Protein AF-A0A011NQ15-F1 (afdb_monomer)

Solvent-accessible surface area (backbone atoms only — not comparable to full-atom values): 22048 Å² total; per-residue (Å²): 112,50,71,67,81,68,66,44,43,80,49,56,38,80,81,49,72,81,43,82,43,39,83,55,56,73,38,43,64,43,97,86,47,18,24,54,38,38,55,58,52,52,55,30,40,57,56,58,72,42,54,71,75,28,69,43,44,34,49,41,53,52,62,67,35,63,39,62,72,44,41,28,55,28,44,40,52,48,53,71,57,12,23,48,40,39,30,34,35,39,42,54,18,63,46,95,89,48,84,51,44,31,24,41,42,29,37,30,39,48,31,48,78,31,89,85,46,20,55,35,32,40,28,26,35,41,55,83,67,63,42,74,81,47,101,71,36,35,49,65,51,76,64,56,50,50,52,59,49,35,54,54,29,27,72,70,68,36,38,68,62,42,43,51,50,41,50,51,25,52,52,48,17,39,5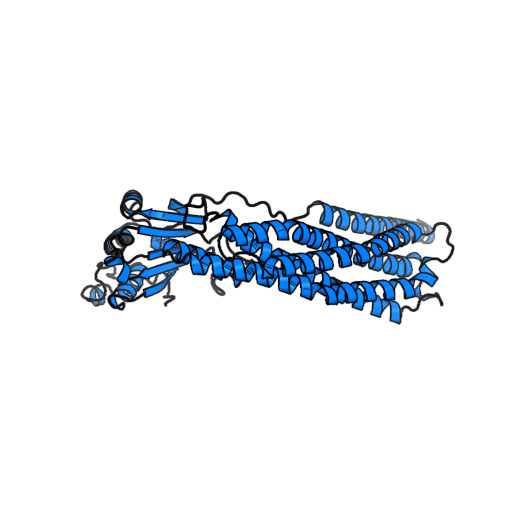4,34,37,61,60,25,52,60,36,43,54,48,23,51,52,28,46,51,53,34,49,62,51,43,42,64,50,66,68,53,93,58,88,82,52,91,45,55,65,56,53,50,52,37,53,55,51,58,63,48,51,60,58,54,54,47,52,48,45,54,48,33,53,50,50,48,56,52,55,77,75,48,51,80,48,72,66,34,45,52,52,52,55,60,67,45,46,66,56,36,51,48,29,52,55,49,34,52,52,52,53,49,45,52,51,38,55,50,48,53,53,47,46,35,50,72,75,61,49,31,86,82,36,90,55,38,57,60,71,60,43,55,52,27,52,56,48,23,56,52,27,44,53,49,25,38,52,32,39,44,48,20,37,53,25,47,48,53,32,45,60,50,39,74,66,25,74,84,61,47,68,62,73,35,73,25,34,28,30,81,40,42,54,65,58,28,53,76,52,72,43,38,58,48,22,61,80,72,21,52,72,54,76,88,78,76,64,85,84,65,59,68,62,59,58,49,51,51,49,48,57,51,48,53,51,53,51,55,53,48,53,53,52,51,52,53,50,53,52,54,34,55,77,70,76,98

Secondary structure (DSSP, 8-state):
-B-PPTT---EEHHHHTT-TT-TT----B-TTSEES-THHHHHHHHHHT--TT-EEEEEEEGGGGG--HHHHHHHHHHHHTT-EEEEEEE-TT-SSS----EEEEEEEGGGGG-TTTTTEEEEEE-TT--EESSSS-EE--HHHHHHHHHHHHHHTT-HHHHHHHHHHHHHHHHHHHHHTHHHHHHHHHHHHHHHHHHHHHHTS--SS-TTHHHHHHHHHHHHHHHHHHHHHHHHHHHHHHHHHHS-SSHHHHHHHHHHHHHHHHHHHHHHHHHHHHHHHHHHHHHHHHHTS-GGG-TT--HHHHHHHHHHHHHHHHHHHHHHHHHHHHHHHHHHHHHHSTTSS---BTTTEEEEEHHHHHHTTT---THHHH--------TT--SHHHHHHHHHHHHHHHHHHHHHHHHHHHHHHHTT-

Nearest PDB structures (foldseek):
  7vru-assembly1_A  TM=7.087E-01  e=2.012E-08  Aquipseudomonas alcaligenes
  7vs4-assembly1_A  TM=7.116E-01  e=4.478E-08  Aquipseudomonas alcaligenes
  3lkd-assembly1_A  TM=8.868E-01  e=4.706E-07  Streptococcus thermophilus LMG 18311
  7bto-assembly1_A  TM=8.462E-01  e=6.579E-05  Escherichia coli
  8i4v-assembly1_B  TM=1.644E-01  e=2.261E+00  Saccharomyces cerevisiae S288C

InterPro domains:
  IPR003356 DNA methylase, adenine-specific [PF02384] (1-151)
  IPR029063 S-adenosyl-L-methionine-dependent methyltransferase superfamily [G3DSA:3.40.50.150] (1-168)
  IPR029063 S-adenosyl-L-methionine-dependent methyltransferase superfamily [SSF53335] (1-419)
  IPR052916 Type I Restriction Enzyme MTase Subunit [PTHR42998] (1-181)

Radius of gyration: 30.59 Å; Cα contacts (8 Å, |Δi|>4): 589; chains: 1; bounding box: 90×31×87 Å

Structure (mmCIF, N/CA/C/O backbone):
data_AF-A0A011NQ15-F1
#
_entry.id   AF-A0A011NQ15-F1
#
loop_
_atom_site.group_PDB
_atom_site.id
_atom_site.type_symbol
_atom_site.label_atom_id
_atom_site.label_alt_id
_atom_site.label_comp_id
_atom_site.label_asym_id
_atom_site.label_entity_id
_atom_site.label_seq_id
_atom_site.pdbx_PDB_ins_code
_atom_site.Cartn_x
_atom_site.Cartn_y
_atom_site.Cartn_z
_atom_site.occupancy
_atom_site.B_iso_or_equiv
_atom_site.auth_seq_id
_atom_site.auth_comp_id
_atom_site.auth_asym_id
_atom_site.auth_atom_id
_atom_site.pdbx_PDB_model_num
ATOM 1 N N . MET A 1 1 ? -9.159 13.402 19.337 1.00 93.69 1 MET A N 1
ATOM 2 C CA . MET A 1 1 ? -8.058 12.468 19.000 1.00 93.69 1 MET A CA 1
ATOM 3 C C . MET A 1 1 ? -6.907 12.727 19.954 1.00 93.69 1 MET A C 1
ATOM 5 O O . MET A 1 1 ? -6.750 13.879 20.342 1.00 93.69 1 MET A O 1
ATOM 9 N N . ALA A 1 2 ? -6.139 11.710 20.349 1.00 95.12 2 ALA A N 1
ATOM 10 C CA . ALA A 1 2 ? -5.011 11.889 21.268 1.00 95.12 2 ALA A CA 1
ATOM 11 C C . ALA A 1 2 ? -3.897 10.849 21.056 1.00 95.12 2 ALA A C 1
ATOM 13 O O . ALA A 1 2 ? -4.161 9.721 20.649 1.00 95.12 2 ALA A O 1
ATOM 14 N N . ASN A 1 3 ? -2.661 11.225 21.387 1.00 95.38 3 ASN A N 1
ATOM 15 C CA . ASN A 1 3 ? -1.512 10.329 21.537 1.00 95.38 3 ASN A CA 1
ATOM 16 C C . ASN A 1 3 ? -0.833 10.657 22.883 1.00 95.38 3 ASN A C 1
ATOM 18 O O . ASN A 1 3 ? 0.083 11.483 22.910 1.00 95.38 3 ASN A O 1
ATOM 22 N N . PRO A 1 4 ? -1.362 10.156 24.017 1.00 95.06 4 PRO A N 1
ATOM 23 C CA . PRO A 1 4 ? -0.813 10.449 25.337 1.00 95.06 4 PRO A CA 1
ATOM 24 C C . PRO A 1 4 ? 0.564 9.793 25.538 1.00 95.06 4 PRO A C 1
ATOM 26 O O . PRO A 1 4 ? 0.884 8.813 24.866 1.00 95.06 4 PRO A O 1
ATOM 29 N N . PRO A 1 5 ? 1.372 10.269 26.502 1.00 92.94 5 PRO A N 1
ATOM 30 C CA . PRO A 1 5 ? 2.594 9.574 26.887 1.00 92.94 5 PRO A CA 1
ATOM 31 C C . PRO A 1 5 ? 2.269 8.170 27.416 1.00 92.94 5 PRO A C 1
ATOM 33 O O . PRO A 1 5 ? 1.406 7.999 28.284 1.00 92.94 5 PRO A O 1
ATOM 36 N N . PHE A 1 6 ? 2.966 7.164 26.888 1.00 93.81 6 PHE A N 1
ATOM 37 C CA . PHE A 1 6 ? 2.755 5.768 27.265 1.00 93.81 6 PHE A CA 1
ATOM 38 C C . PHE A 1 6 ? 3.421 5.445 28.598 1.00 93.81 6 PHE A C 1
ATOM 40 O O . PHE A 1 6 ? 4.525 5.908 28.872 1.00 93.81 6 PHE A O 1
ATOM 47 N N . ASN A 1 7 ? 2.783 4.565 29.371 1.00 92.38 7 ASN A N 1
ATOM 48 C CA . ASN A 1 7 ? 3.363 3.909 30.544 1.00 92.38 7 ASN A CA 1
ATOM 49 C C . ASN A 1 7 ? 3.876 4.871 31.633 1.00 92.38 7 ASN A C 1
ATOM 51 O O . ASN A 1 7 ? 4.836 4.552 32.323 1.00 92.38 7 ASN A O 1
ATOM 55 N N . VAL A 1 8 ? 3.245 6.039 31.792 1.00 93.62 8 VAL A N 1
ATOM 56 C CA . VAL A 1 8 ? 3.559 6.965 32.896 1.00 93.62 8 VAL A CA 1
ATOM 57 C C . VAL A 1 8 ? 3.195 6.309 34.232 1.00 93.62 8 VAL A C 1
ATOM 59 O O . VAL A 1 8 ? 2.077 5.820 34.372 1.00 93.62 8 VAL A O 1
ATOM 62 N N . ASP A 1 9 ? 4.099 6.323 35.209 1.00 91.00 9 ASP A N 1
ATOM 63 C CA . ASP A 1 9 ? 4.003 5.559 36.466 1.00 91.00 9 ASP A CA 1
ATOM 64 C C . ASP A 1 9 ? 4.079 6.415 37.754 1.00 91.00 9 ASP A C 1
ATOM 66 O O . ASP A 1 9 ? 4.003 5.897 38.871 1.00 91.00 9 ASP A O 1
ATOM 70 N N . GLU A 1 10 ? 4.174 7.743 37.625 1.00 90.25 10 GLU A N 1
ATOM 71 C CA . GLU A 1 10 ? 4.313 8.669 38.763 1.00 90.25 10 GLU A CA 1
ATOM 72 C C . GLU A 1 10 ? 3.014 9.395 39.172 1.00 90.25 10 GLU A C 1
ATOM 74 O O . GLU A 1 10 ? 3.027 10.312 40.001 1.00 90.25 10 GLU A O 1
ATOM 79 N N . VAL A 1 11 ? 1.856 9.001 38.629 1.00 93.94 11 VAL A N 1
ATOM 80 C CA . VAL A 1 11 ? 0.579 9.669 38.945 1.00 93.94 11 VAL A CA 1
ATOM 81 C C . VAL A 1 11 ? 0.137 9.335 40.372 1.00 93.94 11 VAL A C 1
ATOM 83 O O . VAL A 1 11 ? 0.026 8.172 40.747 1.00 93.94 11 VAL A O 1
ATOM 86 N N . ASP A 1 12 ? -0.137 10.360 41.180 1.00 94.44 12 ASP A N 1
ATOM 87 C CA . ASP A 1 12 ? -0.555 10.204 42.576 1.00 94.44 12 ASP A CA 1
ATOM 88 C C . ASP A 1 12 ? -1.970 9.623 42.695 1.00 94.44 12 ASP A C 1
ATOM 90 O O . ASP A 1 12 ? -2.944 10.298 42.356 1.00 94.44 12 ASP A O 1
ATOM 94 N N . ALA A 1 13 ? -2.085 8.383 43.183 1.00 94.44 13 ALA A N 1
ATOM 95 C CA . ALA A 1 13 ? -3.351 7.658 43.208 1.00 94.44 13 ALA A CA 1
ATOM 96 C C . ALA A 1 13 ? -4.378 8.306 44.147 1.00 94.44 13 ALA A C 1
ATOM 98 O O . ALA A 1 13 ? -5.557 8.374 43.806 1.00 94.44 13 ALA A O 1
ATOM 99 N N . GLU A 1 14 ? -3.946 8.831 45.296 1.00 94.12 14 GLU A N 1
ATOM 100 C CA . GLU A 1 14 ? -4.850 9.434 46.282 1.00 94.12 14 GLU A CA 1
ATOM 101 C C . GLU A 1 14 ? -5.471 10.732 45.757 1.00 94.12 14 GLU A C 1
ATOM 103 O O . GLU A 1 14 ? -6.638 11.014 46.030 1.00 94.12 14 GLU A O 1
ATOM 108 N N . LYS A 1 15 ? -4.736 11.489 44.933 1.00 94.06 15 LYS A N 1
ATOM 109 C CA . LYS A 1 15 ? -5.269 12.704 44.299 1.00 94.06 15 LYS A CA 1
ATOM 110 C C . LYS A 1 15 ? -6.331 12.416 43.240 1.00 94.06 15 LYS A C 1
ATOM 112 O O . LYS A 1 15 ? -7.221 13.241 43.052 1.00 94.06 15 LYS A O 1
ATOM 117 N N . VAL A 1 16 ? -6.237 11.285 42.537 1.00 94.44 16 VAL A N 1
ATOM 118 C CA . VAL A 1 16 ? -7.123 10.982 41.398 1.00 94.44 16 VAL A CA 1
ATOM 119 C C . VAL A 1 16 ? -8.242 9.990 41.723 1.00 94.44 16 VAL A C 1
ATOM 121 O O . VAL A 1 16 ? -9.235 9.960 41.007 1.00 94.44 16 VAL A O 1
ATOM 124 N N . LYS A 1 17 ? -8.149 9.211 42.809 1.00 91.94 17 LYS A N 1
ATOM 125 C CA . LYS A 1 17 ? -9.099 8.132 43.157 1.00 91.94 17 LYS A CA 1
ATOM 126 C C . LYS A 1 17 ? -10.580 8.539 43.163 1.00 91.94 17 LYS A C 1
ATOM 128 O O . LYS A 1 17 ? -11.428 7.709 42.857 1.00 91.94 17 LYS A O 1
ATOM 133 N N . GLY A 1 18 ? -10.891 9.783 43.534 1.00 91.62 18 GLY A N 1
ATOM 134 C CA . GLY A 1 18 ? -12.260 10.316 43.597 1.00 91.62 18 GLY A CA 1
ATOM 135 C C . GLY A 1 18 ? -12.719 11.075 42.348 1.00 91.62 18 GLY A C 1
ATOM 136 O O . GLY A 1 18 ? -13.790 11.683 42.360 1.00 91.62 18 GLY A O 1
ATOM 137 N N . ASP A 1 19 ? -11.911 11.105 41.289 1.00 96.38 19 ASP A N 1
ATOM 138 C CA . ASP A 1 19 ? -12.225 11.854 40.079 1.00 96.38 19 ASP A CA 1
ATOM 139 C C . ASP A 1 19 ? -13.375 11.193 39.306 1.00 96.38 19 ASP A C 1
ATOM 141 O O . ASP A 1 19 ? -13.296 10.040 38.883 1.00 96.38 19 ASP A O 1
ATOM 145 N N . ARG A 1 20 ? -14.447 11.956 39.069 1.00 95.88 20 ARG A N 1
ATOM 146 C CA . ARG A 1 20 ? -15.650 11.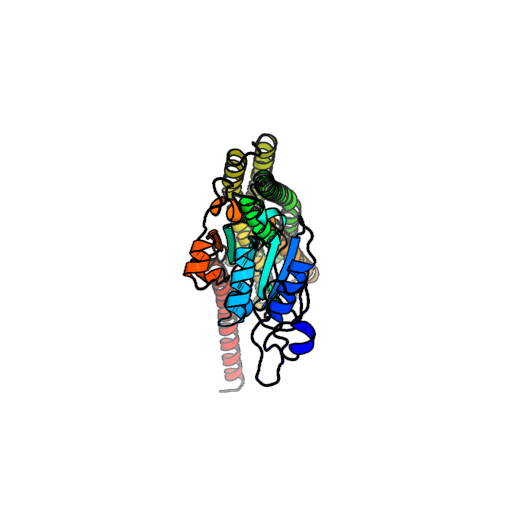510 38.343 1.00 95.88 20 ARG A CA 1
ATOM 147 C C . ARG A 1 20 ? -15.342 11.060 36.913 1.00 95.88 20 ARG A C 1
ATOM 149 O O . ARG A 1 20 ? -16.112 10.310 36.322 1.00 95.88 20 ARG A O 1
ATOM 156 N N . ARG A 1 21 ? -14.221 11.527 36.363 1.00 96.50 21 ARG A N 1
ATOM 157 C CA . ARG A 1 21 ? -13.725 11.184 35.028 1.00 96.50 21 ARG A CA 1
ATOM 158 C C . ARG A 1 21 ? -13.019 9.826 34.969 1.00 96.50 21 ARG A C 1
ATOM 160 O O . ARG A 1 21 ? -12.570 9.423 33.901 1.00 96.50 21 ARG A O 1
ATOM 167 N N . LEU A 1 22 ? -12.941 9.104 36.088 1.00 96.75 22 LEU A N 1
ATOM 168 C CA . LEU A 1 22 ? -12.435 7.734 36.170 1.00 96.75 22 LEU A CA 1
ATOM 169 C C . LEU A 1 22 ? -13.579 6.743 36.460 1.00 96.75 22 LEU A C 1
ATOM 171 O O . LEU A 1 22 ? -13.556 6.054 37.482 1.00 96.75 22 LEU A O 1
ATOM 175 N N . PRO A 1 23 ? -14.593 6.634 35.574 1.00 96.25 23 PRO A N 1
ATOM 176 C CA . PRO A 1 23 ? -15.799 5.840 35.834 1.00 96.25 23 PRO A CA 1
ATOM 177 C C . PRO A 1 23 ? -15.520 4.337 35.985 1.00 96.25 23 PRO A C 1
ATOM 179 O O . PRO A 1 23 ? -16.336 3.601 36.533 1.00 96.25 23 PRO A O 1
ATOM 182 N N . PHE A 1 24 ? -14.360 3.871 35.521 1.00 96.69 24 PHE A N 1
ATOM 183 C CA . PHE A 1 24 ? -13.957 2.466 35.556 1.00 96.69 24 PHE A CA 1
ATOM 184 C C . PHE A 1 24 ? -13.076 2.119 36.772 1.00 96.69 24 PHE A C 1
ATOM 186 O O . PHE A 1 24 ? -12.780 0.946 37.015 1.00 96.69 24 PHE A O 1
ATOM 193 N N . GLY A 1 25 ? -12.725 3.114 37.592 1.00 95.06 25 GLY A N 1
ATOM 194 C CA . GLY A 1 25 ? -11.803 2.977 38.717 1.00 95.06 25 GLY A CA 1
ATOM 195 C C . GLY A 1 25 ? -10.339 3.184 38.324 1.00 95.06 25 GLY A C 1
ATOM 196 O O . GLY A 1 25 ? -10.023 3.576 37.200 1.00 95.06 25 GLY A O 1
ATOM 197 N N . LEU A 1 26 ? -9.440 2.949 39.282 1.00 95.31 26 LEU A N 1
ATOM 198 C CA . LEU A 1 26 ? -8.001 3.093 39.073 1.00 95.31 26 LEU A CA 1
ATOM 199 C C . LEU A 1 26 ? -7.381 1.809 38.501 1.00 95.31 26 LEU A C 1
ATOM 201 O O . LEU A 1 26 ? -7.777 0.721 38.921 1.00 95.31 26 LEU A O 1
ATOM 205 N N . PRO A 1 27 ? -6.390 1.925 37.597 1.00 94.12 27 PRO A N 1
ATOM 206 C CA . PRO A 1 27 ? -5.493 0.819 37.261 1.00 94.12 27 PRO A CA 1
ATOM 207 C C . PRO A 1 27 ? -4.511 0.543 38.416 1.00 94.12 27 PRO A C 1
ATOM 209 O O . PRO A 1 27 ? -4.618 1.148 39.486 1.00 94.12 27 PRO A O 1
ATOM 212 N N . GLY A 1 28 ? -3.553 -0.368 38.219 1.00 94.19 28 GLY A N 1
ATOM 213 C CA . GLY A 1 28 ? -2.731 -0.893 39.307 1.00 94.19 28 GLY A CA 1
ATOM 214 C C . GLY A 1 28 ? -1.949 0.184 40.056 1.00 94.19 28 GLY A C 1
ATOM 215 O O . GLY A 1 28 ? -1.235 0.988 39.456 1.00 94.19 28 GLY A O 1
ATOM 216 N N . VAL A 1 29 ? -2.036 0.183 41.387 1.00 94.81 29 VAL A N 1
ATOM 217 C CA . VAL A 1 29 ? -1.338 1.137 42.265 1.00 94.81 29 VAL A CA 1
ATOM 218 C C . VAL A 1 29 ? -0.159 0.447 42.949 1.00 94.81 29 VAL A C 1
ATOM 220 O O . VAL A 1 29 ? -0.302 -0.619 43.546 1.00 94.81 29 VAL A O 1
ATOM 223 N N . ASN A 1 30 ? 1.022 1.053 42.869 1.00 92.06 30 ASN A N 1
ATOM 224 C CA . ASN A 1 30 ? 2.236 0.527 43.479 1.00 92.06 30 ASN A CA 1
ATOM 225 C C . ASN A 1 30 ? 2.303 0.822 44.992 1.00 92.06 30 ASN A C 1
ATOM 227 O O . ASN A 1 30 ? 1.507 1.576 45.556 1.00 92.06 30 ASN A O 1
ATOM 231 N N . LYS A 1 31 ? 3.308 0.252 45.671 1.00 92.06 31 LYS A N 1
ATOM 232 C CA . LYS A 1 31 ? 3.509 0.426 47.125 1.00 92.06 31 LYS A CA 1
ATOM 233 C C . LYS A 1 31 ? 3.717 1.887 47.551 1.00 92.06 31 LYS A C 1
ATOM 235 O O . LYS A 1 31 ? 3.443 2.221 48.698 1.00 92.06 31 LYS A O 1
ATOM 240 N N . ALA A 1 32 ? 4.167 2.751 46.641 1.00 93.06 32 ALA A N 1
ATOM 241 C CA . ALA A 1 32 ? 4.345 4.184 46.873 1.00 93.06 32 ALA A CA 1
ATOM 242 C C . ALA A 1 32 ? 3.055 4.999 46.641 1.00 93.06 32 ALA A C 1
ATOM 244 O O . ALA A 1 32 ? 3.107 6.226 46.578 1.00 93.06 32 ALA A O 1
ATOM 245 N N . LYS A 1 33 ? 1.896 4.331 46.517 1.00 94.31 33 LYS A N 1
ATOM 246 C CA . LYS A 1 33 ? 0.589 4.944 46.228 1.00 94.31 33 LYS A CA 1
ATOM 247 C C . LYS A 1 33 ? 0.576 5.735 44.915 1.00 94.31 33 LYS A C 1
ATOM 249 O O . LYS A 1 33 ? -0.140 6.730 44.785 1.00 94.31 33 LYS A O 1
ATOM 254 N N . LYS A 1 34 ? 1.366 5.300 43.932 1.00 95.69 34 LYS A N 1
ATOM 255 C CA . LYS A 1 34 ? 1.344 5.839 42.569 1.00 95.69 34 LYS A CA 1
ATOM 256 C C . LYS A 1 34 ? 0.705 4.839 41.622 1.00 95.69 34 LYS A C 1
ATOM 258 O O . LYS A 1 34 ? 0.848 3.631 41.798 1.00 95.69 34 LYS A O 1
ATOM 263 N N . VAL A 1 35 ? -0.017 5.338 40.630 1.00 94.94 35 VAL A N 1
ATOM 264 C CA . VAL A 1 35 ? -0.538 4.509 39.545 1.00 94.94 35 VAL A CA 1
ATOM 265 C C . VAL A 1 35 ? 0.637 4.005 38.718 1.00 94.94 35 VAL A C 1
ATOM 267 O O . VAL A 1 35 ? 1.369 4.800 38.151 1.00 94.94 35 VAL A O 1
ATOM 270 N N . SER A 1 36 ? 0.786 2.686 38.635 1.00 92.19 36 SER A N 1
ATOM 271 C CA . SER A 1 36 ? 1.925 1.998 38.012 1.00 92.19 36 SER A CA 1
ATOM 272 C C . SER A 1 36 ? 1.937 2.114 36.488 1.00 92.19 36 SER A C 1
ATOM 274 O O . SER A 1 36 ? 2.967 1.884 35.864 1.00 92.19 36 SER A O 1
ATOM 276 N N . ASN A 1 37 ? 0.785 2.411 35.878 1.00 94.94 37 ASN A N 1
ATOM 277 C CA . ASN A 1 37 ? 0.669 2.687 34.453 1.00 94.94 37 ASN A CA 1
ATOM 278 C C . ASN A 1 37 ? -0.580 3.538 34.153 1.00 94.94 37 ASN A C 1
ATOM 280 O O . ASN A 1 37 ? -1.719 3.094 34.305 1.00 94.94 37 ASN A O 1
ATOM 284 N N . ALA A 1 38 ? -0.373 4.767 33.686 1.00 95.88 38 ALA A N 1
ATOM 285 C CA . ALA A 1 38 ? -1.432 5.737 33.429 1.00 95.88 38 ALA A CA 1
ATOM 286 C C . ALA A 1 38 ? -2.218 5.495 32.131 1.00 95.88 38 ALA A C 1
ATOM 288 O O . ALA A 1 38 ? -3.169 6.230 31.874 1.00 95.88 38 ALA A O 1
ATOM 289 N N . ASN A 1 39 ? -1.886 4.487 31.315 1.00 96.56 39 ASN A N 1
ATOM 290 C CA . ASN A 1 39 ? -2.584 4.224 30.048 1.00 96.56 39 ASN A CA 1
ATOM 291 C C . ASN A 1 39 ? -4.112 4.159 30.241 1.00 96.56 39 ASN A C 1
ATOM 293 O O . ASN A 1 39 ? -4.863 4.817 29.523 1.00 96.56 39 ASN A O 1
ATOM 297 N N . TYR A 1 40 ? -4.576 3.441 31.268 1.00 96.81 40 TYR A N 1
ATOM 298 C CA . TYR A 1 40 ? -6.003 3.324 31.584 1.00 96.81 40 TYR A CA 1
ATOM 299 C C . TYR A 1 40 ? -6.594 4.529 32.321 1.00 96.81 40 TYR A C 1
ATOM 301 O O . TYR A 1 40 ? -7.810 4.723 32.266 1.00 96.81 40 TYR A O 1
ATOM 309 N N . LEU A 1 41 ? -5.765 5.378 32.939 1.00 96.75 41 LEU A N 1
ATOM 310 C CA . LEU A 1 41 ? -6.222 6.700 33.371 1.00 96.75 41 LEU A CA 1
ATOM 311 C C . LEU A 1 41 ? -6.578 7.535 32.141 1.00 96.75 41 LEU A C 1
ATOM 313 O O . LEU A 1 41 ? -7.694 8.040 32.054 1.00 96.75 41 LEU A O 1
ATOM 317 N N . TRP A 1 42 ? -5.673 7.619 31.160 1.00 97.00 42 TRP A N 1
ATOM 318 C CA . TRP A 1 42 ? -5.903 8.372 29.925 1.00 97.00 42 TRP A CA 1
ATOM 319 C C . TRP A 1 42 ? -7.142 7.886 29.180 1.00 97.00 42 TRP A C 1
ATOM 321 O O . TRP A 1 42 ? -7.992 8.701 28.831 1.00 97.00 42 TRP A O 1
ATOM 331 N N . LEU A 1 43 ? -7.288 6.571 28.991 1.00 97.50 43 LEU A N 1
ATOM 332 C CA . LEU A 1 43 ? -8.463 6.000 28.326 1.00 97.50 43 LEU A CA 1
ATOM 333 C C . LEU A 1 43 ? -9.767 6.323 29.077 1.00 97.50 43 LEU A C 1
ATOM 335 O O . LEU A 1 43 ? -10.756 6.685 28.442 1.00 97.50 43 LEU A O 1
ATOM 339 N N . SER A 1 44 ? -9.761 6.266 30.414 1.00 97.25 44 SER A N 1
ATOM 340 C CA . SER A 1 44 ? -10.923 6.642 31.233 1.00 97.25 44 SER A CA 1
ATOM 341 C C . SER A 1 44 ? -11.271 8.126 31.081 1.00 97.25 44 SER A C 1
ATOM 343 O O . SER A 1 44 ? -12.431 8.462 30.837 1.00 97.25 44 SER A O 1
ATOM 345 N N . TYR A 1 45 ? -10.265 9.008 31.128 1.00 96.88 45 TYR A N 1
ATOM 346 C CA . TYR A 1 45 ? -10.445 10.442 30.902 1.00 96.88 45 TYR A CA 1
ATOM 347 C C . TYR A 1 45 ? -11.027 10.721 29.516 1.00 96.88 45 TYR A C 1
ATOM 349 O O . TYR A 1 45 ? -12.031 11.425 29.413 1.00 96.88 45 TYR A O 1
ATOM 357 N N . PHE A 1 46 ? -10.452 10.144 28.456 1.00 97.06 46 PHE A N 1
ATOM 358 C CA . PHE A 1 46 ? -10.950 10.340 27.094 1.00 97.06 46 PHE A CA 1
ATOM 359 C C . PHE A 1 46 ? -12.395 9.880 26.944 1.00 97.06 46 PHE A C 1
ATOM 361 O O . PHE A 1 46 ? -13.192 10.632 26.396 1.00 97.06 46 PHE A O 1
ATOM 368 N N . TYR A 1 47 ? -12.752 8.711 27.483 1.00 97.50 47 TYR A N 1
ATOM 369 C CA . TYR A 1 47 ? -14.135 8.239 27.496 1.00 97.50 47 TYR A CA 1
ATOM 370 C C . TYR A 1 47 ? -15.072 9.222 28.218 1.00 97.50 47 TYR A C 1
ATOM 372 O O . TYR A 1 47 ? -16.132 9.565 27.694 1.00 97.50 47 TYR A O 1
ATOM 380 N N . SER A 1 48 ? -14.666 9.719 29.391 1.00 96.94 48 SER A N 1
ATOM 381 C CA . SER A 1 48 ? -15.488 10.619 30.212 1.00 96.94 48 SER A CA 1
ATOM 382 C C . SER A 1 48 ? -15.745 11.992 29.579 1.00 96.94 48 SER A C 1
ATOM 384 O O . SER A 1 48 ? -16.736 12.638 29.908 1.00 96.94 48 SER A O 1
ATOM 386 N N . TYR A 1 49 ? -14.867 12.440 28.675 1.00 96.50 49 TYR A N 1
ATOM 387 C CA . TYR A 1 49 ? -15.018 13.709 27.959 1.00 96.50 49 TYR A CA 1
ATOM 388 C C . TYR A 1 49 ? -15.915 13.612 26.722 1.00 96.50 49 TYR A C 1
ATOM 390 O O . TYR A 1 49 ? -16.266 14.642 26.147 1.00 96.50 49 TYR A O 1
ATOM 398 N N . LEU A 1 50 ? -16.281 12.403 26.291 1.00 97.44 50 LEU A N 1
ATOM 399 C CA . LEU A 1 50 ? -17.211 12.221 25.182 1.00 97.44 50 LEU A CA 1
ATOM 400 C C . LEU A 1 50 ? -18.649 12.456 25.654 1.00 97.44 50 LEU A C 1
ATOM 402 O O . LEU A 1 50 ? -19.079 11.902 26.667 1.00 97.44 50 LEU A O 1
ATOM 406 N N . ASN A 1 51 ? -19.403 13.240 24.881 1.00 97.50 51 ASN A N 1
ATOM 407 C CA . ASN A 1 51 ? -20.859 13.305 25.003 1.00 97.50 51 ASN A CA 1
ATOM 408 C C . ASN A 1 51 ? -21.507 12.019 24.448 1.00 97.50 51 ASN A C 1
ATOM 410 O O . ASN A 1 51 ? -20.816 11.119 23.976 1.00 97.50 51 ASN A O 1
ATOM 414 N N . GLU A 1 52 ? -22.834 11.924 24.491 1.00 96.19 52 GLU A N 1
ATOM 415 C CA . GLU A 1 52 ? -23.578 10.697 24.159 1.00 96.19 52 GLU A CA 1
ATOM 416 C C . GLU A 1 52 ? -23.415 10.203 22.710 1.00 96.19 52 GLU A C 1
ATOM 418 O O . GLU A 1 52 ? -23.620 9.015 22.458 1.00 96.19 52 GLU A O 1
ATOM 423 N N . ASP A 1 53 ? -23.006 11.072 21.782 1.00 96.81 53 ASP A N 1
ATOM 424 C CA . ASP A 1 53 ? -22.720 10.745 20.373 1.00 96.81 53 ASP A CA 1
ATOM 425 C C . ASP A 1 53 ? -21.232 10.912 20.019 1.00 96.81 53 ASP A C 1
ATOM 427 O O . ASP A 1 53 ? -20.822 10.872 18.855 1.00 96.81 53 ASP A O 1
ATOM 431 N N . GLY A 1 54 ? -20.404 11.131 21.038 1.00 97.50 54 GLY A N 1
ATOM 432 C CA . GLY A 1 54 ? -19.005 11.473 20.892 1.00 97.50 54 GLY A CA 1
ATOM 433 C C . GLY A 1 54 ? -18.172 10.285 20.434 1.00 97.50 54 GLY A C 1
ATOM 434 O O . GLY A 1 54 ? -18.398 9.137 20.825 1.00 97.50 54 GLY A O 1
ATOM 435 N N . ARG A 1 55 ? -17.141 10.584 19.640 1.00 97.62 55 ARG A N 1
ATOM 436 C CA . ARG A 1 55 ? -16.149 9.609 19.183 1.00 97.62 55 ARG A CA 1
ATOM 437 C C . ARG A 1 55 ? -14.742 10.041 19.546 1.00 97.62 55 ARG A C 1
ATOM 439 O O . ARG A 1 55 ? -14.405 11.223 19.473 1.00 97.62 55 ARG A O 1
ATOM 446 N N . ALA A 1 56 ? -13.895 9.071 19.865 1.00 97.88 56 ALA A N 1
ATOM 447 C CA . ALA A 1 56 ? -12.467 9.288 20.058 1.00 97.88 56 ALA A CA 1
ATOM 448 C C . ALA A 1 56 ? -11.649 8.286 19.244 1.00 97.88 56 ALA A C 1
ATOM 450 O O . ALA A 1 56 ? -12.071 7.157 19.029 1.00 97.88 56 ALA A O 1
ATOM 451 N N . GLY A 1 57 ? -10.463 8.724 18.829 1.00 97.94 57 GLY A N 1
ATOM 452 C CA . GLY A 1 57 ? -9.377 7.876 18.347 1.00 97.94 57 GLY A CA 1
ATOM 453 C C . GLY A 1 57 ? -8.136 8.181 19.180 1.00 97.94 57 GLY A C 1
ATOM 454 O O . GLY A 1 57 ? -7.792 9.360 19.354 1.00 97.94 57 GLY A O 1
ATOM 455 N N . VAL A 1 58 ? -7.517 7.146 19.738 1.00 97.88 58 VAL A N 1
ATOM 456 C CA . VAL A 1 58 ? -6.400 7.255 20.679 1.00 97.88 58 VAL A CA 1
ATOM 457 C C . VAL A 1 58 ? -5.284 6.316 20.245 1.00 97.88 58 VAL A C 1
ATOM 459 O O . VAL A 1 58 ? -5.522 5.131 20.034 1.00 97.88 58 VAL A O 1
ATOM 462 N N . VAL A 1 59 ? -4.064 6.834 20.137 1.00 97.56 59 VAL A N 1
ATOM 463 C CA . VAL A 1 59 ? -2.869 5.999 19.978 1.00 97.56 59 VAL A CA 1
ATOM 464 C C . VAL A 1 59 ? -2.443 5.518 21.362 1.00 97.56 59 VAL A C 1
ATOM 466 O O . VAL A 1 59 ? -2.336 6.323 22.285 1.00 97.56 59 VAL A O 1
ATOM 469 N N . MET A 1 60 ? -2.215 4.220 21.528 1.00 96.69 60 MET A N 1
ATOM 470 C CA . MET A 1 60 ? -1.843 3.627 22.811 1.00 96.69 60 MET A CA 1
ATOM 471 C C . MET A 1 60 ? -0.745 2.574 22.644 1.00 96.69 60 MET A C 1
ATOM 473 O O . MET A 1 60 ? -0.592 1.983 21.578 1.00 96.69 60 MET A O 1
ATOM 477 N N . SER A 1 61 ? 0.023 2.315 23.704 1.00 94.12 61 SER A N 1
ATOM 478 C CA . SER A 1 61 ? 0.964 1.190 23.741 1.00 94.12 61 SER A CA 1
ATOM 479 C C . SER A 1 61 ? 0.242 -0.132 23.467 1.00 94.12 61 SER A C 1
ATOM 481 O O . SER A 1 61 ? -0.800 -0.398 24.068 1.00 94.12 61 SER A O 1
ATOM 483 N N . SER A 1 62 ? 0.834 -0.997 22.637 1.00 92.44 62 SER A N 1
ATOM 484 C CA . SER A 1 62 ? 0.265 -2.323 22.326 1.00 92.44 62 SER A CA 1
ATOM 485 C C . SER A 1 62 ? 0.059 -3.191 23.572 1.00 92.44 62 SER A C 1
ATOM 487 O O . SER A 1 62 ? -0.829 -4.034 23.610 1.00 92.44 62 SER A O 1
ATOM 489 N N . GLN A 1 63 ? 0.843 -2.951 24.629 1.00 92.25 63 GLN A N 1
ATOM 490 C CA . GLN A 1 63 ? 0.721 -3.666 25.902 1.00 92.25 63 GLN A CA 1
ATOM 491 C C . GLN A 1 63 ? -0.599 -3.369 26.628 1.00 92.25 63 GLN A C 1
ATOM 493 O O . GLN A 1 63 ? -1.036 -4.170 27.451 1.00 92.25 63 GLN A O 1
ATOM 498 N N . ALA A 1 64 ? -1.239 -2.225 26.356 1.00 95.00 64 ALA A N 1
ATOM 499 C CA . ALA A 1 64 ? -2.441 -1.818 27.074 1.00 95.00 64 ALA A CA 1
ATOM 500 C C . ALA A 1 64 ? -3.606 -2.785 26.827 1.00 95.00 64 ALA A C 1
ATOM 502 O O . ALA A 1 64 ? -4.348 -3.082 27.761 1.00 95.00 64 ALA A O 1
ATOM 503 N N . SER A 1 65 ? -3.754 -3.312 25.609 1.00 95.50 65 SER A N 1
ATOM 504 C CA . SER A 1 65 ? -4.890 -4.169 25.233 1.00 95.50 65 SER A CA 1
ATOM 505 C C . SER A 1 65 ? -4.917 -5.529 25.920 1.00 95.50 65 SER A C 1
ATOM 507 O O . SER A 1 65 ? -5.992 -6.106 26.056 1.00 95.50 65 SER A O 1
ATOM 509 N N . SER A 1 66 ? -3.772 -6.026 26.386 1.00 93.94 66 SER A N 1
ATOM 510 C CA . SER A 1 66 ? -3.644 -7.341 27.019 1.00 93.94 66 SER A CA 1
ATOM 511 C C . SER A 1 66 ? -3.076 -7.275 28.440 1.00 93.94 66 SER A C 1
ATOM 513 O O . SER A 1 66 ? -2.715 -8.307 29.003 1.00 93.94 66 SER A O 1
ATOM 515 N N . ALA A 1 67 ? -2.965 -6.080 29.030 1.00 93.94 67 ALA A N 1
ATOM 516 C CA . ALA A 1 67 ? -2.471 -5.914 30.395 1.00 93.94 67 ALA A CA 1
ATOM 517 C C . ALA A 1 67 ? -3.358 -6.684 31.395 1.00 93.94 67 ALA A C 1
ATOM 519 O O . ALA A 1 67 ? -4.587 -6.593 31.332 1.00 93.94 67 ALA A O 1
ATOM 520 N N . GLY A 1 68 ? -2.741 -7.463 32.287 1.00 92.44 68 GLY A N 1
ATOM 521 C CA . GLY A 1 68 ? -3.442 -8.280 33.287 1.00 92.44 68 GLY A CA 1
ATOM 522 C C . GLY A 1 68 ? -3.848 -7.503 34.546 1.00 92.44 68 GLY A C 1
ATOM 523 O O . GLY A 1 68 ? -3.742 -6.285 34.587 1.00 92.44 68 GLY A O 1
ATOM 524 N N . ARG A 1 69 ? -4.258 -8.221 35.602 1.00 92.69 69 ARG A N 1
ATOM 525 C CA . ARG A 1 69 ? -4.529 -7.676 36.953 1.00 92.69 69 ARG A CA 1
ATOM 526 C C . ARG A 1 69 ? -5.525 -6.501 36.954 1.00 92.69 69 ARG A C 1
ATOM 528 O O . ARG A 1 69 ? -6.607 -6.614 36.381 1.00 92.69 69 ARG A O 1
ATOM 535 N N . ASP A 1 70 ? -5.196 -5.401 37.625 1.00 94.19 70 ASP A N 1
ATOM 536 C CA . ASP A 1 70 ? -6.089 -4.259 37.824 1.00 94.19 70 ASP A CA 1
ATOM 537 C C . ASP A 1 70 ? -6.420 -3.565 36.496 1.00 94.19 70 ASP A C 1
ATOM 539 O O . ASP A 1 70 ? -7.559 -3.149 36.281 1.00 94.19 70 ASP A O 1
ATOM 543 N N . GLU A 1 71 ? -5.476 -3.525 35.550 1.00 95.75 71 GLU A N 1
ATOM 544 C CA . GLU A 1 71 ? -5.718 -3.032 34.193 1.00 95.75 71 GLU A CA 1
ATOM 545 C C . GLU A 1 71 ? -6.775 -3.868 33.460 1.00 95.75 71 GLU A C 1
ATOM 547 O O . GLU A 1 71 ? -7.600 -3.308 32.735 1.00 95.75 71 GLU A O 1
ATOM 552 N N . ALA A 1 72 ? -6.799 -5.190 33.668 1.00 96.12 72 ALA A N 1
ATOM 553 C CA . ALA A 1 72 ? -7.832 -6.056 33.100 1.00 96.12 72 ALA A CA 1
ATOM 554 C C . ALA A 1 72 ? -9.218 -5.740 33.680 1.00 96.12 72 ALA A C 1
ATOM 556 O O . ALA A 1 72 ? -10.190 -5.701 32.929 1.00 96.12 72 ALA A O 1
ATOM 557 N N . THR A 1 73 ? -9.306 -5.425 34.977 1.00 97.00 7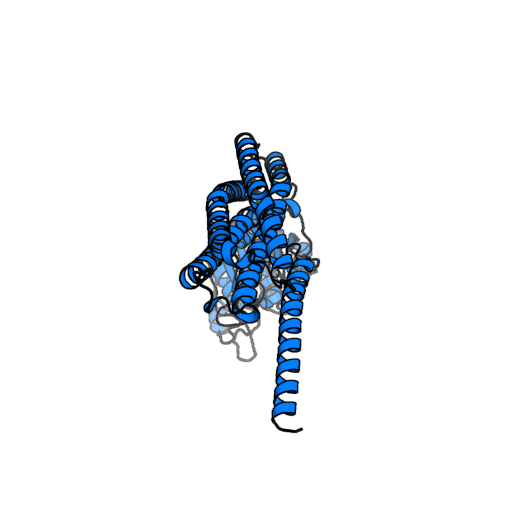3 THR A N 1
ATOM 558 C CA . THR A 1 73 ? -10.564 -5.003 35.621 1.00 97.00 73 THR A CA 1
ATOM 559 C C . THR A 1 73 ? -11.081 -3.681 35.045 1.00 97.00 73 THR A C 1
ATOM 561 O O . THR A 1 73 ? -12.275 -3.542 34.772 1.00 97.00 73 THR A O 1
ATOM 564 N N . VAL A 1 74 ? -10.196 -2.699 34.830 1.00 97.44 74 VAL A N 1
ATOM 565 C CA . VAL A 1 74 ? -10.573 -1.418 34.207 1.00 97.44 74 VAL A CA 1
ATOM 566 C C . VAL A 1 74 ? -11.007 -1.630 32.753 1.00 97.44 74 VAL A C 1
ATOM 568 O O . VAL A 1 74 ? -12.040 -1.102 32.334 1.00 97.44 74 VAL A O 1
ATOM 571 N N . ARG A 1 75 ? -10.262 -2.444 31.992 1.00 98.12 75 ARG A N 1
ATOM 572 C CA . ARG A 1 75 ? -10.593 -2.801 30.605 1.00 98.12 75 ARG A CA 1
ATOM 573 C C . ARG A 1 75 ? -11.936 -3.513 30.502 1.00 98.12 75 ARG A C 1
ATOM 575 O O . ARG A 1 75 ? -12.727 -3.144 29.643 1.00 98.12 75 ARG A O 1
ATOM 582 N N . GLN A 1 76 ? -12.217 -4.473 31.383 1.00 98.38 76 GLN A N 1
ATOM 583 C CA . GLN A 1 76 ? -13.504 -5.166 31.442 1.00 98.38 76 GLN A CA 1
ATOM 584 C C . GLN A 1 76 ? -14.656 -4.163 31.537 1.00 98.38 76 GLN A C 1
ATOM 586 O O . GLN A 1 76 ? -15.517 -4.140 30.662 1.00 98.38 76 GLN A O 1
ATOM 591 N N . LYS A 1 77 ? -14.639 -3.288 32.551 1.00 98.25 77 LYS A N 1
ATOM 592 C CA . LYS A 1 77 ? -15.709 -2.298 32.759 1.00 98.25 77 LYS A CA 1
ATOM 593 C C . LYS A 1 77 ? -15.877 -1.372 31.557 1.00 98.25 77 LYS A C 1
ATOM 595 O O . LYS A 1 77 ? -16.994 -1.014 31.201 1.00 98.25 77 LYS A O 1
ATOM 600 N N . MET A 1 78 ? -14.768 -1.000 30.921 1.00 97.69 78 MET A N 1
ATOM 601 C CA . MET A 1 78 ? -14.768 -0.182 29.711 1.00 97.69 78 MET A CA 1
ATOM 602 C C . MET A 1 78 ? -15.404 -0.911 28.523 1.00 97.69 78 MET A C 1
ATOM 604 O O . MET A 1 78 ? -16.236 -0.326 27.836 1.00 97.69 78 MET A O 1
ATOM 608 N N . VAL A 1 79 ? -15.070 -2.183 28.289 1.00 98.12 79 VAL A N 1
ATOM 609 C CA . VAL A 1 79 ? -15.696 -3.005 27.237 1.00 98.12 79 VAL A CA 1
ATOM 610 C C . VAL A 1 79 ? -17.182 -3.216 27.522 1.00 98.12 79 VAL A C 1
ATOM 612 O O . VAL A 1 79 ? -18.003 -3.157 26.610 1.00 98.12 79 VAL A O 1
ATOM 615 N N . GLU A 1 80 ? -17.551 -3.410 28.787 1.00 97.94 80 GLU A N 1
ATOM 616 C CA . GLU A 1 80 ? -18.936 -3.627 29.208 1.00 97.94 80 GLU A CA 1
ATOM 617 C C . GLU A 1 80 ? -19.857 -2.432 28.926 1.00 97.94 80 GLU A C 1
ATOM 619 O O . GLU A 1 80 ? -21.055 -2.651 28.753 1.00 97.94 80 GLU A O 1
ATOM 624 N N . THR A 1 81 ? -19.320 -1.212 28.779 1.00 97.50 81 THR A N 1
ATOM 625 C CA . THR A 1 81 ? -20.102 -0.045 28.318 1.00 97.50 81 THR A CA 1
ATOM 626 C C . THR A 1 81 ? -20.677 -0.225 26.913 1.00 97.50 81 THR A C 1
ATOM 628 O O . THR A 1 81 ? -21.723 0.335 26.602 1.00 97.50 81 THR A O 1
ATOM 631 N N . GLY A 1 82 ? -19.998 -0.994 26.055 1.00 97.62 82 GLY A N 1
ATOM 632 C CA . GLY A 1 82 ? -20.292 -1.096 24.626 1.00 97.62 82 GLY A CA 1
ATOM 633 C C . GLY A 1 82 ? -19.689 0.020 23.763 1.00 97.62 82 GLY A C 1
ATOM 634 O O . GLY A 1 82 ? -19.869 -0.004 22.546 1.00 97.62 82 GLY A O 1
ATOM 635 N N . ALA A 1 83 ? -18.937 0.962 24.345 1.00 98.00 83 ALA A N 1
ATOM 636 C CA . ALA A 1 83 ? -18.364 2.104 23.628 1.00 98.00 83 ALA A CA 1
ATOM 637 C C . ALA A 1 83 ? -17.081 1.800 22.853 1.00 98.00 83 ALA A C 1
ATOM 639 O O . ALA A 1 83 ? -16.748 2.534 21.924 1.00 98.00 83 ALA A O 1
ATOM 640 N N . VAL A 1 84 ? -16.330 0.765 23.243 1.00 98.25 84 VAL A N 1
ATOM 641 C CA . VAL A 1 84 ? -15.138 0.334 22.497 1.00 98.25 84 VAL A CA 1
ATOM 642 C C . VAL A 1 84 ? -15.606 -0.144 21.123 1.00 98.25 84 VAL A C 1
ATOM 644 O O . VAL A 1 84 ? -16.428 -1.055 21.037 1.00 98.25 84 VAL A O 1
ATOM 647 N N . ASP A 1 85 ? -15.151 0.516 20.059 1.00 98.06 85 ASP A N 1
ATOM 648 C CA . ASP A 1 85 ? -15.699 0.355 18.706 1.00 98.06 85 ASP A CA 1
ATOM 649 C C . ASP A 1 85 ? -14.752 -0.430 17.794 1.00 98.06 85 ASP A C 1
ATOM 651 O O . ASP A 1 85 ? -15.121 -1.474 17.254 1.00 98.06 85 ASP A O 1
ATOM 655 N N . VAL A 1 86 ? -13.517 0.058 17.653 1.00 98.62 86 VAL A N 1
ATOM 656 C CA . VAL A 1 86 ? -12.500 -0.516 16.764 1.00 98.62 86 VAL A CA 1
ATOM 657 C C . VAL A 1 86 ? -11.153 -0.546 17.474 1.00 98.62 86 VAL A C 1
ATOM 659 O O . VAL A 1 86 ? -10.750 0.437 18.100 1.00 98.62 86 VAL A O 1
ATOM 662 N N . MET A 1 87 ? -10.452 -1.663 17.328 1.00 98.69 87 MET A N 1
ATOM 663 C CA . MET A 1 87 ? -9.091 -1.884 17.799 1.00 98.69 87 MET A CA 1
ATOM 664 C C . MET A 1 87 ? -8.200 -2.188 16.601 1.00 98.69 87 MET A C 1
ATOM 666 O O . MET A 1 87 ? -8.519 -3.088 15.827 1.00 98.69 87 MET A O 1
ATOM 670 N N . ILE A 1 88 ? -7.097 -1.451 16.447 1.00 98.56 88 ILE A N 1
ATOM 671 C CA . ILE A 1 88 ? -6.163 -1.651 15.331 1.00 98.56 88 ILE A CA 1
ATOM 672 C C . ILE A 1 88 ? -4.740 -1.877 15.840 1.00 98.56 88 ILE A C 1
ATOM 674 O O . ILE A 1 88 ? -4.186 -0.978 16.470 1.00 98.56 88 ILE A O 1
ATOM 678 N N . ASP A 1 89 ? -4.138 -3.030 15.537 1.00 97.62 89 ASP A N 1
ATOM 679 C CA . ASP A 1 89 ? -2.714 -3.301 15.787 1.00 97.62 89 ASP A CA 1
ATOM 680 C C . ASP A 1 89 ? -1.837 -2.642 14.717 1.00 97.62 89 ASP A C 1
ATOM 682 O O . ASP A 1 89 ? -2.018 -2.878 13.523 1.00 97.62 89 ASP A O 1
ATOM 686 N N . ILE A 1 90 ? -0.851 -1.851 15.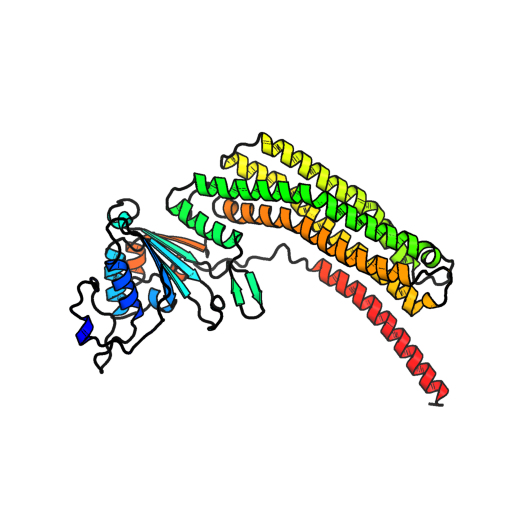147 1.00 96.12 90 ILE A N 1
ATOM 687 C CA . ILE A 1 90 ? 0.157 -1.226 14.287 1.00 96.12 90 ILE A CA 1
ATOM 688 C C . ILE A 1 90 ? 1.535 -1.785 14.637 1.00 96.12 90 ILE A C 1
ATOM 690 O O . ILE A 1 90 ? 1.917 -1.908 15.806 1.00 96.12 90 ILE A O 1
ATOM 694 N N . ARG A 1 91 ? 2.323 -2.112 13.610 1.00 92.81 91 ARG A N 1
ATOM 695 C CA . ARG A 1 91 ? 3.698 -2.592 13.797 1.00 92.81 91 ARG A CA 1
ATOM 696 C C . ARG A 1 91 ? 4.599 -1.519 14.421 1.00 92.81 91 ARG A C 1
ATOM 698 O O . ARG A 1 91 ? 4.276 -0.335 14.476 1.00 92.81 91 ARG A O 1
ATOM 705 N N . GLY A 1 92 ? 5.787 -1.937 14.854 1.00 93.00 92 GLY A N 1
ATOM 706 C CA . GLY A 1 92 ? 6.855 -0.998 15.199 1.00 93.00 92 GLY A CA 1
ATOM 707 C C . GLY A 1 92 ? 7.308 -0.170 13.992 1.00 93.00 92 GLY A C 1
ATOM 708 O O . GLY A 1 92 ? 6.963 -0.479 12.850 1.00 93.00 92 GLY A O 1
ATOM 709 N N . ASN A 1 93 ? 8.135 0.846 14.260 1.00 92.88 93 ASN A N 1
ATOM 710 C CA . ASN A 1 93 ? 8.753 1.736 13.263 1.00 92.88 93 ASN A CA 1
ATOM 711 C C . ASN A 1 93 ? 7.830 2.810 12.654 1.00 92.88 93 ASN A C 1
ATOM 713 O O . ASN A 1 93 ? 8.242 3.482 11.716 1.00 92.88 93 ASN A O 1
ATOM 717 N N . PHE A 1 94 ? 6.632 3.024 13.208 1.00 94.25 94 PHE A N 1
ATOM 718 C CA . PHE A 1 94 ? 5.739 4.132 12.822 1.00 94.25 94 PHE A CA 1
ATOM 719 C C . PHE A 1 94 ? 6.003 5.444 13.583 1.00 94.25 94 PHE A C 1
ATOM 721 O O . PHE A 1 94 ? 5.539 6.505 13.173 1.00 94.25 94 PHE A O 1
ATOM 728 N N . PHE A 1 95 ? 6.753 5.402 14.690 1.00 91.56 95 PHE A N 1
ATOM 729 C CA . PHE A 1 95 ? 7.186 6.609 15.397 1.00 91.56 95 PHE A CA 1
ATOM 730 C C . PHE A 1 95 ? 8.593 7.017 14.964 1.00 91.56 95 PHE A C 1
ATOM 732 O O . PHE A 1 95 ? 9.500 6.189 14.913 1.00 91.56 95 PHE A O 1
ATOM 739 N N . TYR A 1 96 ? 8.801 8.318 14.765 1.00 86.19 96 TYR A N 1
ATOM 740 C CA . TYR A 1 96 ? 10.097 8.871 14.360 1.00 86.19 96 TYR A CA 1
ATOM 741 C C . TYR A 1 96 ? 11.207 8.711 15.408 1.00 86.19 96 TYR A C 1
ATOM 743 O O . TYR A 1 96 ? 12.381 8.677 15.057 1.00 86.19 96 TYR A O 1
ATOM 751 N N . THR A 1 97 ? 10.856 8.633 16.695 1.00 84.75 97 THR A N 1
ATOM 752 C CA . THR A 1 97 ? 11.827 8.698 17.804 1.00 84.75 97 THR A CA 1
ATOM 753 C C . THR A 1 97 ? 11.949 7.406 18.610 1.00 84.75 97 THR A C 1
ATOM 755 O O . THR A 1 97 ? 12.844 7.299 19.448 1.00 84.75 97 THR A O 1
ATOM 758 N N . ARG A 1 98 ? 11.058 6.423 18.409 1.00 83.25 98 ARG A N 1
ATOM 759 C CA . ARG A 1 98 ? 11.019 5.174 19.188 1.00 83.25 98 ARG A CA 1
ATOM 760 C C . ARG A 1 98 ? 10.572 3.993 18.331 1.00 83.25 98 ARG A C 1
ATOM 762 O O . ARG A 1 98 ? 9.553 4.050 17.655 1.00 83.25 98 ARG A O 1
ATOM 769 N N . THR A 1 99 ? 11.267 2.871 18.456 1.00 86.56 99 THR A N 1
ATOM 770 C CA . THR A 1 99 ? 10.902 1.619 17.780 1.00 86.56 99 THR A CA 1
ATOM 771 C C . THR A 1 99 ? 9.961 0.798 18.659 1.00 86.56 99 THR A C 1
ATOM 773 O O . THR A 1 99 ? 10.351 -0.223 19.217 1.00 86.56 99 THR A O 1
ATOM 776 N N . VAL A 1 100 ? 8.726 1.271 18.835 1.00 88.81 100 VAL A N 1
ATOM 777 C CA . VAL A 1 100 ? 7.689 0.565 19.608 1.00 88.81 100 VAL A CA 1
ATOM 778 C C . VAL A 1 100 ? 6.436 0.347 18.756 1.00 88.81 100 VAL A C 1
ATOM 780 O O . VAL A 1 100 ? 6.068 1.254 18.007 1.00 88.81 100 VAL A O 1
ATOM 783 N N . PRO A 1 101 ? 5.782 -0.826 18.833 1.00 93.12 101 PRO A N 1
ATOM 784 C CA . PRO A 1 101 ? 4.470 -1.023 18.227 1.00 93.12 101 PRO A CA 1
ATOM 785 C C . PRO A 1 101 ? 3.400 -0.288 19.039 1.00 93.12 101 PRO A C 1
ATOM 787 O O . PRO A 1 101 ? 3.496 -0.177 20.269 1.00 93.12 101 PRO A O 1
ATOM 790 N N . CYS A 1 102 ? 2.338 0.153 18.379 1.00 95.69 102 CYS A N 1
ATOM 791 C CA . CYS A 1 102 ? 1.195 0.781 19.035 1.00 95.69 102 C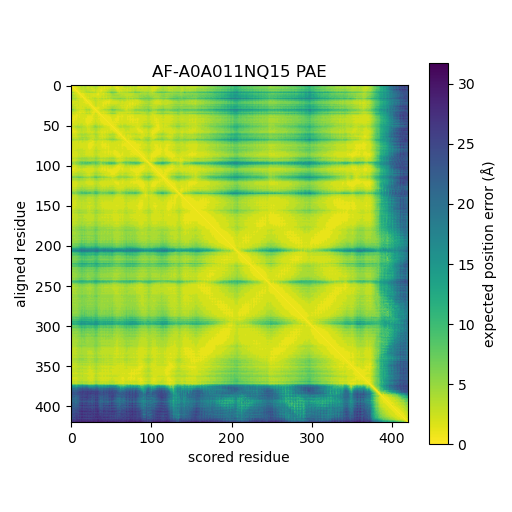YS A CA 1
ATOM 792 C C . CYS A 1 102 ? -0.126 0.189 18.556 1.00 95.69 102 CYS A C 1
ATOM 794 O O . CYS A 1 102 ? -0.187 -0.589 17.611 1.00 95.69 102 CYS A O 1
ATOM 796 N N . GLN A 1 103 ? -1.191 0.588 19.232 1.00 96.62 103 GLN A N 1
ATOM 797 C CA . GLN A 1 103 ? -2.556 0.295 18.854 1.00 96.62 103 GLN A CA 1
ATOM 798 C C . GLN A 1 103 ? -3.346 1.582 18.691 1.00 96.62 103 GLN A C 1
ATOM 800 O O . GLN A 1 103 ? -3.144 2.545 19.436 1.00 96.62 103 GLN A O 1
ATOM 805 N N . LEU A 1 104 ? -4.290 1.577 17.756 1.00 98.06 104 LEU A N 1
ATOM 806 C CA . LEU A 1 104 ? -5.310 2.610 17.642 1.00 98.06 104 LEU A CA 1
ATOM 807 C C . LEU A 1 104 ? -6.588 2.107 18.309 1.00 98.06 104 LEU A C 1
ATOM 809 O O . LEU A 1 104 ? -7.144 1.084 17.915 1.00 98.06 104 LEU A O 1
ATOM 813 N N . TRP A 1 105 ? -7.033 2.836 19.325 1.00 98.44 105 TRP A N 1
ATOM 814 C CA . TRP A 1 105 ? -8.263 2.577 20.062 1.00 98.44 105 TRP A CA 1
ATOM 815 C C . TRP A 1 105 ? -9.321 3.575 19.621 1.00 98.44 105 TRP A C 1
ATOM 817 O O . TRP A 1 105 ? -9.098 4.789 19.697 1.00 98.44 105 TRP A O 1
ATOM 827 N N . PHE A 1 106 ? -10.479 3.078 19.204 1.00 98.50 106 PHE A N 1
ATOM 828 C CA . PHE A 1 106 ? -11.615 3.913 18.848 1.00 98.50 106 PHE A CA 1
ATOM 829 C C . PHE A 1 106 ? -12.783 3.701 19.802 1.00 98.50 106 PHE A C 1
ATOM 831 O O . PHE A 1 106 ? -13.160 2.570 20.108 1.00 98.50 106 PHE A O 1
ATOM 838 N N . PHE A 1 107 ? -13.376 4.814 20.222 1.00 98.31 107 PHE A N 1
ATOM 839 C CA . PHE A 1 107 ? -14.588 4.853 21.029 1.00 98.31 107 PHE A CA 1
ATOM 840 C C . PHE A 1 107 ? -15.728 5.488 20.233 1.00 98.31 107 PHE A C 1
ATOM 842 O O . PHE A 1 107 ? -15.504 6.472 19.521 1.00 98.31 107 PHE A O 1
ATOM 849 N N . ASP A 1 108 ? -16.940 4.965 20.400 1.00 97.94 108 ASP A N 1
ATOM 850 C CA . ASP A 1 108 ? -18.184 5.499 19.841 1.00 97.94 108 ASP A CA 1
ATOM 851 C C . ASP A 1 108 ? -19.286 5.439 20.909 1.00 97.94 108 ASP A C 1
ATOM 853 O O . ASP A 1 108 ? -19.833 4.373 21.174 1.00 97.94 108 ASP A O 1
ATOM 857 N N . ARG A 1 109 ? -19.623 6.565 21.551 1.00 98.06 109 ARG A N 1
ATOM 858 C CA . ARG A 1 109 ? -20.650 6.590 22.614 1.00 98.06 109 ARG A CA 1
ATOM 859 C C . ARG A 1 109 ? -22.058 6.316 22.074 1.00 98.06 109 ARG A C 1
ATOM 861 O O . ARG A 1 109 ? -22.883 5.742 22.780 1.00 98.06 109 ARG A O 1
ATOM 868 N N . ALA A 1 110 ? -22.317 6.623 20.800 1.00 97.00 110 ALA A N 1
ATOM 869 C CA . ALA A 1 110 ? -23.591 6.295 20.158 1.00 97.00 110 ALA A CA 1
ATOM 870 C C . ALA A 1 110 ? -23.815 4.774 20.060 1.00 97.00 110 ALA A C 1
ATOM 872 O O . ALA A 1 110 ? -24.952 4.303 20.096 1.00 97.00 110 ALA A O 1
ATOM 873 N N . LYS A 1 111 ? -22.729 3.990 19.982 1.00 96.25 111 LYS A N 1
ATOM 874 C CA . LYS A 1 111 ? -22.760 2.524 19.892 1.00 96.25 111 LYS A CA 1
ATOM 875 C C . LYS A 1 111 ? -23.335 1.860 21.140 1.00 96.25 111 LYS A C 1
ATOM 877 O O . LYS A 1 111 ? -23.919 0.794 21.017 1.00 96.25 111 LYS A O 1
ATOM 882 N N . GLU A 1 112 ? -23.243 2.487 22.313 1.00 96.56 112 GLU A N 1
ATOM 883 C CA . GLU A 1 112 ? -23.812 1.955 23.566 1.00 96.56 112 GLU A CA 1
ATOM 884 C C . GLU A 1 112 ? -25.328 1.712 23.455 1.00 96.56 112 GLU A C 1
ATOM 886 O O . GLU A 1 112 ? -25.872 0.786 24.059 1.00 96.56 112 GLU A O 1
ATOM 891 N N . ARG A 1 113 ? -26.008 2.530 22.641 1.00 96.44 113 ARG A N 1
ATOM 892 C CA . ARG A 1 113 ? -27.458 2.479 22.403 1.00 96.44 113 ARG A CA 1
ATOM 893 C C . ARG A 1 113 ? -27.836 1.696 21.142 1.00 96.44 113 ARG A C 1
ATOM 895 O O . ARG A 1 113 ? -29.017 1.538 20.849 1.00 96.44 113 ARG A O 1
ATOM 902 N N . ASP A 1 114 ? -26.853 1.190 20.404 1.00 94.69 114 ASP A N 1
ATOM 903 C CA . ASP A 1 114 ? -27.050 0.424 19.178 1.00 94.69 114 ASP A CA 1
ATOM 904 C C . ASP A 1 114 ? -27.147 -1.070 19.511 1.00 94.69 114 ASP A C 1
ATOM 906 O O . ASP A 1 114 ? -26.147 -1.724 19.804 1.00 94.69 114 ASP A O 1
ATOM 910 N N . ALA A 1 115 ? -28.354 -1.635 19.460 1.00 92.06 115 ALA A N 1
ATOM 911 C CA . ALA A 1 115 ? -28.587 -3.035 19.818 1.00 92.06 115 ALA A CA 1
ATOM 912 C C . ALA A 1 115 ? -27.803 -4.041 18.953 1.00 92.06 115 ALA A C 1
ATOM 914 O O . ALA A 1 115 ? -27.558 -5.156 19.407 1.00 92.06 115 ALA A O 1
ATOM 915 N N . GLN A 1 116 ? -27.404 -3.668 17.733 1.00 89.06 116 GLN A N 1
ATOM 916 C CA . GLN A 1 116 ? -26.665 -4.550 16.827 1.00 89.06 116 GLN A CA 1
ATOM 917 C C . GLN A 1 116 ? -25.152 -4.458 17.040 1.00 89.06 116 GLN A C 1
ATOM 919 O O . GLN A 1 116 ? -24.446 -5.453 16.866 1.00 89.06 116 GLN A O 1
ATOM 924 N N . ARG A 1 117 ? -24.638 -3.277 17.414 1.00 93.00 117 ARG A N 1
ATOM 925 C CA . ARG A 1 117 ? -23.191 -3.037 17.543 1.00 93.00 117 ARG A CA 1
ATOM 926 C C . ARG A 1 117 ? -22.678 -2.973 18.976 1.00 93.00 117 ARG A C 1
ATOM 928 O O . ARG A 1 117 ? -21.497 -3.239 19.169 1.00 93.00 117 ARG A O 1
ATOM 935 N N . ARG A 1 118 ? -23.495 -2.654 19.987 1.00 95.69 118 ARG A N 1
ATOM 936 C CA . ARG A 1 118 ? -23.022 -2.444 21.375 1.00 95.69 118 ARG A CA 1
ATOM 937 C C . ARG A 1 118 ? -22.181 -3.602 21.916 1.00 95.69 118 ARG A C 1
ATOM 939 O O . ARG A 1 118 ? -21.206 -3.368 22.619 1.00 95.69 118 ARG A O 1
ATOM 946 N N . ASP A 1 119 ? -22.519 -4.828 21.524 1.00 97.44 119 ASP A N 1
ATOM 947 C CA . ASP A 1 119 ? -21.879 -6.065 21.974 1.00 97.44 119 ASP A CA 1
ATOM 948 C C . ASP A 1 119 ? -20.774 -6.562 21.021 1.00 97.44 119 ASP A C 1
ATOM 950 O O . ASP A 1 119 ? -20.315 -7.691 21.158 1.00 97.44 119 ASP A O 1
ATOM 954 N N . GLN A 1 120 ? -20.352 -5.751 20.046 1.00 97.69 120 GLN A N 1
ATOM 955 C CA . GLN A 1 120 ? -19.376 -6.111 19.011 1.00 97.69 120 GLN A CA 1
ATOM 956 C C . GLN A 1 120 ? -18.181 -5.154 19.025 1.00 97.69 120 GLN A C 1
ATOM 958 O O . GLN A 1 120 ? -18.356 -3.961 19.243 1.00 97.69 120 GLN A O 1
ATOM 963 N N . VAL A 1 121 ? -16.975 -5.643 18.754 1.00 98.50 121 VAL A N 1
ATOM 964 C CA . VAL A 1 121 ? -15.772 -4.822 18.543 1.00 98.50 121 VAL A CA 1
ATOM 965 C C . VAL A 1 121 ? -15.099 -5.284 17.258 1.00 98.50 121 VAL A C 1
ATOM 967 O O . VAL A 1 121 ? -14.930 -6.485 17.038 1.00 98.50 121 VAL A O 1
ATOM 970 N N . LEU A 1 122 ? -14.706 -4.343 16.400 1.00 98.62 122 LEU A N 1
ATOM 971 C CA . LEU A 1 122 ? -13.910 -4.669 15.221 1.00 98.62 122 LEU A CA 1
ATOM 972 C C . LEU A 1 122 ? -12.439 -4.807 15.622 1.00 98.62 122 LEU A C 1
ATOM 974 O O . LEU A 1 122 ? -11.820 -3.832 16.049 1.00 98.62 122 LEU A O 1
ATOM 978 N N . MET A 1 123 ? -11.886 -6.005 15.462 1.00 98.69 123 MET A N 1
ATOM 979 C CA . MET A 1 123 ? -10.470 -6.290 15.668 1.00 98.69 123 MET A CA 1
ATOM 980 C C . MET A 1 123 ? -9.765 -6.279 14.318 1.00 98.69 123 MET A C 1
ATOM 982 O O . MET A 1 123 ? -10.092 -7.102 13.466 1.00 98.69 123 MET A O 1
ATOM 986 N N . LEU A 1 124 ? -8.822 -5.358 14.120 1.00 98.50 124 LEU A N 1
ATOM 987 C CA . LEU A 1 124 ? -8.064 -5.215 12.879 1.00 98.50 124 LEU A CA 1
ATOM 988 C C . LEU A 1 124 ? -6.561 -5.306 13.156 1.00 98.50 124 LEU A C 1
ATOM 990 O O . LEU A 1 124 ? -6.026 -4.585 13.993 1.00 98.50 124 LEU A O 1
ATOM 994 N N . ASP A 1 125 ? -5.863 -6.173 12.440 1.00 97.75 125 ASP A N 1
ATOM 995 C CA . ASP A 1 125 ? -4.414 -6.297 12.502 1.00 97.75 125 ASP A CA 1
ATOM 996 C C . ASP A 1 125 ? -3.777 -5.673 11.260 1.00 97.75 125 ASP A C 1
ATOM 998 O O . ASP A 1 125 ? -3.753 -6.256 10.179 1.00 97.75 125 ASP A O 1
ATOM 1002 N N . ALA A 1 126 ? -3.275 -4.447 11.407 1.00 96.88 126 ALA A N 1
ATOM 1003 C CA . ALA A 1 126 ? -2.629 -3.706 10.329 1.00 96.88 126 ALA A CA 1
ATOM 1004 C C . ALA A 1 126 ? -1.100 -3.839 10.373 1.00 96.88 126 ALA A C 1
ATOM 1006 O O . ALA A 1 126 ? -0.403 -3.080 9.700 1.00 96.88 126 ALA A O 1
ATOM 1007 N N . ARG A 1 127 ? -0.535 -4.785 11.142 1.00 94.12 127 ARG A N 1
ATOM 1008 C CA . ARG A 1 127 ? 0.927 -4.915 11.284 1.00 94.12 127 ARG A CA 1
ATOM 1009 C C . ARG A 1 127 ? 1.633 -5.219 9.963 1.00 94.12 127 ARG A C 1
ATOM 1011 O O . ARG A 1 127 ? 2.777 -4.800 9.797 1.00 94.12 127 ARG A O 1
ATOM 1018 N N . GLN A 1 128 ? 0.961 -5.903 9.036 1.00 92.38 128 GLN A N 1
ATOM 1019 C CA . GLN A 1 128 ? 1.502 -6.198 7.704 1.00 92.38 128 GLN A CA 1
ATOM 1020 C C . GLN A 1 128 ? 1.216 -5.101 6.670 1.00 92.38 128 GLN A C 1
ATOM 1022 O O . GLN A 1 128 ? 1.903 -5.025 5.657 1.00 92.38 128 GLN A O 1
ATOM 1027 N N . ILE A 1 129 ? 0.302 -4.168 6.941 1.00 94.12 129 ILE A N 1
ATOM 1028 C CA . ILE A 1 129 ? -0.023 -3.074 6.019 1.00 94.12 129 ILE A CA 1
ATOM 1029 C C . ILE A 1 129 ? 0.939 -1.917 6.281 1.00 94.12 129 ILE A C 1
ATOM 1031 O O . ILE A 1 129 ? 0.807 -1.207 7.269 1.00 94.12 129 ILE A O 1
ATOM 1035 N N . HIS A 1 130 ? 1.939 -1.725 5.429 1.00 92.38 130 HIS A N 1
ATOM 1036 C CA . HIS A 1 130 ? 2.883 -0.613 5.562 1.00 92.38 130 HIS A CA 1
ATOM 1037 C C . HIS A 1 130 ? 3.681 -0.422 4.274 1.00 92.38 130 HIS A C 1
ATOM 1039 O O . HIS A 1 130 ? 3.744 -1.316 3.431 1.00 92.38 130 HIS A O 1
ATOM 1045 N N . ARG A 1 131 ? 4.351 0.721 4.148 1.00 88.94 131 ARG A N 1
ATOM 1046 C CA . ARG A 1 131 ? 5.511 0.867 3.265 1.00 88.94 131 ARG A CA 1
ATOM 1047 C C . ARG A 1 131 ? 6.715 1.318 4.081 1.00 88.94 131 ARG A C 1
ATOM 1049 O O . ARG A 1 131 ? 6.580 1.984 5.108 1.00 88.94 131 ARG A O 1
ATOM 1056 N N . LYS A 1 132 ? 7.908 0.941 3.633 1.00 87.00 132 LYS A N 1
ATOM 1057 C CA . LYS A 1 132 ? 9.166 1.392 4.235 1.00 87.00 132 LYS A CA 1
ATOM 1058 C C . LYS A 1 132 ? 9.568 2.705 3.570 1.00 87.00 132 LYS A C 1
ATOM 1060 O O . LYS A 1 132 ? 9.870 2.711 2.383 1.00 87.00 132 LYS A O 1
ATOM 1065 N N . VAL A 1 133 ? 9.579 3.800 4.327 1.00 84.06 133 VAL A N 1
ATOM 1066 C CA . VAL A 1 133 ? 10.059 5.111 3.837 1.00 84.06 133 VAL A CA 1
ATOM 1067 C C . VAL A 1 133 ? 11.557 5.296 4.073 1.00 84.06 133 VAL A C 1
ATOM 1069 O O . VAL A 1 133 ? 12.205 6.111 3.428 1.00 84.06 133 VAL A O 1
ATOM 1072 N N . SER A 1 134 ? 12.127 4.523 4.997 1.00 84.31 134 SER A N 1
ATOM 1073 C CA . SER A 1 134 ? 13.569 4.387 5.187 1.00 84.31 134 SER A CA 1
ATOM 1074 C C . SER A 1 134 ? 13.892 2.988 5.712 1.00 84.31 134 SER A C 1
ATOM 1076 O O . SER A 1 134 ? 12.994 2.187 5.978 1.00 84.31 134 SER A O 1
ATOM 1078 N N . ARG A 1 135 ? 15.179 2.694 5.947 1.00 80.00 135 ARG A N 1
ATOM 1079 C CA . ARG A 1 135 ? 15.598 1.445 6.609 1.00 80.00 135 ARG A CA 1
ATOM 1080 C C . ARG A 1 135 ? 14.931 1.246 7.980 1.00 80.00 135 ARG A C 1
ATOM 1082 O O . ARG A 1 135 ? 14.778 0.108 8.413 1.00 80.00 135 ARG A O 1
ATOM 1089 N N . ALA A 1 136 ? 14.564 2.333 8.661 1.00 84.94 136 ALA A N 1
ATOM 1090 C CA . ALA A 1 136 ? 14.092 2.309 10.042 1.00 84.94 136 ALA A CA 1
ATOM 1091 C C . ALA A 1 136 ? 12.662 2.828 10.239 1.00 84.94 136 ALA A C 1
ATOM 1093 O O . ALA A 1 136 ? 12.147 2.675 11.343 1.00 84.94 136 ALA A O 1
ATOM 1094 N N . ILE A 1 137 ? 12.030 3.445 9.236 1.00 88.75 137 ILE A N 1
ATOM 1095 C CA . ILE A 1 137 ? 10.722 4.100 9.384 1.00 88.75 137 ILE A CA 1
ATOM 1096 C C . ILE A 1 137 ? 9.727 3.497 8.396 1.00 88.75 137 ILE A C 1
ATOM 1098 O O . ILE A 1 137 ? 10.031 3.303 7.217 1.00 88.75 137 ILE A O 1
ATOM 1102 N N . CYS A 1 138 ? 8.534 3.212 8.907 1.00 91.25 138 CYS A N 1
ATOM 1103 C CA . CYS A 1 138 ? 7.365 2.804 8.146 1.00 91.25 138 CYS A CA 1
ATOM 1104 C C . CYS A 1 138 ? 6.285 3.885 8.243 1.00 91.25 138 CYS A C 1
ATOM 1106 O O . CYS A 1 138 ? 6.142 4.530 9.281 1.00 91.25 138 CYS A O 1
ATOM 1108 N N . ASP A 1 139 ? 5.509 4.046 7.180 1.00 92.75 139 ASP A N 1
ATOM 1109 C CA . ASP A 1 139 ? 4.248 4.783 7.203 1.00 92.75 139 ASP A CA 1
ATOM 1110 C C . ASP A 1 139 ? 3.180 4.003 6.416 1.00 92.75 139 ASP A C 1
ATOM 1112 O O . ASP A 1 139 ? 3.410 2.882 5.944 1.00 92.75 139 ASP A O 1
ATOM 1116 N N . PHE A 1 140 ? 1.996 4.598 6.304 1.00 93.94 140 PHE A N 1
ATOM 1117 C CA . PHE A 1 140 ? 0.976 4.137 5.375 1.00 93.94 140 PHE A CA 1
ATOM 1118 C C . PHE A 1 140 ? 0.980 5.023 4.135 1.00 93.94 140 PHE A C 1
ATOM 1120 O O . PHE A 1 140 ? 0.921 6.252 4.266 1.00 93.94 140 PHE A O 1
ATOM 1127 N N . SER A 1 141 ? 0.919 4.419 2.947 1.00 94.62 141 SER A N 1
ATOM 1128 C CA . SER A 1 141 ? 0.507 5.171 1.759 1.00 94.62 141 SER A CA 1
ATOM 1129 C C . SER A 1 141 ? -0.923 5.714 1.933 1.00 94.62 141 SER A C 1
ATOM 1131 O O . SER A 1 141 ? -1.703 5.160 2.720 1.00 94.62 141 SER A O 1
ATOM 1133 N N . PRO A 1 142 ? -1.314 6.779 1.209 1.00 95.75 142 PRO A N 1
ATOM 1134 C CA . PRO A 1 142 ? -2.694 7.261 1.231 1.00 95.75 142 PRO A CA 1
ATOM 1135 C C . PRO A 1 142 ? -3.713 6.155 0.919 1.00 95.75 142 PRO A C 1
ATOM 1137 O O . PRO A 1 142 ? -4.779 6.106 1.531 1.00 95.75 142 PRO A O 1
ATOM 1140 N N . GLU A 1 143 ? -3.378 5.230 0.019 1.00 97.06 143 GLU A N 1
ATOM 1141 C CA . GLU A 1 143 ? -4.230 4.102 -0.361 1.00 97.06 143 GLU A CA 1
ATOM 1142 C C . GLU A 1 143 ? -4.338 3.074 0.764 1.00 97.06 143 GLU A C 1
ATOM 1144 O O . GLU A 1 143 ? -5.445 2.679 1.111 1.00 97.06 143 GLU A O 1
ATOM 1149 N N . GLN A 1 144 ? -3.231 2.728 1.429 1.00 97.12 144 GLN A N 1
ATOM 1150 C CA . GLN A 1 144 ? -3.257 1.852 2.604 1.00 97.12 144 GLN A CA 1
ATOM 1151 C C . GLN A 1 144 ? -4.143 2.425 3.724 1.00 97.12 144 GLN A C 1
ATOM 1153 O O . GLN A 1 144 ? -4.921 1.691 4.335 1.00 97.12 144 GLN A O 1
ATOM 1158 N N . GLN A 1 145 ? -4.096 3.742 3.963 1.00 97.31 145 GLN A N 1
ATOM 1159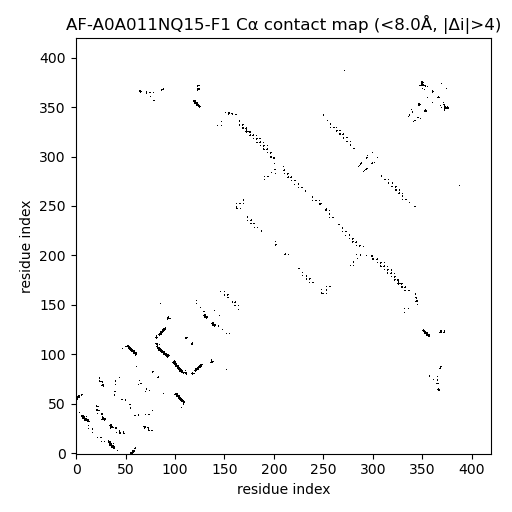 C CA . GLN A 1 145 ? -4.977 4.397 4.942 1.00 97.31 145 GLN A CA 1
ATOM 1160 C C . GLN A 1 145 ? -6.452 4.321 4.530 1.00 97.31 145 GLN A C 1
ATOM 1162 O O . GLN A 1 145 ? -7.307 3.991 5.356 1.00 97.31 145 GLN A O 1
ATOM 1167 N N . LYS A 1 146 ? -6.759 4.608 3.256 1.00 98.50 146 LYS A N 1
ATOM 1168 C CA . LYS A 1 146 ? -8.118 4.499 2.700 1.00 98.50 146 LYS A CA 1
ATOM 1169 C C . LYS A 1 146 ? -8.640 3.063 2.795 1.00 98.50 146 LYS A C 1
ATOM 1171 O O . LYS A 1 146 ? -9.781 2.872 3.203 1.00 98.50 146 LYS A O 1
ATOM 1176 N N . ASN A 1 147 ? -7.797 2.073 2.519 1.00 98.62 147 ASN A N 1
ATOM 1177 C CA . ASN A 1 147 ? -8.135 0.657 2.595 1.00 98.62 147 ASN A CA 1
ATOM 1178 C C . ASN A 1 147 ? -8.484 0.218 4.022 1.00 98.62 147 ASN A C 1
ATOM 1180 O O . ASN A 1 147 ? -9.531 -0.391 4.239 1.00 98.62 147 ASN A O 1
ATOM 1184 N N . ILE A 1 148 ? -7.674 0.599 5.016 1.00 98.38 148 ILE A N 1
ATOM 1185 C CA . ILE A 1 148 ? -7.983 0.349 6.435 1.00 98.38 148 ILE A CA 1
ATOM 1186 C C . ILE A 1 148 ? -9.307 1.030 6.822 1.00 98.38 148 ILE A C 1
ATOM 1188 O O . ILE A 1 148 ? -10.158 0.423 7.476 1.00 98.38 148 ILE A O 1
ATOM 1192 N N . ALA A 1 149 ? -9.524 2.276 6.387 1.00 98.44 149 ALA A N 1
ATOM 1193 C CA . ALA A 1 149 ? -10.773 2.990 6.643 1.00 98.44 149 ALA A CA 1
ATOM 1194 C C . ALA A 1 149 ? -11.987 2.304 5.990 1.00 98.44 149 ALA A C 1
ATOM 1196 O O . ALA A 1 149 ? -13.058 2.263 6.598 1.00 98.44 149 ALA A O 1
ATOM 1197 N N . ALA A 1 150 ? -11.823 1.727 4.798 1.00 98.75 150 ALA A N 1
ATOM 1198 C CA . ALA A 1 150 ? -12.875 1.024 4.075 1.00 98.75 150 ALA A CA 1
ATOM 1199 C C . ALA A 1 150 ? -13.373 -0.222 4.820 1.00 98.75 150 ALA A C 1
ATOM 1201 O O . ALA A 1 150 ? -14.577 -0.482 4.838 1.00 98.75 150 ALA A O 1
ATOM 1202 N N . ILE A 1 151 ? -12.492 -0.924 5.536 1.00 98.75 151 ILE A N 1
ATOM 1203 C CA . ILE A 1 151 ? -12.883 -2.036 6.417 1.00 98.75 151 ILE A CA 1
ATOM 1204 C C . ILE A 1 151 ? -13.813 -1.534 7.534 1.00 98.75 151 ILE A C 1
ATOM 1206 O O . ILE A 1 151 ? -14.858 -2.128 7.810 1.00 98.75 151 ILE A O 1
ATOM 1210 N N . VAL A 1 152 ? -13.486 -0.385 8.136 1.00 98.19 152 VAL A N 1
ATOM 1211 C CA . VAL A 1 152 ? -14.331 0.254 9.159 1.00 98.19 152 VAL A CA 1
ATOM 1212 C C . VAL A 1 152 ? -15.658 0.749 8.566 1.00 98.19 152 VAL A C 1
ATOM 1214 O O . VAL A 1 152 ? -16.687 0.711 9.243 1.00 98.19 152 VAL A O 1
ATOM 1217 N N . TRP A 1 153 ? -15.678 1.196 7.306 1.00 98.38 153 TRP A N 1
ATOM 1218 C CA . TRP A 1 153 ? -16.918 1.553 6.606 1.00 98.38 153 TRP A CA 1
ATOM 1219 C C . TRP A 1 153 ? -17.833 0.343 6.447 1.00 98.38 153 TRP A C 1
ATOM 1221 O O . TRP A 1 153 ? -19.005 0.437 6.808 1.00 98.38 153 TRP A O 1
ATOM 1231 N N . LEU A 1 154 ? -17.301 -0.797 5.999 1.00 98.38 154 LEU A N 1
ATOM 1232 C CA . LEU A 1 154 ? -18.064 -2.042 5.893 1.00 98.38 154 LEU A CA 1
ATOM 1233 C C . LEU A 1 154 ? -18.612 -2.491 7.252 1.00 98.38 154 LEU A C 1
ATOM 1235 O O . LEU A 1 154 ? -19.790 -2.829 7.353 1.00 98.38 154 LEU A O 1
ATOM 1239 N N . TYR A 1 155 ? -17.802 -2.411 8.311 1.00 97.06 155 TYR A N 1
ATOM 1240 C CA . TYR A 1 155 ? -18.250 -2.689 9.680 1.00 97.06 155 TYR A CA 1
ATOM 1241 C C . TYR A 1 155 ? -19.416 -1.794 10.127 1.00 97.06 155 TYR A C 1
ATOM 1243 O O . TYR A 1 155 ? -20.307 -2.235 10.851 1.00 97.06 155 TYR A O 1
ATOM 1251 N N . ARG A 1 156 ? -19.450 -0.546 9.655 1.00 94.62 156 ARG A N 1
ATOM 1252 C CA . ARG A 1 156 ? -20.517 0.425 9.936 1.00 94.62 156 ARG A CA 1
ATOM 1253 C C . ARG A 1 156 ? -21.661 0.400 8.913 1.00 94.62 156 ARG A C 1
ATOM 1255 O O . ARG A 1 156 ? -22.479 1.316 8.921 1.00 94.62 156 ARG A O 1
ATOM 1262 N N . GLY A 1 157 ? -21.713 -0.591 8.020 1.00 95.00 157 GLY A N 1
ATOM 1263 C CA . GLY A 1 157 ? -22.754 -0.713 6.991 1.00 95.00 157 GLY A CA 1
ATOM 1264 C C . GLY A 1 157 ? -22.666 0.325 5.864 1.00 95.00 157 GLY A C 1
ATOM 1265 O O . GLY A 1 157 ? -23.612 0.499 5.103 1.00 95.00 157 GLY A O 1
ATOM 1266 N N . GLN A 1 158 ? -21.541 1.027 5.727 1.00 97.44 158 GLN A N 1
ATOM 1267 C CA . GLN A 1 158 ? -21.335 2.095 4.742 1.00 97.44 158 GLN A CA 1
ATOM 1268 C C . GLN A 1 158 ? -20.837 1.532 3.400 1.00 97.44 158 GLN A C 1
ATOM 1270 O O . GLN A 1 158 ? -19.787 1.937 2.896 1.00 97.44 158 GLN A O 1
ATOM 1275 N N . ARG A 1 159 ? -21.597 0.589 2.826 1.00 98.06 159 ARG A N 1
ATOM 1276 C CA . ARG A 1 159 ? -21.255 -0.126 1.581 1.00 98.06 159 ARG A CA 1
ATOM 1277 C C . ARG A 1 159 ? -20.961 0.814 0.411 1.00 98.06 159 ARG A C 1
ATOM 1279 O O . ARG A 1 159 ? -19.963 0.632 -0.275 1.00 98.06 159 ARG A O 1
ATOM 1286 N N . GLU A 1 160 ? -21.759 1.863 0.241 1.00 98.38 160 GLU A N 1
ATOM 1287 C CA . GLU A 1 160 ? -21.585 2.826 -0.857 1.00 98.38 160 GLU A CA 1
ATOM 1288 C C . GLU A 1 160 ? -20.230 3.543 -0.821 1.00 98.38 160 GLU A C 1
ATOM 1290 O O . GLU A 1 160 ? -19.639 3.815 -1.861 1.00 98.38 160 GLU A O 1
ATOM 1295 N N . ARG A 1 161 ? -19.673 3.802 0.371 1.00 98.56 161 ARG A N 1
ATOM 1296 C CA . ARG A 1 161 ? -18.339 4.416 0.488 1.00 98.56 161 ARG A CA 1
ATOM 1297 C C . ARG A 1 161 ? -17.231 3.453 0.080 1.00 98.56 161 ARG A C 1
ATOM 1299 O O . ARG A 1 161 ? -16.248 3.883 -0.514 1.00 98.56 161 ARG A O 1
ATOM 1306 N N . PHE A 1 162 ? -17.390 2.169 0.402 1.00 98.81 162 PHE A N 1
ATOM 1307 C CA . PHE A 1 162 ? -16.470 1.123 -0.039 1.00 98.81 162 PHE A CA 1
ATOM 1308 C C . PHE A 1 162 ? -16.492 0.999 -1.567 1.00 98.81 162 PHE A C 1
ATOM 1310 O O . PHE A 1 162 ? -15.440 1.071 -2.195 1.00 98.81 162 PHE A O 1
ATOM 1317 N N . LEU A 1 163 ? -17.683 0.902 -2.169 1.00 98.75 163 LEU A N 1
ATOM 1318 C CA . LEU A 1 163 ? -17.832 0.827 -3.626 1.00 98.75 163 LEU A CA 1
ATOM 1319 C C . LEU A 1 163 ? -17.304 2.089 -4.318 1.00 98.75 163 LEU A C 1
ATOM 1321 O O . LEU A 1 163 ? -16.586 1.986 -5.306 1.00 98.75 163 LEU A O 1
ATOM 1325 N N . GLY A 1 164 ? -17.568 3.272 -3.755 1.00 98.69 164 GLY A N 1
ATOM 1326 C CA . GLY A 1 164 ? -17.021 4.532 -4.257 1.00 98.69 164 GLY A CA 1
ATOM 1327 C C . GLY A 1 164 ? -15.490 4.588 -4.231 1.00 98.69 164 GLY A C 1
ATOM 1328 O O . GLY A 1 164 ? -14.888 5.125 -5.155 1.00 98.69 164 GLY A O 1
ATOM 1329 N N . LEU A 1 165 ? -14.841 3.998 -3.219 1.00 98.81 165 LEU A N 1
ATOM 1330 C CA . LEU A 1 165 ? -13.379 3.909 -3.173 1.00 98.81 165 LEU A CA 1
ATOM 1331 C C . LEU A 1 165 ? -12.827 2.954 -4.235 1.00 98.81 165 LEU A C 1
ATOM 1333 O O . LEU A 1 165 ? -11.867 3.305 -4.915 1.00 98.81 165 LEU A O 1
ATOM 1337 N N . VAL A 1 166 ? -13.444 1.781 -4.404 1.00 98.75 166 VAL A N 1
ATOM 1338 C CA . VAL A 1 166 ? -13.066 0.847 -5.476 1.00 98.75 166 VAL A CA 1
ATOM 1339 C C . VAL A 1 166 ? -13.225 1.526 -6.837 1.00 98.75 166 VAL A C 1
ATOM 1341 O O . VAL A 1 166 ? -12.309 1.474 -7.650 1.00 98.75 166 VAL A O 1
ATOM 1344 N N . ALA A 1 167 ? -14.339 2.227 -7.066 1.00 98.75 167 ALA A N 1
ATOM 1345 C CA . ALA A 1 167 ? -14.563 2.975 -8.297 1.00 98.75 167 ALA A CA 1
ATOM 1346 C C . ALA A 1 167 ? -13.482 4.039 -8.538 1.00 98.75 167 ALA A C 1
ATOM 1348 O O . ALA A 1 167 ? -12.963 4.124 -9.646 1.00 98.75 167 ALA A O 1
ATOM 1349 N N . ALA A 1 168 ? -13.096 4.787 -7.500 1.00 98.75 168 ALA A N 1
ATOM 1350 C CA . ALA A 1 168 ? -12.037 5.788 -7.594 1.00 98.75 168 ALA A CA 1
ATOM 1351 C C . ALA A 1 168 ? -10.670 5.174 -7.948 1.00 98.75 168 ALA A C 1
ATOM 1353 O O . ALA A 1 168 ? -9.908 5.783 -8.689 1.00 98.75 168 ALA A O 1
ATOM 1354 N N . TYR A 1 169 ? -10.352 3.969 -7.460 1.00 98.81 169 TYR A N 1
ATOM 1355 C CA . TYR A 1 169 ? -9.125 3.272 -7.858 1.00 98.81 169 TYR A CA 1
ATOM 1356 C C . TYR A 1 169 ? -9.145 2.828 -9.318 1.00 98.81 169 TYR A C 1
ATOM 1358 O O . TYR A 1 169 ? -8.157 3.020 -10.018 1.00 98.81 169 TYR A O 1
ATOM 1366 N N . LEU A 1 170 ? -10.261 2.283 -9.800 1.00 98.69 170 LEU A N 1
ATOM 1367 C CA . LEU A 1 170 ? -10.381 1.880 -11.205 1.00 98.69 170 LEU A CA 1
ATOM 1368 C C . LEU A 1 170 ? -10.331 3.093 -12.145 1.00 98.69 170 LEU A C 1
ATOM 1370 O O . LEU A 1 170 ? -9.672 3.047 -13.179 1.00 98.69 170 LEU A O 1
ATOM 1374 N N . GLU A 1 171 ? -10.974 4.196 -11.761 1.00 98.44 171 GLU A N 1
ATOM 1375 C CA . GLU A 1 171 ? -10.915 5.462 -12.494 1.00 98.44 171 GLU A CA 1
ATOM 1376 C C . GLU A 1 171 ? -9.493 6.032 -12.534 1.00 98.44 171 GLU A C 1
ATOM 1378 O O . GLU A 1 171 ? -9.025 6.425 -13.602 1.00 98.44 171 GLU A O 1
ATOM 1383 N N . GLN A 1 172 ? -8.777 6.012 -11.406 1.00 98.69 172 GLN A N 1
ATOM 1384 C CA . GLN A 1 172 ? -7.386 6.456 -11.358 1.00 98.69 172 GLN A CA 1
ATOM 1385 C C . GLN A 1 172 ? -6.478 5.568 -12.217 1.00 98.69 172 GLN A C 1
ATOM 1387 O O . GLN A 1 172 ? -5.660 6.091 -12.965 1.00 98.69 172 GLN A O 1
ATOM 1392 N N . ALA A 1 173 ? -6.666 4.244 -12.192 1.00 98.62 173 ALA A N 1
ATOM 1393 C CA . ALA A 1 173 ? -5.894 3.327 -13.028 1.00 98.62 173 ALA A CA 1
ATOM 1394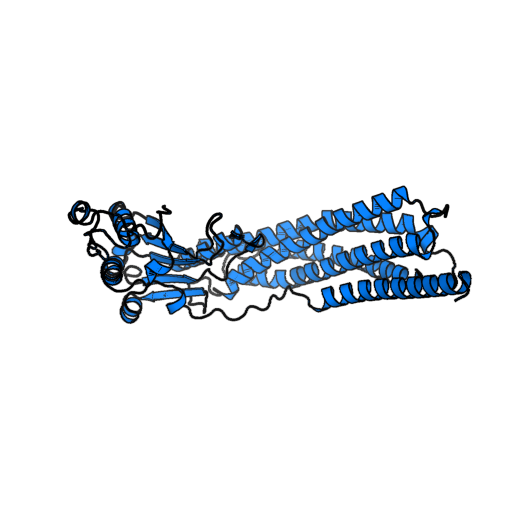 C C . ALA A 1 173 ? -6.067 3.616 -14.529 1.00 98.62 173 ALA A C 1
ATOM 1396 O O . ALA A 1 173 ? -5.097 3.582 -15.284 1.00 98.62 173 ALA A O 1
ATOM 1397 N N . LEU A 1 174 ? -7.293 3.927 -14.961 1.00 98.50 174 LEU A N 1
ATOM 1398 C CA . LEU A 1 174 ? -7.591 4.317 -16.341 1.00 98.50 174 LEU A CA 1
ATOM 1399 C C . LEU A 1 174 ? -6.964 5.666 -16.707 1.00 98.50 174 LEU A C 1
ATOM 1401 O O . LEU A 1 174 ? -6.398 5.802 -17.791 1.00 98.50 174 LEU A O 1
ATOM 1405 N N . ALA A 1 175 ? -7.053 6.650 -15.810 1.00 98.38 175 ALA A N 1
ATOM 1406 C CA . ALA A 1 175 ? -6.465 7.970 -16.015 1.00 98.38 175 ALA A CA 1
ATOM 1407 C C . ALA A 1 175 ? -4.935 7.897 -16.129 1.00 98.38 175 ALA A C 1
ATOM 1409 O O . ALA A 1 175 ? -4.362 8.475 -17.052 1.00 98.38 175 ALA A O 1
ATOM 1410 N N . ASP A 1 176 ? -4.286 7.139 -15.244 1.00 98.38 176 ASP A N 1
ATOM 1411 C CA . ASP A 1 176 ? -2.839 6.918 -15.282 1.00 98.38 176 ASP A CA 1
ATOM 1412 C C . ASP A 1 176 ? -2.430 6.140 -16.540 1.00 98.38 176 ASP A C 1
ATOM 1414 O O . ASP A 1 176 ? -1.404 6.441 -17.146 1.00 98.38 176 ASP A O 1
ATOM 1418 N N . GLY A 1 177 ? -3.255 5.180 -16.975 1.00 97.75 177 GLY A N 1
ATOM 1419 C CA . GLY A 1 177 ? -3.009 4.398 -18.186 1.00 97.75 177 GLY A CA 1
ATOM 1420 C C . GLY A 1 177 ? -3.025 5.270 -19.438 1.00 97.75 177 GLY A C 1
ATOM 1421 O O . GLY A 1 177 ? -2.133 5.167 -20.274 1.00 97.75 177 GLY A O 1
ATOM 1422 N N . ALA A 1 178 ? -3.981 6.197 -19.527 1.00 96.94 178 ALA A N 1
ATOM 1423 C CA . ALA A 1 178 ? -4.007 7.203 -20.586 1.00 96.94 178 ALA A CA 1
ATOM 1424 C C . ALA A 1 178 ? -2.817 8.180 -20.490 1.00 96.94 178 ALA A C 1
ATOM 1426 O O . ALA A 1 178 ? -2.242 8.565 -21.506 1.00 96.94 178 ALA A O 1
ATOM 1427 N N . ALA A 1 179 ? -2.413 8.566 -19.276 1.00 97.81 179 ALA A N 1
ATOM 1428 C CA . ALA A 1 179 ? -1.288 9.473 -19.060 1.00 97.81 179 ALA A CA 1
ATOM 1429 C C . ALA A 1 179 ? 0.081 8.852 -19.403 1.00 97.81 179 ALA A C 1
ATOM 1431 O O . ALA A 1 179 ? 1.043 9.594 -19.622 1.00 97.81 179 ALA A O 1
ATOM 1432 N N . ALA A 1 180 ? 0.181 7.520 -19.481 1.00 97.62 180 ALA A N 1
ATOM 1433 C CA . ALA A 1 180 ? 1.421 6.815 -19.800 1.00 97.62 180 ALA A CA 1
ATOM 1434 C C . ALA A 1 180 ? 1.879 6.980 -21.261 1.00 97.62 180 ALA A C 1
ATOM 1436 O O . ALA A 1 180 ? 3.068 6.815 -21.541 1.00 97.62 180 ALA A O 1
ATOM 1437 N N . GLU A 1 181 ? 0.991 7.375 -22.179 1.00 96.44 181 GLU A N 1
ATOM 1438 C CA . GLU A 1 181 ? 1.314 7.536 -23.603 1.00 96.44 181 GLU A CA 1
ATOM 1439 C C . GLU A 1 181 ? 2.498 8.489 -23.838 1.00 96.44 181 GLU A C 1
ATOM 1441 O O . GLU A 1 181 ? 3.430 8.166 -24.580 1.00 96.44 181 GLU A O 1
ATOM 1446 N N . ALA A 1 182 ? 2.498 9.655 -23.185 1.00 97.31 182 ALA A N 1
ATOM 1447 C CA . ALA A 1 182 ? 3.528 10.668 -23.400 1.00 97.31 182 ALA A CA 1
ATOM 1448 C C . ALA A 1 182 ? 4.918 10.244 -22.870 1.00 97.31 182 ALA A C 1
ATOM 1450 O O . ALA A 1 182 ? 5.885 10.347 -23.633 1.00 97.31 182 ALA A O 1
ATOM 1451 N N . PRO A 1 183 ? 5.065 9.730 -21.629 1.00 98.19 183 PRO A N 1
ATOM 1452 C CA . PRO A 1 183 ? 6.325 9.153 -21.152 1.00 98.19 183 PRO A CA 1
ATOM 1453 C C . PRO A 1 183 ? 6.855 8.012 -22.029 1.00 98.19 183 PRO A C 1
ATOM 1455 O O . PRO A 1 183 ? 8.049 7.982 -22.334 1.00 98.19 183 PRO A O 1
ATOM 1458 N N . LEU A 1 184 ? 5.983 7.111 -22.497 1.00 97.69 184 LEU A N 1
ATOM 1459 C CA . LEU A 1 184 ? 6.374 6.020 -23.397 1.00 97.69 184 LEU A CA 1
ATOM 1460 C C . LEU A 1 184 ? 6.932 6.558 -24.716 1.00 97.69 184 LEU A C 1
ATOM 1462 O O . LEU A 1 184 ? 8.030 6.177 -25.130 1.00 97.69 184 LEU A O 1
ATOM 1466 N N . ALA A 1 185 ? 6.223 7.498 -25.345 1.00 96.81 185 ALA A N 1
ATOM 1467 C CA . ALA A 1 185 ? 6.675 8.137 -26.575 1.00 96.81 185 ALA A CA 1
ATOM 1468 C C . ALA A 1 185 ? 8.016 8.868 -26.383 1.00 96.81 185 ALA A C 1
ATOM 1470 O O . ALA A 1 185 ? 8.901 8.766 -27.236 1.00 96.81 185 ALA A O 1
ATOM 1471 N N . ALA A 1 186 ? 8.200 9.565 -25.258 1.00 98.06 186 ALA A N 1
ATOM 1472 C CA . ALA A 1 186 ? 9.451 10.246 -24.930 1.00 98.06 186 ALA A CA 1
ATOM 1473 C C . ALA A 1 186 ? 10.619 9.262 -24.746 1.00 98.06 186 ALA A C 1
ATOM 1475 O O . ALA A 1 186 ? 11.715 9.508 -25.256 1.00 98.06 186 ALA A O 1
ATOM 1476 N N . CYS A 1 187 ? 10.389 8.127 -24.078 1.00 98.25 187 CYS A N 1
ATOM 1477 C CA . CYS A 1 187 ? 11.389 7.072 -23.924 1.00 98.25 187 CYS A CA 1
ATOM 1478 C C . CYS A 1 187 ? 11.793 6.474 -25.277 1.00 98.25 187 CYS A C 1
ATOM 1480 O O . CYS A 1 187 ? 12.986 6.312 -25.542 1.00 98.25 187 CYS A O 1
ATOM 1482 N N . MET A 1 188 ? 10.828 6.208 -26.164 1.00 97.50 188 MET A N 1
ATOM 1483 C CA . MET A 1 188 ? 11.117 5.690 -27.506 1.00 97.50 188 MET A CA 1
ATOM 1484 C C . MET A 1 188 ? 11.928 6.686 -28.338 1.00 97.50 188 MET A C 1
ATOM 1486 O O . MET A 1 188 ? 12.921 6.305 -28.953 1.00 97.50 188 MET A O 1
ATOM 1490 N N . GLN A 1 189 ? 11.580 7.975 -28.292 1.00 97.94 189 GLN A N 1
ATOM 1491 C CA . GLN A 1 189 ? 12.339 9.030 -28.975 1.00 97.94 189 GLN A CA 1
ATOM 1492 C C . GLN A 1 189 ? 13.772 9.163 -28.439 1.00 97.94 189 GLN A C 1
ATOM 1494 O O . GLN A 1 189 ? 14.712 9.371 -29.212 1.00 97.94 189 GLN A O 1
ATOM 1499 N N . ALA A 1 190 ? 13.962 9.051 -27.121 1.00 98.50 190 ALA A N 1
ATOM 1500 C CA . ALA A 1 190 ? 15.287 9.088 -26.512 1.00 98.50 190 ALA A CA 1
ATOM 1501 C C . ALA A 1 190 ? 16.143 7.882 -26.934 1.00 98.50 190 ALA A C 1
ATOM 1503 O O . ALA A 1 190 ? 17.324 8.053 -27.254 1.00 98.50 190 ALA A O 1
ATOM 1504 N N . LEU A 1 191 ? 15.538 6.691 -26.993 1.00 98.38 191 LEU A N 1
ATOM 1505 C CA . LEU A 1 191 ? 16.192 5.473 -27.465 1.00 98.38 191 LEU A CA 1
ATOM 1506 C C . LEU A 1 191 ? 16.574 5.589 -28.946 1.00 98.38 191 LEU A C 1
ATOM 1508 O O . LEU A 1 191 ? 17.734 5.370 -29.292 1.00 98.38 191 LEU A O 1
ATOM 1512 N N . ASP A 1 192 ? 15.650 6.027 -29.803 1.00 98.31 192 ASP A N 1
ATOM 1513 C CA . ASP A 1 192 ? 15.905 6.252 -31.232 1.00 98.31 192 ASP A CA 1
ATOM 1514 C C . ASP A 1 192 ? 17.054 7.220 -31.466 1.00 98.31 192 ASP A C 1
ATOM 1516 O O . ASP A 1 192 ? 17.926 6.978 -32.300 1.00 98.31 192 ASP A O 1
ATOM 1520 N N . ARG A 1 193 ? 17.094 8.313 -30.701 1.00 98.50 193 ARG A N 1
ATOM 1521 C CA . ARG A 1 193 ? 18.174 9.290 -30.802 1.00 98.50 193 ARG A CA 1
ATOM 1522 C C . ARG A 1 193 ? 19.531 8.665 -30.492 1.00 98.50 193 ARG A C 1
ATOM 1524 O O . ARG A 1 193 ? 20.495 8.944 -31.203 1.00 98.50 193 ARG A O 1
ATOM 1531 N N . LEU A 1 194 ? 19.618 7.851 -29.442 1.00 98.31 194 LEU A N 1
ATOM 1532 C CA . LEU A 1 194 ? 20.859 7.166 -29.087 1.00 98.31 194 LEU A CA 1
ATOM 1533 C C . LEU A 1 194 ? 21.263 6.155 -30.169 1.00 98.31 194 LEU A C 1
ATOM 1535 O O . LEU A 1 194 ? 22.422 6.145 -30.576 1.00 98.31 194 LEU A O 1
ATOM 1539 N N . LEU A 1 195 ? 20.309 5.375 -30.685 1.00 98.00 195 LEU A N 1
ATOM 1540 C CA . LEU A 1 195 ? 20.546 4.428 -31.777 1.00 98.00 195 LEU A CA 1
ATOM 1541 C C . LEU A 1 195 ? 21.056 5.131 -33.038 1.00 98.00 195 LEU A C 1
ATOM 1543 O O . L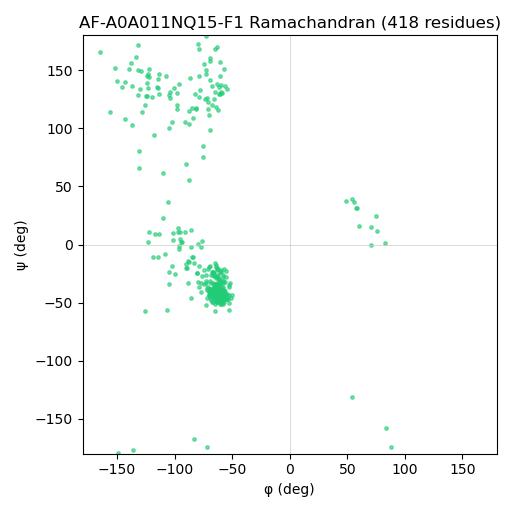EU A 1 195 ? 22.041 4.694 -33.623 1.00 98.00 195 LEU A O 1
ATOM 1547 N N . VAL A 1 196 ? 20.441 6.246 -33.438 1.00 98.38 196 VAL A N 1
ATOM 1548 C CA . VAL A 1 196 ? 20.868 7.027 -34.610 1.00 98.38 196 VAL A CA 1
ATOM 1549 C C . VAL A 1 196 ? 22.302 7.531 -34.453 1.00 98.38 196 VAL A C 1
ATOM 1551 O O . VAL A 1 196 ? 23.080 7.428 -35.398 1.00 98.38 196 VAL A O 1
ATOM 1554 N N . LEU A 1 197 ? 22.662 8.045 -33.273 1.00 98.31 197 LEU A N 1
ATOM 1555 C CA . LEU A 1 197 ? 24.012 8.547 -33.003 1.00 98.31 197 LEU A CA 1
ATOM 1556 C C . LEU A 1 197 ? 25.059 7.428 -32.954 1.00 98.31 197 LEU A C 1
ATOM 1558 O O . LEU A 1 197 ? 26.173 7.626 -33.423 1.00 98.31 197 LEU A O 1
ATOM 1562 N N . ALA A 1 198 ? 24.711 6.269 -32.390 1.00 97.25 198 ALA A N 1
ATOM 1563 C CA . ALA A 1 198 ? 25.627 5.141 -32.250 1.00 97.25 198 ALA A CA 1
ATOM 1564 C C . ALA A 1 198 ? 25.776 4.320 -33.541 1.00 97.25 198 ALA A C 1
ATOM 1566 O O . ALA A 1 198 ? 26.798 3.665 -33.727 1.00 97.25 198 ALA A O 1
ATOM 1567 N N . ARG A 1 199 ? 24.781 4.344 -34.440 1.00 97.44 199 ARG A N 1
ATOM 1568 C CA . ARG A 1 199 ? 24.712 3.478 -35.630 1.00 97.44 199 ARG A CA 1
ATOM 1569 C C . ARG A 1 199 ? 25.950 3.525 -36.539 1.00 97.44 199 ARG A C 1
ATOM 1571 O O . ARG A 1 199 ? 26.384 2.435 -36.919 1.00 97.44 199 ARG A O 1
ATOM 1578 N N . PRO A 1 200 ? 26.519 4.695 -36.908 1.00 97.00 200 PRO A N 1
ATOM 1579 C CA . PRO A 1 200 ? 27.693 4.740 -37.784 1.00 97.00 200 PRO A CA 1
ATOM 1580 C C . PRO A 1 200 ? 28.844 3.899 -37.227 1.00 97.00 200 PRO A C 1
ATOM 1582 O O . PRO A 1 200 ? 29.365 3.026 -37.913 1.00 97.00 200 PRO A O 1
ATOM 1585 N N . PHE A 1 201 ? 29.133 4.060 -35.936 1.00 96.50 201 PHE A N 1
ATOM 1586 C CA . PHE A 1 201 ? 30.149 3.278 -35.250 1.00 96.50 201 PHE A CA 1
ATOM 1587 C C . PHE A 1 201 ? 29.724 1.819 -35.032 1.00 96.50 201 PHE A C 1
ATOM 1589 O O . PHE A 1 201 ? 30.493 0.898 -35.304 1.00 96.50 201 PHE A O 1
ATOM 1596 N N . ALA A 1 202 ? 28.499 1.579 -34.560 1.00 94.56 202 ALA A N 1
ATOM 1597 C CA . ALA A 1 202 ? 28.028 0.247 -34.182 1.00 94.56 202 ALA A CA 1
ATOM 1598 C C . ALA A 1 202 ? 27.921 -0.727 -35.364 1.00 94.56 202 ALA A C 1
ATOM 1600 O O . ALA A 1 202 ? 28.015 -1.929 -35.164 1.00 94.56 202 ALA A O 1
ATOM 1601 N N . THR A 1 203 ? 27.762 -0.221 -36.589 1.00 94.56 203 THR A N 1
ATOM 1602 C CA . THR A 1 203 ? 27.660 -1.047 -37.809 1.00 94.56 203 THR A CA 1
ATOM 1603 C C . THR A 1 203 ? 28.945 -1.117 -38.637 1.00 94.56 203 THR A C 1
ATOM 1605 O O . THR A 1 203 ? 28.941 -1.712 -39.716 1.00 94.56 203 THR A O 1
ATOM 1608 N N . ALA A 1 204 ? 30.044 -0.520 -38.162 1.00 93.75 204 ALA A N 1
ATOM 1609 C CA . ALA A 1 204 ? 31.332 -0.623 -38.840 1.00 93.75 204 ALA A CA 1
ATOM 1610 C C . ALA A 1 204 ? 31.817 -2.084 -38.870 1.00 93.75 204 ALA A C 1
ATOM 1612 O O . ALA A 1 204 ? 31.695 -2.809 -37.883 1.00 93.75 204 ALA A O 1
ATOM 1613 N N . GLN A 1 205 ? 32.371 -2.517 -40.006 1.00 90.56 205 GLN A N 1
ATOM 1614 C CA . GLN A 1 205 ? 32.861 -3.887 -40.170 1.00 90.56 205 GLN A CA 1
ATOM 1615 C C . GLN A 1 205 ? 34.061 -4.153 -39.254 1.00 90.56 205 GLN A C 1
ATOM 1617 O O . GLN A 1 205 ? 35.060 -3.434 -39.306 1.00 90.56 205 GLN A O 1
ATOM 1622 N N . ARG A 1 206 ? 33.957 -5.204 -38.435 1.00 91.88 206 ARG A N 1
ATOM 1623 C CA . ARG A 1 206 ? 34.987 -5.685 -37.504 1.00 91.88 206 ARG A CA 1
ATOM 1624 C C . ARG A 1 206 ? 35.018 -7.215 -37.528 1.00 91.88 206 ARG A C 1
ATOM 1626 O O . ARG A 1 206 ? 33.989 -7.836 -37.786 1.00 91.88 206 ARG A O 1
ATOM 1633 N N . ASP A 1 207 ? 36.178 -7.809 -37.258 1.00 88.81 207 ASP A N 1
ATOM 1634 C CA . ASP A 1 207 ? 36.338 -9.263 -37.120 1.00 88.81 207 ASP A CA 1
ATOM 1635 C C . ASP A 1 207 ? 37.367 -9.586 -36.013 1.00 88.81 207 ASP A C 1
ATOM 1637 O O . ASP A 1 207 ? 38.560 -9.331 -36.213 1.00 88.81 207 ASP A O 1
ATOM 1641 N N . PRO A 1 208 ? 36.938 -10.096 -34.838 1.00 88.25 208 PRO A N 1
ATOM 1642 C CA . PRO A 1 208 ? 35.544 -10.259 -34.404 1.00 88.25 208 PRO A CA 1
ATOM 1643 C C . PRO A 1 208 ? 34.863 -8.904 -34.130 1.00 88.25 208 PRO A C 1
ATOM 1645 O O . PRO A 1 208 ? 35.542 -7.916 -33.854 1.00 88.25 208 PRO A O 1
ATOM 1648 N N . ASP A 1 209 ? 33.526 -8.850 -34.178 1.00 91.50 209 ASP A N 1
ATOM 1649 C CA . ASP A 1 209 ? 32.748 -7.659 -33.799 1.00 91.50 209 ASP A CA 1
ATOM 1650 C C . ASP A 1 209 ? 32.127 -7.813 -32.397 1.00 91.50 209 ASP A C 1
ATOM 1652 O O . ASP A 1 209 ? 31.122 -8.517 -32.250 1.00 91.50 209 ASP A O 1
ATOM 1656 N N . PRO A 1 210 ? 32.670 -7.136 -31.364 1.00 92.38 210 PRO A N 1
ATOM 1657 C CA . PRO A 1 210 ? 32.127 -7.185 -30.006 1.00 92.38 210 PRO A CA 1
ATOM 1658 C C . PRO A 1 210 ? 30.707 -6.612 -29.883 1.00 92.38 210 PRO A C 1
ATOM 1660 O O . PRO A 1 210 ? 30.006 -6.905 -28.915 1.00 92.38 210 PRO A O 1
ATOM 1663 N N . LEU A 1 211 ? 30.262 -5.786 -30.841 1.00 93.88 211 LEU A N 1
ATOM 1664 C CA . LEU A 1 211 ? 28.947 -5.145 -30.798 1.00 93.88 211 LEU A CA 1
ATOM 1665 C C . LEU A 1 211 ? 27.840 -5.962 -31.467 1.00 93.88 211 LEU A C 1
ATOM 1667 O O . LEU A 1 211 ? 26.677 -5.729 -31.144 1.00 93.88 211 LEU A O 1
ATOM 1671 N N . ALA A 1 212 ? 28.160 -6.911 -32.353 1.00 92.06 212 ALA A N 1
ATOM 1672 C CA . ALA A 1 212 ? 27.179 -7.555 -33.232 1.00 92.06 212 ALA A CA 1
ATOM 1673 C C . ALA A 1 212 ? 25.987 -8.182 -32.481 1.00 92.06 212 ALA A C 1
ATOM 1675 O O . ALA A 1 212 ? 24.835 -7.938 -32.843 1.00 92.06 212 ALA A O 1
ATOM 1676 N N . GLU A 1 213 ? 26.255 -8.945 -31.414 1.00 92.31 213 GLU A N 1
ATOM 1677 C CA . GLU A 1 213 ? 25.221 -9.590 -30.587 1.00 92.31 213 GLU A CA 1
ATOM 1678 C C . GLU A 1 213 ? 24.353 -8.540 -29.871 1.00 92.31 213 GLU A C 1
ATOM 1680 O O . GLU A 1 213 ? 23.142 -8.477 -30.083 1.00 92.31 213 GLU A O 1
ATOM 1685 N N . THR A 1 214 ? 24.985 -7.662 -29.082 1.00 93.31 214 THR A N 1
ATOM 1686 C CA . THR A 1 214 ? 24.294 -6.659 -28.248 1.00 93.31 214 THR A CA 1
ATOM 1687 C C . THR A 1 214 ? 23.499 -5.660 -29.098 1.00 93.31 214 THR A C 1
ATOM 1689 O O . THR A 1 214 ? 22.386 -5.273 -28.746 1.00 93.31 214 THR A O 1
ATOM 1692 N N . TRP A 1 215 ? 24.055 -5.236 -30.236 1.00 96.31 215 TRP A N 1
ATOM 1693 C CA . TRP A 1 215 ? 23.400 -4.321 -31.168 1.00 96.31 215 TRP A CA 1
ATOM 1694 C C . TRP A 1 215 ? 22.210 -4.980 -31.872 1.00 96.31 215 TRP A C 1
ATOM 1696 O O . TRP A 1 215 ? 21.152 -4.361 -31.997 1.00 96.31 215 TRP A O 1
ATOM 1706 N N . GLY A 1 216 ? 22.354 -6.242 -32.294 1.00 95.00 216 GLY A N 1
ATOM 1707 C CA . GLY A 1 216 ? 21.270 -7.016 -32.897 1.00 95.00 216 GLY A CA 1
ATOM 1708 C C . GLY A 1 216 ? 20.094 -7.219 -31.941 1.00 95.00 216 GLY A C 1
ATOM 1709 O O . GLY A 1 216 ? 18.948 -6.972 -32.320 1.00 95.00 216 GLY A O 1
ATOM 1710 N N . GLU A 1 217 ? 20.375 -7.593 -30.690 1.00 95.19 217 GLU A N 1
ATOM 1711 C CA . GLU A 1 217 ? 19.359 -7.756 -29.643 1.00 95.19 217 GLU A CA 1
ATOM 1712 C C . GLU A 1 217 ? 18.626 -6.437 -29.354 1.00 95.19 217 GLU A C 1
ATOM 1714 O O . GLU A 1 217 ? 17.394 -6.399 -29.315 1.00 95.19 217 GLU A O 1
ATOM 1719 N N . LEU A 1 218 ? 19.368 -5.332 -29.237 1.00 96.06 218 LEU A N 1
ATOM 1720 C CA . LEU A 1 218 ? 18.800 -4.007 -28.999 1.00 96.06 218 LEU A CA 1
ATOM 1721 C C . LEU A 1 218 ? 17.861 -3.556 -30.128 1.00 96.06 218 LEU A C 1
ATOM 1723 O O . LEU A 1 218 ? 16.787 -3.018 -29.854 1.00 96.06 218 LEU A O 1
ATOM 1727 N N . LEU A 1 219 ? 18.240 -3.775 -31.393 1.00 96.50 219 LEU A N 1
ATOM 1728 C CA . LEU A 1 219 ? 17.395 -3.428 -32.539 1.00 96.50 219 LEU A CA 1
ATOM 1729 C C . LEU A 1 219 ? 16.129 -4.288 -32.606 1.00 96.50 219 LEU A C 1
ATOM 1731 O O . LEU A 1 219 ? 15.055 -3.756 -32.892 1.00 96.50 219 LEU A O 1
ATOM 1735 N N . ALA A 1 220 ? 16.240 -5.588 -32.322 1.00 94.56 220 ALA A N 1
ATOM 1736 C CA . ALA A 1 220 ? 15.087 -6.482 -32.271 1.00 94.56 220 ALA A CA 1
ATOM 1737 C C . ALA A 1 220 ? 14.092 -6.041 -31.186 1.00 94.56 220 ALA A C 1
ATOM 1739 O O . ALA A 1 220 ? 12.901 -5.898 -31.459 1.00 94.56 220 ALA A O 1
ATOM 1740 N N . LEU A 1 221 ? 14.587 -5.739 -29.981 1.00 94.31 221 LEU A N 1
ATOM 1741 C CA . LEU A 1 221 ? 13.760 -5.266 -28.873 1.00 94.31 221 LEU A CA 1
ATOM 1742 C C . LEU A 1 221 ? 13.118 -3.907 -29.178 1.00 94.31 221 LEU A C 1
ATOM 1744 O O . LEU A 1 221 ? 11.919 -3.724 -28.973 1.00 94.31 221 LEU A O 1
ATOM 1748 N N . ARG A 1 222 ? 13.886 -2.967 -29.745 1.00 95.44 222 ARG A N 1
ATOM 1749 C CA . ARG A 1 222 ? 13.359 -1.671 -30.191 1.00 95.44 222 ARG A CA 1
ATOM 1750 C C . ARG A 1 222 ? 12.233 -1.826 -31.213 1.00 95.44 222 ARG A C 1
ATOM 1752 O O . ARG A 1 222 ? 11.302 -1.021 -31.178 1.00 95.44 222 ARG A O 1
ATOM 1759 N N . GLY A 1 223 ? 12.313 -2.815 -32.103 1.00 91.50 223 GLY A N 1
ATOM 1760 C CA . GLY A 1 223 ? 11.268 -3.108 -33.087 1.00 91.50 223 GLY A CA 1
ATOM 1761 C C . GLY A 1 223 ? 9.914 -3.405 -32.441 1.00 91.50 223 GLY A C 1
ATOM 1762 O O . GLY A 1 223 ? 8.907 -2.862 -32.882 1.00 91.50 223 GLY A O 1
ATOM 1763 N N . ASN A 1 224 ? 9.909 -4.175 -31.351 1.00 93.56 224 ASN A N 1
ATOM 1764 C CA . ASN A 1 224 ? 8.682 -4.592 -30.663 1.00 93.56 224 ASN A CA 1
ATOM 1765 C C . ASN A 1 224 ? 8.098 -3.494 -29.758 1.00 93.56 224 ASN A C 1
ATOM 1767 O O . ASN A 1 224 ? 6.884 -3.322 -29.693 1.00 93.56 224 ASN A O 1
ATOM 1771 N N . LEU A 1 225 ? 8.955 -2.700 -29.103 1.00 94.19 225 LEU A N 1
ATOM 1772 C CA . LEU A 1 225 ? 8.542 -1.719 -28.089 1.00 94.19 225 LEU A CA 1
ATOM 1773 C C . LEU A 1 225 ? 7.507 -0.685 -28.572 1.00 94.19 225 LEU A C 1
ATOM 1775 O O . LEU A 1 225 ? 6.685 -0.223 -27.780 1.00 94.19 225 LEU A O 1
ATOM 1779 N N . ALA A 1 226 ? 7.544 -0.296 -29.850 1.00 86.94 226 ALA A N 1
ATOM 1780 C CA . ALA A 1 226 ? 6.577 0.659 -30.395 1.00 86.94 226 ALA A CA 1
ATOM 1781 C C . ALA A 1 226 ? 5.172 0.052 -30.518 1.00 86.94 226 ALA A C 1
ATOM 1783 O O . ALA A 1 226 ? 4.191 0.701 -30.148 1.00 86.94 226 ALA A O 1
ATOM 1784 N N . ASP A 1 227 ? 5.087 -1.185 -31.007 1.00 92.94 227 ASP A N 1
ATOM 1785 C CA . ASP A 1 227 ? 3.821 -1.897 -31.168 1.00 92.94 227 ASP A CA 1
ATOM 1786 C C . ASP A 1 227 ? 3.241 -2.286 -29.804 1.00 92.94 227 ASP A C 1
ATOM 1788 O O . ASP A 1 227 ? 2.051 -2.076 -29.568 1.00 92.94 227 ASP A O 1
ATOM 1792 N N . ASP A 1 228 ? 4.086 -2.740 -28.874 1.00 95.44 228 ASP A N 1
ATOM 1793 C CA . ASP A 1 228 ? 3.679 -3.069 -27.504 1.00 95.44 228 ASP A CA 1
ATOM 1794 C C . ASP A 1 228 ? 3.177 -1.824 -26.754 1.00 95.44 228 ASP A C 1
ATOM 1796 O O . ASP A 1 228 ? 2.111 -1.851 -26.133 1.00 95.44 228 ASP A O 1
ATOM 1800 N N . GLY A 1 229 ? 3.884 -0.692 -26.867 1.00 95.00 229 GLY A N 1
ATOM 1801 C CA . GLY A 1 229 ? 3.443 0.582 -26.292 1.00 95.00 229 GLY A CA 1
ATOM 1802 C C . GLY A 1 229 ? 2.107 1.057 -26.867 1.00 95.00 229 GLY A C 1
ATOM 1803 O O . GLY A 1 229 ? 1.219 1.479 -26.122 1.00 95.00 229 GLY A O 1
ATOM 1804 N N . LYS A 1 230 ? 1.917 0.925 -28.185 1.00 94.25 230 LYS A N 1
ATOM 1805 C CA . LYS A 1 230 ? 0.636 1.230 -28.832 1.00 94.25 230 LYS A CA 1
ATOM 1806 C C . LYS A 1 230 ? -0.478 0.298 -28.346 1.00 94.25 230 LYS A C 1
ATOM 1808 O O . LYS A 1 230 ? -1.576 0.768 -28.058 1.00 94.25 230 LYS A O 1
ATOM 1813 N N . ALA A 1 231 ? -0.205 -1.000 -28.229 1.00 96.44 231 ALA A N 1
ATOM 1814 C CA . ALA A 1 231 ? -1.178 -1.989 -27.776 1.00 96.44 231 ALA A CA 1
ATOM 1815 C C . ALA A 1 231 ? -1.659 -1.723 -26.340 1.00 96.44 231 ALA A C 1
ATOM 1817 O O . ALA A 1 231 ? -2.849 -1.903 -26.061 1.00 96.44 231 ALA A O 1
ATOM 1818 N N . VAL A 1 232 ? -0.770 -1.266 -25.449 1.00 96.94 232 VAL A N 1
ATOM 1819 C CA . VAL A 1 232 ? -1.132 -0.828 -24.090 1.00 96.94 232 VAL A CA 1
ATOM 1820 C C . VAL A 1 232 ? -2.062 0.390 -24.136 1.00 96.94 232 VAL A C 1
ATOM 1822 O O . VAL A 1 232 ? -3.129 0.365 -23.517 1.00 96.94 232 VAL A O 1
ATOM 1825 N N . ASN A 1 233 ? -1.717 1.422 -24.914 1.00 95.25 233 ASN A N 1
ATOM 1826 C CA . ASN A 1 233 ? -2.541 2.631 -25.043 1.00 95.25 233 ASN A CA 1
ATOM 1827 C C . ASN A 1 233 ? -3.939 2.322 -25.606 1.00 95.25 233 ASN A C 1
ATOM 1829 O O . ASN A 1 233 ? -4.947 2.762 -25.050 1.00 95.25 233 ASN A O 1
ATOM 1833 N N . ASP A 1 234 ? -4.012 1.517 -26.670 1.00 96.75 234 ASP A N 1
ATOM 1834 C CA . ASP A 1 234 ? -5.275 1.113 -27.295 1.00 96.75 234 ASP A CA 1
ATOM 1835 C C . ASP A 1 234 ? -6.168 0.342 -26.308 1.00 96.75 234 ASP A C 1
ATOM 1837 O O . ASP A 1 234 ? -7.387 0.535 -26.268 1.00 96.75 234 ASP A O 1
ATOM 1841 N N . GLN A 1 235 ? -5.574 -0.516 -25.473 1.00 97.25 235 GLN A N 1
ATOM 1842 C CA . GLN A 1 235 ? -6.314 -1.260 -24.458 1.00 97.25 235 GLN A CA 1
ATOM 1843 C C . GLN A 1 235 ? -6.849 -0.357 -23.354 1.00 97.25 235 GLN A C 1
ATOM 1845 O O . GLN A 1 235 ? -8.019 -0.506 -22.998 1.00 97.25 235 GLN A O 1
ATOM 1850 N N . PHE A 1 236 ? -6.062 0.594 -22.844 1.00 97.50 236 PHE A N 1
ATOM 1851 C CA . PHE A 1 236 ? -6.574 1.568 -21.877 1.00 97.50 236 PHE A CA 1
ATOM 1852 C C . PHE A 1 236 ? -7.681 2.439 -22.469 1.00 97.50 236 PHE A C 1
ATOM 1854 O O . PHE A 1 236 ? -8.693 2.649 -21.801 1.00 97.50 236 PHE A O 1
ATOM 1861 N N . ALA A 1 237 ? -7.557 2.872 -23.726 1.00 96.69 237 ALA A N 1
ATOM 1862 C CA . ALA A 1 237 ? -8.614 3.613 -24.413 1.00 96.69 237 ALA A CA 1
ATOM 1863 C C . ALA A 1 237 ? -9.908 2.786 -24.528 1.00 96.69 237 ALA A C 1
ATOM 1865 O O . ALA A 1 237 ? -10.998 3.285 -24.232 1.00 96.69 237 ALA A O 1
ATOM 1866 N N . ALA A 1 238 ? -9.793 1.501 -24.878 1.00 97.06 238 ALA A N 1
ATOM 1867 C CA . ALA A 1 238 ? -10.929 0.585 -24.900 1.00 97.06 238 ALA A CA 1
ATOM 1868 C C . ALA A 1 238 ? -11.553 0.413 -23.503 1.00 97.06 238 ALA A C 1
ATOM 1870 O O . ALA A 1 238 ? -12.767 0.546 -23.356 1.00 97.06 238 ALA A O 1
ATOM 1871 N N . ARG A 1 239 ? -10.741 0.204 -22.454 1.00 97.44 239 ARG A N 1
ATOM 1872 C CA . ARG A 1 239 ? -11.249 0.071 -21.076 1.00 97.44 239 ARG A CA 1
ATOM 1873 C C . ARG A 1 239 ? -11.883 1.360 -20.554 1.00 97.44 239 ARG A C 1
ATOM 1875 O O . ARG A 1 239 ? -12.869 1.297 -19.824 1.00 97.44 239 ARG A O 1
ATOM 1882 N N . ALA A 1 240 ? -11.367 2.525 -20.939 1.00 96.56 240 ALA A N 1
ATOM 1883 C CA . ALA A 1 240 ? -11.962 3.813 -20.597 1.00 96.56 240 ALA A CA 1
ATOM 1884 C C . ALA A 1 240 ? -13.340 3.984 -21.259 1.00 96.56 240 ALA A C 1
ATOM 1886 O O . ALA A 1 240 ? -14.275 4.485 -20.628 1.00 96.56 240 ALA A O 1
ATOM 1887 N N . SER A 1 241 ? -13.494 3.506 -22.499 1.00 96.31 241 SER A N 1
ATOM 1888 C CA . SER A 1 241 ? -14.794 3.444 -23.172 1.00 96.31 241 SER A CA 1
ATOM 1889 C C . SER A 1 241 ? -15.762 2.515 -22.431 1.00 96.31 241 SER A C 1
ATOM 1891 O O . SER A 1 241 ? -16.854 2.952 -22.061 1.00 96.31 241 SER A O 1
ATOM 1893 N N . ASP A 1 242 ? -15.334 1.291 -22.101 1.00 95.81 242 ASP A N 1
ATOM 1894 C CA . ASP A 1 242 ? -16.124 0.336 -21.313 1.00 95.81 242 ASP A CA 1
ATOM 1895 C C . ASP A 1 242 ? -16.570 0.958 -19.970 1.00 95.81 242 ASP A C 1
ATOM 1897 O O . ASP A 1 242 ? -17.742 0.884 -19.587 1.00 95.81 242 ASP A O 1
ATOM 1901 N N . TRP A 1 243 ? -15.660 1.653 -19.275 1.00 96.44 243 TRP A N 1
ATOM 1902 C CA . TRP A 1 243 ? -15.899 2.285 -17.972 1.00 96.44 243 TRP A CA 1
ATOM 1903 C C . TRP A 1 243 ? -16.989 3.350 -17.977 1.00 96.44 243 TRP A C 1
ATOM 1905 O O . TRP A 1 243 ? -17.708 3.481 -16.978 1.00 96.44 243 TRP A O 1
ATOM 1915 N N . SER A 1 244 ? -17.150 4.077 -19.085 1.00 93.31 244 SER A N 1
ATOM 1916 C CA . SER A 1 244 ? -18.193 5.099 -19.232 1.00 93.31 244 SER A CA 1
ATOM 1917 C C . SER A 1 244 ? -19.612 4.527 -19.132 1.00 93.31 244 SER A C 1
ATOM 1919 O O . SER A 1 244 ? -20.530 5.222 -18.702 1.00 93.31 244 SER A O 1
ATOM 1921 N N . SER A 1 245 ? -19.777 3.245 -19.473 1.00 91.88 245 SER A N 1
ATOM 1922 C CA . SER A 1 245 ? -21.061 2.535 -19.457 1.00 91.88 245 SER A CA 1
ATOM 1923 C C . SER A 1 245 ? -21.184 1.497 -18.333 1.00 91.88 245 SER A C 1
ATOM 1925 O O . SER A 1 245 ? -22.268 0.962 -18.101 1.00 91.88 245 SER A O 1
ATOM 1927 N N . ALA A 1 246 ? -20.093 1.215 -17.613 1.00 92.56 246 ALA A N 1
ATOM 1928 C CA . ALA A 1 246 ? -20.062 0.191 -16.574 1.00 92.56 246 ALA A CA 1
ATOM 1929 C C . ALA A 1 246 ? -20.905 0.572 -15.338 1.00 92.56 246 ALA A C 1
ATOM 1931 O O . ALA A 1 246 ? -20.883 1.713 -14.869 1.00 92.56 246 ALA A O 1
ATOM 1932 N N . GLY A 1 247 ? -21.593 -0.408 -14.744 1.00 93.56 247 GLY A N 1
ATOM 1933 C CA . GLY A 1 247 ? -22.268 -0.230 -13.456 1.00 93.56 247 GLY A CA 1
ATOM 1934 C C . GLY A 1 247 ? -21.284 0.143 -12.339 1.00 93.56 247 GLY A C 1
ATOM 1935 O O . GLY A 1 247 ? -20.137 -0.305 -12.328 1.00 93.56 247 GLY A O 1
ATOM 1936 N N . ARG A 1 248 ? -21.725 0.982 -11.394 1.00 96.00 248 ARG A N 1
ATOM 1937 C CA . ARG A 1 248 ? -20.961 1.333 -10.177 1.00 96.00 248 ARG A CA 1
ATOM 1938 C C . ARG A 1 248 ? -21.372 0.502 -8.958 1.00 96.00 248 ARG A C 1
ATOM 1940 O O . ARG A 1 248 ? -20.984 0.801 -7.834 1.00 96.00 248 ARG A O 1
ATOM 1947 N N . ASP A 1 249 ? -22.157 -0.543 -9.189 1.00 97.56 249 ASP A N 1
ATOM 1948 C CA . ASP A 1 249 ? -22.450 -1.578 -8.213 1.00 97.56 249 ASP A CA 1
ATOM 1949 C C . ASP A 1 249 ? -21.282 -2.572 -8.109 1.00 97.56 249 ASP A C 1
ATOM 1951 O O . ASP A 1 249 ? -20.362 -2.584 -8.927 1.00 97.56 249 ASP A O 1
ATOM 1955 N N . ASN A 1 250 ? -21.308 -3.437 -7.094 1.00 97.81 250 ASN A N 1
ATOM 1956 C CA . ASN A 1 250 ? -20.206 -4.368 -6.849 1.00 97.81 250 ASN A CA 1
ATOM 1957 C C . ASN A 1 250 ? -19.892 -5.257 -8.068 1.00 97.81 250 ASN A C 1
ATOM 1959 O O . ASN A 1 250 ? -18.725 -5.459 -8.391 1.00 97.81 250 ASN A O 1
ATOM 1963 N N . GLY A 1 251 ? -20.927 -5.736 -8.769 1.00 97.94 251 GLY A N 1
ATOM 1964 C CA . GLY A 1 251 ? -20.774 -6.564 -9.965 1.00 97.94 251 GLY A CA 1
ATOM 1965 C C . GLY A 1 251 ? -20.076 -5.825 -11.107 1.00 97.94 251 GLY A C 1
ATOM 1966 O O . GLY A 1 251 ? -19.099 -6.342 -11.652 1.00 97.94 251 GLY A O 1
ATOM 1967 N N . GLY A 1 252 ? -20.520 -4.605 -11.429 1.00 97.88 252 GLY A N 1
ATOM 1968 C CA . GLY A 1 252 ? -19.891 -3.773 -12.455 1.00 97.88 252 GLY A CA 1
ATOM 1969 C C . GLY A 1 252 ? -18.436 -3.427 -12.131 1.00 97.88 252 GLY A C 1
ATOM 1970 O O . GLY A 1 252 ? -17.562 -3.564 -12.989 1.00 97.88 252 GLY A O 1
ATOM 1971 N N . LEU A 1 253 ? -18.147 -3.079 -10.872 1.00 98.50 253 LEU A N 1
ATOM 1972 C CA . LEU A 1 253 ? -16.784 -2.776 -10.423 1.00 98.50 253 LEU A CA 1
ATOM 1973 C C . LEU A 1 253 ? -15.865 -4.004 -10.480 1.00 98.50 253 LEU A C 1
ATOM 1975 O O . LEU A 1 253 ? -14.737 -3.897 -10.956 1.00 98.50 253 LEU A O 1
ATOM 1979 N N . THR A 1 254 ? -16.337 -5.184 -10.061 1.00 98.12 254 THR A N 1
ATOM 1980 C CA . THR A 1 254 ? -15.563 -6.432 -10.192 1.00 98.12 254 THR A CA 1
ATOM 1981 C C . THR A 1 254 ? -15.321 -6.806 -11.652 1.00 98.12 254 THR A C 1
ATOM 1983 O O . THR A 1 254 ? -14.228 -7.263 -11.988 1.00 98.12 254 THR A O 1
ATOM 1986 N N . GLY A 1 255 ? -16.309 -6.594 -12.526 1.00 97.81 255 GLY A N 1
ATOM 1987 C CA . GLY A 1 255 ? -16.156 -6.792 -13.966 1.00 97.81 255 GLY A CA 1
ATOM 1988 C C . GLY A 1 255 ? -15.060 -5.902 -14.553 1.00 97.81 255 GLY A C 1
ATOM 1989 O O . GLY A 1 255 ? -14.160 -6.408 -15.222 1.00 97.81 255 GLY A O 1
ATOM 1990 N N . MET A 1 256 ? -15.086 -4.602 -14.242 1.00 98.12 256 MET A N 1
ATOM 1991 C CA . MET A 1 256 ? -14.064 -3.660 -14.709 1.00 98.12 256 MET A CA 1
ATOM 1992 C C . MET A 1 256 ? -12.673 -3.983 -14.153 1.00 98.12 256 MET A C 1
ATOM 1994 O O . MET A 1 256 ? -11.707 -4.010 -14.911 1.00 98.12 256 MET A O 1
ATOM 1998 N N . ARG A 1 257 ? -12.562 -4.286 -12.853 1.00 97.75 257 ARG A N 1
ATOM 1999 C CA . ARG A 1 257 ? -11.293 -4.690 -12.227 1.00 97.75 257 ARG A CA 1
ATOM 2000 C C . ARG A 1 257 ? -10.638 -5.851 -12.978 1.00 97.75 257 ARG A C 1
ATOM 2002 O O . ARG A 1 257 ? -9.485 -5.747 -13.375 1.00 97.75 257 ARG A O 1
ATOM 2009 N N . ARG A 1 258 ? -11.398 -6.918 -13.248 1.00 97.62 258 ARG A N 1
ATOM 2010 C CA . ARG A 1 258 ? -10.912 -8.082 -14.010 1.00 97.62 258 ARG A CA 1
ATOM 2011 C C . ARG A 1 258 ? -10.547 -7.734 -15.450 1.00 97.62 258 ARG A C 1
ATOM 2013 O O . ARG A 1 258 ? -9.576 -8.260 -15.978 1.00 97.62 258 ARG A O 1
ATOM 2020 N N . ALA A 1 259 ? -11.308 -6.846 -16.087 1.00 97.56 259 ALA A N 1
ATOM 2021 C CA . ALA A 1 259 ? -11.019 -6.390 -17.443 1.00 97.56 259 ALA A CA 1
ATOM 2022 C C . ALA A 1 259 ? -9.717 -5.571 -17.537 1.00 97.56 259 ALA A C 1
ATOM 2024 O O . ALA A 1 259 ? -9.116 -5.523 -18.608 1.00 97.56 259 ALA A O 1
ATOM 2025 N N . LEU A 1 260 ? -9.271 -4.952 -16.437 1.00 98.00 260 LEU A N 1
ATOM 2026 C CA . LEU A 1 260 ? -8.001 -4.225 -16.357 1.00 98.00 260 LEU A CA 1
ATOM 2027 C C . LEU A 1 260 ? -6.786 -5.129 -16.086 1.00 98.00 260 LEU A C 1
ATOM 2029 O O . LEU A 1 260 ? -5.662 -4.699 -16.332 1.00 98.00 260 LEU A O 1
ATOM 2033 N N . HIS A 1 261 ? -6.973 -6.373 -15.628 1.00 97.38 261 HIS A N 1
ATOM 2034 C CA . HIS A 1 261 ? -5.855 -7.287 -15.341 1.00 97.38 261 HIS A CA 1
ATOM 2035 C C . HIS A 1 261 ? -4.945 -7.550 -16.554 1.00 97.38 261 HIS A C 1
ATOM 2037 O O . HIS A 1 261 ? -3.735 -7.405 -16.396 1.00 97.38 261 HIS A O 1
ATOM 2043 N N . PRO A 1 262 ? -5.454 -7.850 -17.770 1.00 97.38 262 PRO A N 1
ATOM 2044 C CA . PRO A 1 262 ? -4.583 -8.106 -18.919 1.00 97.38 262 PRO A CA 1
ATOM 2045 C C . PRO A 1 262 ? -3.678 -6.921 -19.277 1.00 97.38 262 PRO A C 1
ATOM 2047 O O . PRO A 1 262 ? -2.489 -7.111 -19.519 1.00 97.38 262 PRO A O 1
ATOM 2050 N N . VAL A 1 263 ? -4.215 -5.695 -19.267 1.00 97.31 263 VAL A N 1
ATOM 2051 C CA . VAL A 1 263 ? -3.418 -4.497 -19.576 1.00 97.31 263 VAL A CA 1
ATOM 2052 C C . VAL A 1 263 ? -2.452 -4.154 -18.435 1.00 97.31 263 VAL A C 1
ATOM 2054 O O . VAL A 1 263 ? -1.341 -3.707 -18.692 1.00 97.31 263 VAL A O 1
ATOM 2057 N N . ALA A 1 264 ? -2.806 -4.438 -17.175 1.00 96.00 264 ALA A N 1
ATOM 2058 C CA . ALA A 1 264 ? -1.891 -4.284 -16.043 1.00 96.00 264 ALA A CA 1
ATOM 2059 C C . ALA A 1 264 ? -0.681 -5.239 -16.125 1.00 96.00 264 ALA A C 1
ATOM 2061 O O . ALA A 1 264 ? 0.441 -4.841 -15.801 1.00 96.00 264 ALA A O 1
ATOM 2062 N N . GLU A 1 265 ? -0.883 -6.474 -16.588 1.00 95.62 265 GLU A N 1
ATOM 2063 C CA . GLU A 1 265 ? 0.211 -7.423 -16.830 1.00 95.62 265 GLU A CA 1
ATOM 2064 C C . GLU A 1 265 ? 1.094 -6.972 -17.999 1.00 95.62 265 GLU A C 1
ATOM 2066 O O . GLU A 1 265 ? 2.316 -6.945 -17.872 1.00 95.62 265 GLU A O 1
ATOM 2071 N N . GLN A 1 266 ? 0.498 -6.492 -19.091 1.00 96.31 266 GLN A N 1
ATOM 2072 C CA . GLN A 1 266 ? 1.263 -5.925 -20.206 1.00 96.31 266 GLN A CA 1
ATOM 2073 C C . GLN A 1 266 ? 2.067 -4.687 -19.805 1.00 96.31 266 GLN A C 1
ATOM 2075 O O . GLN A 1 266 ? 3.201 -4.540 -20.247 1.00 96.31 266 GLN A O 1
ATOM 2080 N N . CYS A 1 267 ? 1.540 -3.825 -18.928 1.00 97.56 267 CYS A N 1
ATOM 2081 C CA . CYS A 1 267 ? 2.323 -2.726 -18.364 1.00 97.56 267 CYS A CA 1
ATOM 2082 C C . CYS A 1 267 ? 3.569 -3.238 -17.629 1.00 97.56 267 CYS A C 1
ATOM 2084 O O . CYS A 1 267 ? 4.634 -2.642 -17.768 1.00 97.56 267 CYS A O 1
ATOM 2086 N N . ARG A 1 268 ? 3.461 -4.339 -16.864 1.00 95.88 268 ARG A N 1
ATOM 2087 C CA . ARG A 1 268 ? 4.619 -4.958 -16.195 1.00 95.88 268 ARG A CA 1
ATOM 2088 C C . ARG A 1 268 ? 5.649 -5.393 -17.224 1.00 95.88 268 ARG A C 1
ATOM 2090 O O . ARG A 1 268 ? 6.826 -5.079 -17.088 1.00 95.88 268 ARG A O 1
ATOM 2097 N N . ASP A 1 269 ? 5.200 -6.138 -18.223 1.00 95.44 269 ASP A N 1
ATOM 2098 C CA . ASP A 1 269 ? 6.092 -6.763 -19.189 1.00 95.44 269 ASP A CA 1
ATOM 2099 C C . ASP A 1 269 ? 6.763 -5.695 -20.067 1.00 95.44 269 ASP A C 1
ATOM 2101 O O . ASP A 1 269 ? 7.971 -5.755 -20.293 1.00 95.44 269 ASP A O 1
ATOM 2105 N N . LEU A 1 270 ? 6.031 -4.646 -20.451 1.00 96.88 270 LEU A N 1
ATOM 2106 C CA . LEU A 1 270 ? 6.575 -3.495 -21.167 1.00 96.88 270 LEU A CA 1
ATOM 2107 C C . LEU A 1 270 ? 7.591 -2.707 -20.324 1.00 96.88 270 LEU A C 1
ATOM 2109 O O . LEU A 1 270 ? 8.621 -2.301 -20.860 1.00 96.88 270 LEU A O 1
ATOM 2113 N N . SER A 1 271 ? 7.373 -2.535 -19.011 1.00 96.62 271 SER A N 1
ATOM 2114 C CA . SER A 1 271 ? 8.387 -1.945 -18.118 1.00 96.62 271 SER A CA 1
ATOM 2115 C C . SER A 1 271 ? 9.707 -2.719 -18.180 1.00 96.62 271 SER A C 1
ATOM 2117 O O . SER A 1 271 ? 10.760 -2.106 -18.351 1.00 96.62 271 SER A O 1
ATOM 2119 N N . LYS A 1 272 ? 9.650 -4.057 -18.126 1.00 94.75 272 LYS A N 1
ATOM 2120 C CA . LYS A 1 272 ? 10.842 -4.919 -18.212 1.00 94.75 272 LYS A CA 1
ATOM 2121 C C . LYS A 1 272 ? 11.544 -4.800 -19.559 1.00 94.75 272 LYS A C 1
ATOM 2123 O O . LYS A 1 272 ? 12.770 -4.727 -19.619 1.00 94.75 272 LYS A O 1
ATOM 2128 N N . GLN A 1 273 ? 10.780 -4.758 -20.651 1.00 95.69 273 GLN A N 1
ATOM 2129 C CA . GLN A 1 273 ? 11.341 -4.570 -21.988 1.00 95.69 273 GLN A CA 1
ATOM 2130 C C . GLN A 1 273 ? 12.039 -3.208 -22.131 1.00 95.69 273 GLN A C 1
ATOM 2132 O O . GLN A 1 273 ? 13.137 -3.134 -22.680 1.00 95.69 273 GLN A O 1
ATOM 2137 N N . ILE A 1 274 ? 11.436 -2.134 -21.611 1.00 96.81 274 ILE A N 1
ATOM 2138 C CA . ILE A 1 274 ? 12.025 -0.786 -21.607 1.00 96.81 274 ILE A CA 1
ATOM 2139 C C . ILE A 1 274 ? 13.331 -0.764 -20.802 1.00 96.81 274 ILE A C 1
ATOM 2141 O O . ILE A 1 274 ? 14.337 -0.224 -21.273 1.00 96.81 274 ILE A O 1
ATOM 2145 N N . ASP A 1 275 ? 13.345 -1.394 -19.626 1.00 96.56 275 ASP A N 1
ATOM 2146 C CA . ASP A 1 275 ? 14.544 -1.499 -18.792 1.00 96.56 275 ASP A CA 1
ATOM 2147 C C . ASP A 1 275 ? 15.658 -2.300 -19.471 1.00 96.56 275 ASP A C 1
ATOM 2149 O O . ASP A 1 275 ? 16.820 -1.882 -19.456 1.00 96.56 275 ASP A O 1
ATOM 2153 N N . LEU A 1 276 ? 15.320 -3.419 -20.113 1.00 95.31 276 LEU A N 1
ATOM 2154 C CA . LEU A 1 276 ? 16.276 -4.211 -20.881 1.00 95.31 276 LEU A CA 1
ATOM 2155 C C . LEU A 1 276 ? 16.847 -3.417 -22.066 1.00 95.31 276 LEU A C 1
ATOM 2157 O O . LEU A 1 276 ? 18.062 -3.411 -22.262 1.00 95.31 276 LEU A O 1
ATOM 2161 N N . ALA A 1 277 ? 16.009 -2.698 -22.816 1.00 96.44 277 ALA A N 1
ATOM 2162 C CA . ALA A 1 277 ? 16.455 -1.890 -23.950 1.00 96.44 277 ALA A CA 1
ATOM 2163 C C . ALA A 1 277 ? 17.431 -0.788 -23.525 1.00 96.44 277 ALA A C 1
ATOM 2165 O O . ALA A 1 277 ? 18.459 -0.585 -24.173 1.00 96.44 277 ALA A O 1
ATOM 2166 N N . ALA A 1 278 ? 17.160 -0.106 -22.412 1.00 96.00 278 ALA A N 1
ATOM 2167 C CA . ALA A 1 278 ? 18.070 0.906 -21.888 1.00 96.00 278 ALA A CA 1
ATOM 2168 C C . ALA A 1 278 ? 19.401 0.309 -21.402 1.00 96.00 278 ALA A C 1
ATOM 2170 O O . ALA A 1 278 ? 20.462 0.858 -21.710 1.00 96.00 278 ALA A O 1
ATOM 2171 N N . LYS A 1 279 ? 19.371 -0.850 -20.724 1.00 95.56 279 LYS A N 1
ATOM 2172 C CA . LYS A 1 279 ? 20.585 -1.582 -20.315 1.00 95.56 279 LYS A CA 1
ATOM 2173 C C . LYS A 1 279 ? 21.434 -1.988 -21.519 1.00 95.56 279 LYS A C 1
ATOM 2175 O O . LYS A 1 279 ? 22.636 -1.727 -21.528 1.00 95.56 279 LYS A O 1
ATOM 2180 N N . LEU A 1 280 ? 20.820 -2.572 -22.549 1.00 95.94 280 LEU A N 1
ATOM 2181 C CA . LEU A 1 280 ? 21.503 -2.948 -23.791 1.00 95.94 280 LEU A CA 1
ATOM 2182 C C . LEU A 1 280 ? 22.090 -1.721 -24.501 1.00 95.94 280 LEU A C 1
ATOM 2184 O O . LEU A 1 280 ? 23.245 -1.749 -24.919 1.00 95.94 280 LEU A O 1
ATOM 2188 N N . ALA A 1 281 ? 21.349 -0.614 -24.571 1.00 97.06 281 ALA A N 1
ATOM 2189 C CA . ALA A 1 281 ? 21.850 0.633 -25.144 1.00 97.06 281 ALA A CA 1
ATOM 2190 C C . ALA A 1 281 ? 23.039 1.208 -24.352 1.00 97.06 281 ALA A C 1
ATOM 2192 O O . ALA A 1 281 ? 24.012 1.681 -24.942 1.00 97.06 281 ALA A O 1
ATOM 2193 N N . GLY A 1 282 ? 23.003 1.120 -23.019 1.00 95.56 282 GLY A N 1
ATOM 2194 C CA . GLY A 1 282 ? 24.138 1.440 -22.155 1.00 95.56 282 GLY A CA 1
ATOM 2195 C C . GLY A 1 282 ? 25.348 0.546 -22.432 1.00 95.56 282 GLY A C 1
ATOM 2196 O O . GLY A 1 282 ? 26.449 1.062 -22.613 1.00 95.56 282 GLY A O 1
ATOM 2197 N N . ARG A 1 283 ? 25.132 -0.769 -22.557 1.00 95.69 283 ARG A N 1
ATOM 2198 C CA . ARG A 1 283 ? 26.178 -1.753 -22.866 1.00 95.69 283 ARG A CA 1
ATOM 2199 C C . ARG A 1 283 ? 26.830 -1.500 -24.225 1.00 95.69 283 ARG A C 1
ATOM 2201 O O . ARG A 1 283 ? 28.049 -1.561 -24.313 1.00 95.69 283 ARG A O 1
ATOM 2208 N N . VAL A 1 284 ? 26.059 -1.146 -25.257 1.00 96.38 284 VAL A N 1
ATOM 2209 C CA . VAL A 1 284 ? 26.600 -0.736 -26.570 1.00 96.38 284 VAL A CA 1
ATOM 2210 C C . VAL A 1 284 ? 27.555 0.448 -26.420 1.00 96.38 284 VAL A C 1
ATOM 2212 O O . VAL A 1 284 ? 28.647 0.437 -26.984 1.00 96.38 284 VAL A O 1
ATOM 2215 N N . VAL A 1 285 ? 27.168 1.464 -25.640 1.00 96.88 285 VAL A N 1
ATOM 2216 C CA . VAL A 1 285 ? 28.025 2.629 -25.374 1.00 96.88 285 VAL A CA 1
ATOM 2217 C C . VAL A 1 285 ? 29.289 2.232 -24.616 1.00 96.88 285 VAL A C 1
ATOM 2219 O O . VAL A 1 285 ? 30.366 2.741 -24.923 1.00 96.88 285 VAL A O 1
ATOM 2222 N N . ASP A 1 286 ? 29.174 1.332 -23.643 1.00 95.81 286 ASP A N 1
ATOM 2223 C CA . ASP A 1 286 ? 30.308 0.897 -22.833 1.00 95.81 286 ASP A CA 1
ATOM 2224 C C . ASP A 1 286 ? 31.306 0.063 -23.650 1.00 95.81 286 ASP A C 1
ATOM 2226 O O . ASP A 1 286 ? 32.490 0.392 -23.622 1.00 95.81 286 ASP A O 1
ATOM 2230 N N . ILE A 1 287 ? 30.845 -0.905 -24.452 1.00 94.81 287 ILE A N 1
ATOM 2231 C CA . ILE A 1 287 ? 31.690 -1.683 -25.381 1.00 94.81 287 ILE A CA 1
ATOM 2232 C C . ILE A 1 287 ? 32.378 -0.749 -26.385 1.00 94.81 287 ILE A C 1
ATOM 2234 O O . ILE A 1 287 ? 33.585 -0.834 -26.599 1.00 94.81 287 ILE A O 1
ATOM 2238 N N . ALA A 1 288 ? 31.637 0.195 -26.977 1.00 95.94 288 ALA A N 1
ATOM 2239 C CA . ALA A 1 288 ? 32.211 1.142 -27.930 1.00 95.94 288 ALA A CA 1
ATOM 2240 C C . ALA A 1 288 ? 33.361 1.955 -27.306 1.00 95.94 288 ALA A C 1
ATOM 2242 O O . ALA A 1 288 ? 34.420 2.121 -27.911 1.00 95.94 288 ALA A O 1
ATOM 2243 N N . LEU A 1 289 ? 33.175 2.451 -26.081 1.00 95.38 289 LEU A N 1
ATOM 2244 C CA . LEU A 1 289 ? 34.160 3.293 -25.406 1.00 95.38 289 LEU A CA 1
ATOM 2245 C C . LEU A 1 289 ? 35.349 2.518 -24.832 1.00 95.38 289 LEU A C 1
ATOM 2247 O O . LEU A 1 289 ? 36.463 3.039 -24.883 1.00 95.38 289 LEU A O 1
ATOM 2251 N N . LYS A 1 290 ? 35.105 1.352 -24.230 1.00 94.19 290 LYS A N 1
ATOM 2252 C CA . LYS A 1 290 ? 36.122 0.572 -23.513 1.00 94.19 290 LYS A CA 1
ATOM 2253 C C . LYS A 1 290 ? 36.899 -0.345 -24.451 1.00 94.19 290 LYS A C 1
ATOM 2255 O O . LYS A 1 290 ? 38.124 -0.324 -24.421 1.00 94.19 290 LYS A O 1
ATOM 2260 N N . ASP A 1 291 ? 36.194 -1.053 -25.327 1.00 92.88 291 ASP A N 1
ATOM 2261 C CA . ASP A 1 291 ? 36.764 -2.183 -26.068 1.00 92.88 291 ASP A CA 1
ATOM 2262 C C . ASP A 1 291 ? 37.168 -1.772 -27.490 1.00 92.88 291 ASP A C 1
ATOM 2264 O O . ASP A 1 291 ? 38.053 -2.370 -28.098 1.00 92.88 291 ASP A O 1
ATOM 2268 N N . LEU A 1 292 ? 36.522 -0.734 -28.034 1.00 93.94 292 LEU A N 1
ATOM 2269 C CA . LEU A 1 292 ? 36.681 -0.310 -29.430 1.00 93.94 292 LEU A CA 1
ATOM 2270 C C . LEU A 1 292 ? 37.260 1.101 -29.592 1.00 93.94 292 LEU A C 1
ATOM 2272 O O . LEU A 1 292 ? 37.266 1.629 -30.703 1.00 93.94 292 LEU A O 1
ATOM 2276 N N . ALA A 1 293 ? 37.728 1.716 -28.501 1.00 93.44 293 ALA A N 1
ATOM 2277 C CA . ALA A 1 293 ? 38.343 3.046 -28.490 1.00 93.44 293 ALA A CA 1
ATOM 2278 C C . ALA A 1 293 ? 37.521 4.121 -29.234 1.00 93.44 293 ALA A C 1
ATOM 2280 O O . ALA A 1 293 ? 38.077 5.018 -29.866 1.00 93.44 293 ALA A O 1
ATOM 2281 N N . ALA A 1 294 ? 36.185 4.079 -29.137 1.00 93.50 294 ALA A N 1
ATOM 2282 C CA . ALA A 1 294 ? 35.304 4.959 -29.911 1.00 93.50 294 ALA A CA 1
ATOM 2283 C C . ALA A 1 294 ? 35.576 6.458 -29.704 1.00 93.50 294 ALA A C 1
ATOM 2285 O O . ALA A 1 294 ? 35.232 7.265 -30.554 1.00 93.50 294 ALA A O 1
ATOM 2286 N N . ARG A 1 295 ? 36.224 6.853 -28.601 1.00 93.38 295 ARG A N 1
ATOM 2287 C CA . ARG A 1 295 ? 36.627 8.250 -28.358 1.00 93.38 295 ARG A CA 1
ATOM 2288 C C . ARG A 1 295 ? 37.542 8.823 -29.439 1.00 93.38 295 ARG A C 1
ATOM 2290 O O . ARG A 1 295 ? 37.512 10.032 -29.638 1.00 93.38 295 ARG A O 1
ATOM 2297 N N . ASP A 1 296 ? 38.315 7.968 -30.098 1.00 93.62 296 ASP A N 1
ATOM 2298 C CA . ASP A 1 296 ? 39.283 8.357 -31.122 1.00 93.62 296 ASP A CA 1
ATOM 2299 C C . ASP A 1 296 ? 38.689 8.270 -32.542 1.00 93.62 296 ASP A C 1
ATOM 2301 O O . ASP A 1 296 ? 39.381 8.520 -33.525 1.00 93.62 296 ASP A O 1
ATOM 2305 N N . SER A 1 297 ? 37.407 7.905 -32.660 1.00 93.94 297 SER A N 1
ATOM 2306 C CA . SER A 1 297 ? 36.712 7.705 -33.930 1.00 93.94 297 SER A CA 1
ATOM 2307 C C . SER A 1 297 ? 35.886 8.928 -34.328 1.00 93.94 297 SER A C 1
ATOM 2309 O O . SER A 1 297 ? 35.018 9.364 -33.573 1.00 93.94 297 SER A O 1
ATOM 2311 N N . ASP A 1 298 ? 36.047 9.391 -35.570 1.00 92.38 298 ASP A N 1
ATOM 2312 C CA . ASP A 1 298 ? 35.225 10.468 -36.149 1.00 92.38 298 ASP A CA 1
ATOM 2313 C C . ASP A 1 298 ? 33.731 10.091 -36.235 1.00 92.38 298 ASP A C 1
ATOM 2315 O O . ASP A 1 298 ? 32.854 10.946 -36.113 1.00 92.38 298 ASP A O 1
ATOM 2319 N N . ASP A 1 299 ? 33.430 8.794 -36.365 1.00 92.88 299 ASP A N 1
ATOM 2320 C CA . ASP A 1 299 ? 32.062 8.253 -36.399 1.00 92.88 299 ASP A CA 1
ATOM 2321 C C . ASP A 1 299 ? 31.370 8.189 -35.022 1.00 92.88 299 ASP A C 1
ATOM 2323 O O . ASP A 1 299 ? 30.245 7.693 -34.908 1.00 92.88 299 ASP A O 1
ATOM 2327 N N . TRP A 1 300 ? 32.026 8.667 -33.959 1.00 97.00 300 TRP A N 1
ATOM 2328 C CA . TRP A 1 300 ? 31.504 8.633 -32.596 1.00 97.00 300 TRP A CA 1
ATOM 2329 C C . TRP A 1 300 ? 31.311 10.045 -32.018 1.00 97.00 300 TRP A C 1
ATOM 2331 O O . TRP A 1 300 ? 32.224 10.618 -31.414 1.00 97.00 300 TRP A O 1
ATOM 2341 N N . PRO A 1 301 ? 30.099 10.621 -32.115 1.00 96.56 301 PRO A N 1
ATOM 2342 C CA . PRO A 1 301 ? 29.793 11.923 -31.527 1.00 96.56 301 PRO A CA 1
ATOM 2343 C C . PRO A 1 301 ? 29.626 11.803 -30.000 1.00 96.56 301 PRO A C 1
ATOM 2345 O O . PRO A 1 301 ? 28.519 11.790 -29.455 1.00 96.56 301 PRO A O 1
ATOM 2348 N N . GLY A 1 302 ? 30.746 11.664 -29.283 1.00 95.88 302 GLY A N 1
ATOM 2349 C CA . GLY A 1 302 ? 30.766 11.269 -27.870 1.00 95.88 302 GLY A CA 1
ATOM 2350 C C . GLY A 1 302 ? 30.018 12.216 -26.922 1.00 95.88 302 GLY A C 1
ATOM 2351 O O . GLY A 1 302 ? 29.391 11.756 -25.962 1.00 95.88 302 GLY A O 1
ATOM 2352 N N . THR A 1 303 ? 30.013 13.525 -27.197 1.00 96.94 303 THR A N 1
ATOM 2353 C CA . THR A 1 303 ? 29.256 14.508 -26.397 1.00 96.94 303 THR A CA 1
ATOM 2354 C C . THR A 1 303 ? 27.749 14.292 -26.540 1.00 96.94 303 THR A C 1
ATOM 2356 O O . THR A 1 303 ? 27.005 14.286 -25.554 1.00 96.94 303 THR A O 1
ATOM 2359 N N . GLU A 1 304 ? 27.285 14.099 -27.770 1.00 98.06 304 GLU A N 1
ATOM 2360 C CA . GLU A 1 304 ? 25.889 13.878 -28.121 1.00 98.06 304 GLU A CA 1
ATOM 2361 C C . GLU A 1 304 ? 25.403 12.536 -27.583 1.00 98.06 304 GLU A C 1
ATOM 2363 O O . GLU A 1 304 ? 24.310 12.482 -27.021 1.00 98.06 304 GLU A O 1
ATOM 2368 N N . ILE A 1 305 ? 26.221 11.485 -27.691 1.00 98.19 305 ILE A N 1
ATOM 2369 C CA . ILE A 1 305 ? 25.917 10.147 -27.173 1.00 98.19 305 ILE A CA 1
ATOM 2370 C C . ILE A 1 305 ? 25.803 10.163 -25.651 1.00 98.19 305 ILE A C 1
ATOM 2372 O O . ILE A 1 305 ? 24.830 9.644 -25.110 1.00 98.19 305 ILE A O 1
ATOM 2376 N N . SER A 1 306 ? 26.731 10.817 -24.947 1.00 97.62 306 SER A N 1
ATOM 2377 C CA . SER A 1 306 ? 26.654 10.967 -23.488 1.00 97.62 306 SER A CA 1
ATOM 2378 C C . SER A 1 306 ? 25.367 11.685 -23.059 1.00 97.62 306 SER A C 1
ATOM 2380 O O . SER A 1 306 ? 24.652 11.240 -22.154 1.00 97.62 306 SER A O 1
ATOM 2382 N N . ARG A 1 307 ? 25.003 12.761 -23.770 1.00 98.44 307 ARG A N 1
ATOM 2383 C CA . ARG A 1 307 ? 23.750 13.492 -23.536 1.00 98.44 307 ARG A CA 1
ATOM 2384 C C . ARG A 1 307 ? 22.518 12.632 -23.834 1.00 98.44 307 ARG A C 1
ATOM 2386 O O . ARG A 1 307 ? 21.571 12.661 -23.052 1.00 98.44 307 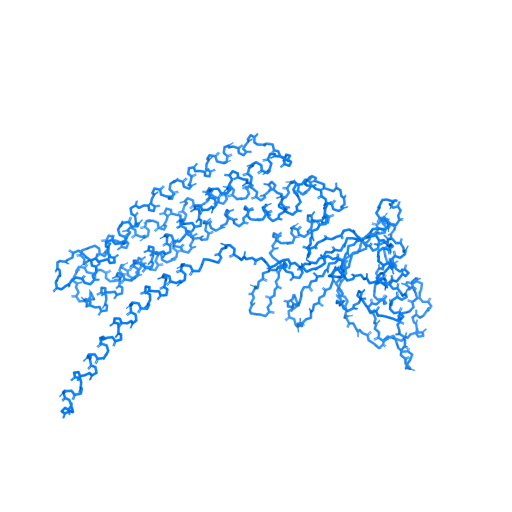ARG A O 1
ATOM 2393 N N . ALA A 1 308 ? 22.526 11.879 -24.933 1.00 98.44 308 ALA A N 1
ATOM 2394 C CA . ALA A 1 308 ? 21.431 10.998 -25.331 1.00 98.44 308 ALA A CA 1
ATOM 2395 C C . ALA A 1 308 ? 21.250 9.830 -24.350 1.00 98.44 308 ALA A C 1
ATOM 2397 O O . ALA A 1 308 ? 20.124 9.566 -23.944 1.00 98.44 308 ALA A O 1
ATOM 2398 N N . ARG A 1 309 ? 22.341 9.210 -23.878 1.00 97.81 309 ARG A N 1
ATOM 2399 C CA . ARG A 1 309 ? 22.313 8.167 -22.838 1.00 97.81 309 ARG A CA 1
ATOM 2400 C C . ARG A 1 309 ? 21.680 8.683 -21.548 1.00 97.81 309 ARG A C 1
ATOM 2402 O O . ARG A 1 309 ? 20.791 8.041 -21.003 1.00 97.81 309 ARG A O 1
ATOM 2409 N N . LYS A 1 310 ? 22.073 9.876 -21.084 1.00 98.19 310 LYS A N 1
ATOM 2410 C CA . LYS A 1 310 ? 21.458 10.492 -19.897 1.00 98.19 310 LYS A CA 1
ATOM 2411 C C . LYS A 1 310 ? 19.970 10.797 -20.102 1.00 98.19 310 LYS A C 1
ATOM 2413 O O . LYS A 1 310 ? 19.183 10.616 -19.179 1.00 98.19 310 LYS A O 1
ATOM 2418 N N . ALA A 1 311 ? 19.591 11.278 -21.286 1.00 98.44 311 ALA A N 1
ATOM 2419 C CA . ALA A 1 311 ? 18.193 11.545 -21.613 1.00 98.44 311 ALA A CA 1
ATOM 2420 C C . ALA A 1 311 ? 17.356 10.257 -21.645 1.00 98.44 311 ALA A C 1
ATOM 2422 O O . ALA A 1 311 ? 16.245 10.258 -21.125 1.00 98.44 311 ALA A O 1
ATOM 2423 N N . LEU A 1 312 ? 17.905 9.166 -22.192 1.00 98.56 312 LEU A N 1
ATOM 2424 C CA . LEU A 1 312 ? 17.269 7.851 -22.188 1.00 98.56 312 LEU A CA 1
ATOM 2425 C C . LEU A 1 312 ? 17.042 7.343 -20.764 1.00 98.56 312 LEU A C 1
ATOM 2427 O O . LEU A 1 312 ? 15.937 6.920 -20.466 1.00 98.56 312 LEU A O 1
ATOM 2431 N N . GLU A 1 313 ? 18.024 7.444 -19.866 1.00 98.06 313 GLU A N 1
ATOM 2432 C CA . GLU A 1 313 ? 17.845 6.993 -18.476 1.00 98.06 313 GLU A CA 1
ATOM 2433 C C . GLU A 1 313 ? 16.735 7.740 -17.728 1.00 98.06 313 GLU A C 1
ATOM 2435 O O . GLU A 1 313 ? 15.981 7.131 -16.969 1.00 98.06 313 GLU A O 1
ATOM 2440 N N . LEU A 1 314 ? 16.614 9.052 -17.951 1.00 98.12 314 LEU A N 1
ATOM 2441 C CA . LEU A 1 314 ? 15.532 9.846 -17.367 1.00 98.12 314 LEU A CA 1
ATOM 2442 C C . LEU A 1 314 ? 14.176 9.451 -17.964 1.00 98.12 314 LEU A C 1
ATOM 2444 O O . LEU A 1 314 ? 13.250 9.142 -17.221 1.00 98.12 314 LEU A O 1
ATOM 2448 N N . ALA A 1 315 ? 14.078 9.386 -19.294 1.00 98.56 315 ALA A N 1
ATOM 2449 C CA . ALA A 1 315 ? 12.835 9.030 -19.974 1.00 98.56 315 ALA A CA 1
ATOM 2450 C C . ALA A 1 315 ? 12.393 7.583 -19.682 1.00 98.56 315 ALA A C 1
ATOM 2452 O O . ALA A 1 315 ? 11.201 7.320 -19.559 1.00 98.56 315 ALA A O 1
ATOM 2453 N N . ARG A 1 316 ? 13.347 6.658 -19.514 1.00 98.19 316 ARG A N 1
ATOM 2454 C CA . ARG A 1 316 ? 13.119 5.282 -19.054 1.00 98.19 316 ARG A CA 1
ATOM 2455 C C . ARG A 1 316 ? 12.482 5.276 -17.672 1.00 98.19 316 ARG A C 1
ATOM 2457 O O . ARG A 1 316 ? 11.464 4.621 -17.484 1.00 98.19 316 ARG A O 1
ATOM 2464 N N . ALA A 1 317 ? 13.059 6.008 -16.716 1.00 97.69 317 ALA A N 1
ATOM 2465 C CA . ALA A 1 317 ? 12.523 6.080 -15.359 1.00 97.69 317 ALA A CA 1
ATOM 2466 C C . ALA A 1 317 ? 11.089 6.638 -15.344 1.00 97.69 317 ALA A C 1
ATOM 2468 O O . ALA A 1 317 ? 10.222 6.059 -14.689 1.00 97.69 317 ALA A O 1
ATOM 2469 N N . ASP A 1 318 ? 10.832 7.698 -16.114 1.00 98.31 318 ASP A N 1
ATOM 2470 C CA . ASP A 1 318 ? 9.498 8.290 -16.244 1.00 98.31 318 ASP A CA 1
ATOM 2471 C C . ASP A 1 318 ? 8.497 7.313 -16.887 1.00 98.31 318 ASP A C 1
ATOM 2473 O O . ASP A 1 318 ? 7.376 7.167 -16.401 1.00 98.31 318 ASP A O 1
ATOM 2477 N N . ALA A 1 319 ? 8.894 6.600 -17.947 1.00 98.25 319 ALA A N 1
ATOM 2478 C CA . ALA A 1 319 ? 8.052 5.609 -18.617 1.00 98.25 319 ALA A CA 1
ATOM 2479 C C . ALA A 1 319 ? 7.735 4.397 -17.726 1.00 98.25 319 ALA A C 1
ATOM 2481 O O . ALA A 1 319 ? 6.586 3.963 -17.656 1.00 98.25 319 ALA A O 1
ATOM 2482 N N . VAL A 1 320 ? 8.732 3.864 -17.012 1.00 97.38 320 VAL A N 1
ATOM 2483 C CA . VAL A 1 320 ? 8.545 2.741 -16.081 1.00 97.38 320 VAL A CA 1
ATOM 2484 C C . VAL A 1 320 ? 7.623 3.137 -14.931 1.00 97.38 320 VAL A C 1
ATOM 2486 O O . VAL A 1 320 ? 6.713 2.382 -14.588 1.00 97.38 320 VAL A O 1
ATOM 2489 N N . GLU A 1 321 ? 7.795 4.333 -14.366 1.00 97.00 321 GLU A N 1
ATOM 2490 C CA . GLU A 1 321 ? 6.897 4.839 -13.327 1.00 97.00 321 GLU A CA 1
ATOM 2491 C C . GLU A 1 321 ? 5.470 5.044 -13.856 1.00 97.00 321 GLU A C 1
ATOM 2493 O O . GLU A 1 321 ? 4.509 4.659 -13.187 1.00 97.00 321 GLU A O 1
ATOM 2498 N N . ALA A 1 322 ? 5.318 5.569 -15.075 1.00 97.94 322 ALA A N 1
ATOM 2499 C CA . ALA A 1 322 ? 4.014 5.745 -15.706 1.00 97.94 322 ALA A CA 1
ATOM 2500 C C . ALA A 1 322 ? 3.284 4.410 -15.941 1.00 97.94 322 ALA A C 1
ATOM 2502 O O . ALA A 1 322 ? 2.082 4.325 -15.714 1.00 97.94 322 ALA A O 1
ATOM 2503 N N . LEU A 1 323 ? 3.999 3.343 -16.310 1.00 97.69 323 LEU A N 1
ATOM 2504 C CA . LEU A 1 323 ? 3.436 1.991 -16.430 1.00 97.69 323 LEU A CA 1
ATOM 2505 C C . LEU A 1 323 ? 3.139 1.338 -15.069 1.00 97.69 323 LEU A C 1
ATOM 2507 O O . LEU A 1 323 ? 2.259 0.478 -14.963 1.00 97.69 323 LEU A O 1
ATOM 2511 N N . ARG A 1 324 ? 3.845 1.741 -14.005 1.00 97.06 324 ARG A N 1
ATOM 2512 C CA . ARG A 1 324 ? 3.640 1.225 -12.643 1.00 97.06 324 ARG A CA 1
ATOM 2513 C C . ARG A 1 324 ? 2.339 1.727 -12.014 1.00 97.06 324 ARG A C 1
ATOM 2515 O O . ARG A 1 324 ? 1.693 0.972 -11.287 1.00 97.06 324 ARG A O 1
ATOM 2522 N N . GLN A 1 325 ? 1.956 2.978 -12.262 1.00 96.50 325 GLN A N 1
ATOM 2523 C CA . GLN A 1 325 ? 0.811 3.625 -11.603 1.00 96.50 325 GLN A CA 1
ATOM 2524 C C . GLN A 1 325 ? -0.550 2.951 -11.884 1.00 96.50 325 GLN A C 1
ATOM 2526 O O . GLN A 1 325 ? -1.239 2.611 -10.917 1.00 96.50 325 GLN A O 1
ATOM 2531 N N . PRO A 1 326 ? -0.919 2.614 -13.138 1.00 97.31 326 PRO A N 1
ATOM 2532 C CA . PRO A 1 326 ? -2.163 1.896 -13.422 1.00 97.31 326 PRO A CA 1
ATOM 2533 C C . PRO A 1 326 ? -2.247 0.568 -12.671 1.00 97.31 326 PRO A C 1
ATOM 2535 O O . PRO A 1 326 ? -3.253 0.253 -12.035 1.00 97.31 326 PRO A O 1
ATOM 2538 N N . ARG A 1 327 ? -1.141 -0.187 -12.679 1.00 96.19 327 ARG A N 1
ATOM 2539 C CA . ARG A 1 327 ? -1.020 -1.473 -11.982 1.00 96.19 327 ARG A CA 1
ATOM 2540 C C . ARG A 1 327 ? -1.198 -1.306 -10.480 1.00 96.19 327 ARG A C 1
ATOM 2542 O O . ARG A 1 327 ? -1.910 -2.086 -9.857 1.00 96.19 327 ARG A O 1
ATOM 2549 N N . TYR A 1 328 ? -0.576 -0.279 -9.902 1.00 96.31 328 TYR A N 1
ATOM 2550 C CA . TYR A 1 328 ? -0.684 0.021 -8.478 1.00 96.31 328 TYR A CA 1
ATOM 2551 C C . TYR A 1 328 ? -2.143 0.197 -8.047 1.00 96.31 328 TYR A C 1
ATOM 2553 O O . TYR A 1 328 ? -2.553 -0.413 -7.059 1.00 96.31 328 TYR A O 1
ATOM 2561 N N . PHE A 1 329 ? -2.939 0.969 -8.792 1.00 98.19 329 PHE A N 1
ATOM 2562 C CA . PHE A 1 329 ? -4.344 1.203 -8.454 1.00 98.19 329 PHE A CA 1
ATOM 2563 C C . PHE A 1 329 ? -5.258 0.008 -8.746 1.00 98.19 329 PHE A C 1
ATOM 2565 O O . PHE A 1 329 ? -6.162 -0.255 -7.949 1.00 98.19 329 PHE A O 1
ATOM 2572 N N . VAL A 1 330 ? -4.985 -0.778 -9.795 1.00 98.12 330 VAL A N 1
ATOM 2573 C CA . VAL A 1 330 ? -5.649 -2.079 -9.999 1.00 98.12 330 VAL A CA 1
ATOM 2574 C C . VAL A 1 330 ? -5.414 -2.987 -8.787 1.00 98.12 330 VAL A C 1
ATOM 2576 O O . VAL A 1 330 ? -6.380 -3.479 -8.206 1.00 98.12 330 VAL A O 1
ATOM 2579 N N . LYS A 1 331 ? -4.171 -3.080 -8.293 1.00 96.75 331 LYS A N 1
ATOM 2580 C CA . LYS A 1 331 ? -3.844 -3.847 -7.079 1.00 96.75 331 LYS A CA 1
ATOM 2581 C C . LYS A 1 331 ? -4.530 -3.323 -5.819 1.00 96.75 331 LYS A C 1
ATOM 2583 O O . LYS A 1 331 ? -4.865 -4.114 -4.942 1.00 96.75 331 LYS A O 1
ATOM 2588 N N . GLN A 1 332 ? -4.772 -2.014 -5.694 1.00 98.00 332 GLN A N 1
ATOM 2589 C CA . GLN A 1 332 ? -5.561 -1.494 -4.567 1.00 98.00 332 GLN A CA 1
ATOM 2590 C C . GLN A 1 332 ? -7.024 -1.954 -4.635 1.00 98.00 332 GLN A C 1
ATOM 2592 O O . GLN A 1 332 ? -7.608 -2.307 -3.607 1.00 98.00 332 GLN A O 1
ATOM 2597 N N . ALA A 1 333 ? -7.613 -1.980 -5.834 1.00 98.31 333 ALA A N 1
ATOM 2598 C CA . ALA A 1 333 ? -8.954 -2.517 -6.039 1.00 98.31 333 ALA A CA 1
ATOM 2599 C C . ALA A 1 333 ? -9.004 -4.034 -5.780 1.00 98.31 333 ALA A C 1
ATOM 2601 O O . ALA A 1 333 ? -9.944 -4.498 -5.130 1.00 98.31 333 ALA A O 1
ATOM 2602 N N . ASP A 1 334 ? -7.987 -4.783 -6.222 1.00 98.06 334 ASP A N 1
ATOM 2603 C CA . ASP A 1 334 ? -7.820 -6.216 -5.937 1.00 98.06 334 ASP A CA 1
ATOM 2604 C C . ASP A 1 334 ? -7.759 -6.460 -4.431 1.00 98.06 334 ASP A C 1
ATOM 2606 O O . ASP A 1 334 ? -8.568 -7.211 -3.887 1.00 98.06 334 ASP A O 1
ATOM 2610 N N . TRP A 1 335 ? -6.895 -5.722 -3.728 1.00 97.12 335 TRP A N 1
ATOM 2611 C CA . TRP A 1 335 ? -6.713 -5.852 -2.286 1.00 97.12 335 TRP A CA 1
ATOM 2612 C C . TRP A 1 335 ? -8.038 -5.745 -1.524 1.00 97.12 335 TRP A C 1
ATOM 2614 O O . TRP A 1 335 ? -8.292 -6.549 -0.625 1.00 97.12 335 TRP A O 1
ATOM 2624 N N . LEU A 1 336 ? -8.900 -4.792 -1.900 1.00 98.38 336 LEU A N 1
ATOM 2625 C CA . LEU A 1 336 ? -10.220 -4.614 -1.297 1.00 98.38 336 LEU A CA 1
ATOM 2626 C C . LEU A 1 336 ? -11.215 -5.701 -1.714 1.00 98.38 336 LEU A C 1
ATOM 2628 O O . LEU A 1 336 ? -11.862 -6.293 -0.850 1.00 98.38 336 LEU A O 1
ATOM 2632 N N . GLN A 1 337 ? -11.382 -5.948 -3.014 1.00 97.94 337 GLN A N 1
ATOM 2633 C CA . GLN A 1 337 ? -12.432 -6.843 -3.504 1.00 97.94 337 GLN A CA 1
ATOM 2634 C C . GLN A 1 337 ? -12.114 -8.324 -3.300 1.00 97.94 337 GLN A C 1
ATOM 2636 O O . GLN A 1 337 ? -13.040 -9.109 -3.136 1.00 97.94 337 GLN A O 1
ATOM 2641 N N . ASP A 1 338 ? -10.849 -8.728 -3.247 1.00 97.06 338 ASP A N 1
ATOM 2642 C CA . ASP A 1 338 ? -10.498 -10.122 -2.962 1.00 97.06 338 ASP A CA 1
ATOM 2643 C C . ASP A 1 338 ? -10.746 -10.458 -1.482 1.00 97.06 338 ASP A C 1
ATOM 2645 O O . ASP A 1 338 ? -11.191 -11.555 -1.143 1.00 97.06 338 ASP A O 1
ATOM 2649 N N . ARG A 1 339 ? -10.555 -9.477 -0.590 1.00 96.94 339 ARG A N 1
ATOM 2650 C CA . ARG A 1 339 ? -10.838 -9.605 0.851 1.00 96.94 339 ARG A CA 1
ATOM 2651 C C . ARG A 1 339 ? -12.321 -9.437 1.185 1.00 96.94 339 ARG A C 1
ATOM 2653 O O . ARG A 1 339 ? -12.817 -10.078 2.111 1.00 96.94 339 ARG A O 1
ATOM 2660 N N . PHE A 1 340 ? -13.041 -8.606 0.431 1.00 98.31 340 PHE A N 1
ATOM 2661 C CA . PHE A 1 340 ? -14.462 -8.305 0.637 1.00 98.31 340 PHE A CA 1
ATOM 2662 C C . PHE A 1 340 ? -15.260 -8.435 -0.675 1.00 98.31 340 PHE A C 1
ATOM 2664 O O . PHE A 1 340 ? -15.801 -7.439 -1.165 1.00 98.31 340 PHE A O 1
ATOM 2671 N N . PRO A 1 341 ? -15.379 -9.654 -1.240 1.00 98.00 341 PRO A N 1
ATOM 2672 C CA . PRO A 1 341 ? -15.941 -9.877 -2.577 1.00 98.00 341 PRO A CA 1
ATOM 2673 C C . PRO A 1 341 ? -17.405 -9.473 -2.713 1.00 98.00 341 PRO A C 1
ATOM 2675 O O . PRO A 1 341 ? -17.823 -9.085 -3.797 1.00 98.00 341 PRO A O 1
ATOM 2678 N N . ASP A 1 342 ? -18.171 -9.493 -1.623 1.00 97.88 342 ASP A N 1
ATOM 2679 C CA . ASP A 1 342 ? -19.589 -9.116 -1.619 1.00 97.88 342 ASP A CA 1
ATOM 2680 C C . ASP A 1 342 ? -19.820 -7.632 -1.261 1.00 97.88 342 ASP A C 1
ATOM 2682 O O . ASP A 1 342 ? -20.962 -7.162 -1.185 1.00 97.88 342 ASP A O 1
ATOM 2686 N N . ALA A 1 343 ? -18.739 -6.868 -1.047 1.00 98.00 343 ALA A N 1
ATOM 2687 C CA . ALA A 1 343 ? -18.758 -5.518 -0.478 1.00 98.00 343 ALA A CA 1
ATOM 2688 C C . ALA A 1 343 ? -19.496 -5.456 0.876 1.00 98.00 343 ALA A C 1
ATOM 2690 O O . ALA A 1 343 ? -20.229 -4.512 1.182 1.00 98.00 343 ALA A O 1
ATOM 2691 N N . THR A 1 344 ? -19.292 -6.485 1.695 1.00 97.81 344 THR A N 1
ATOM 2692 C CA . THR A 1 344 ? -19.769 -6.592 3.076 1.00 97.81 344 THR A CA 1
ATOM 2693 C C . THR A 1 344 ? -18.627 -7.043 3.973 1.00 97.81 344 THR A C 1
ATOM 2695 O O . THR A 1 344 ? -17.737 -7.768 3.525 1.00 97.81 344 THR A O 1
ATOM 2698 N N . LEU A 1 345 ? -18.648 -6.642 5.247 1.00 97.75 345 LEU A N 1
ATOM 2699 C CA . LEU A 1 345 ? -17.649 -7.118 6.199 1.00 97.75 345 LEU A CA 1
ATOM 2700 C C . LEU A 1 345 ? -17.759 -8.643 6.337 1.00 97.75 345 LEU A C 1
ATOM 2702 O O . LEU A 1 345 ? -18.835 -9.169 6.621 1.00 97.75 345 LEU A O 1
ATOM 2706 N N . ARG A 1 346 ? -16.623 -9.317 6.194 1.00 97.00 346 ARG A N 1
ATOM 2707 C CA . ARG A 1 346 ? -16.410 -10.718 6.551 1.00 97.00 346 ARG A CA 1
ATOM 2708 C C . ARG A 1 346 ? -15.110 -10.827 7.330 1.00 97.00 346 ARG A C 1
ATOM 2710 O O . ARG A 1 346 ? -14.265 -9.934 7.244 1.00 97.00 346 ARG A O 1
ATOM 2717 N N . ASP A 1 347 ? -14.957 -11.924 8.051 1.00 97.31 347 ASP A N 1
ATOM 2718 C CA . ASP A 1 347 ? -13.684 -12.231 8.681 1.00 97.31 347 ASP A CA 1
ATOM 2719 C C . ASP A 1 347 ? -12.645 -12.543 7.591 1.00 97.31 347 ASP A C 1
ATOM 2721 O O . ASP A 1 347 ? -12.933 -13.233 6.601 1.00 97.31 347 ASP A O 1
ATOM 2725 N N . VAL A 1 348 ? -11.448 -11.992 7.771 1.00 96.81 348 VAL A N 1
ATOM 2726 C CA . VAL A 1 348 ? -10.280 -12.208 6.915 1.00 96.81 348 VAL A CA 1
ATOM 2727 C C . VAL A 1 348 ? -9.134 -12.602 7.833 1.00 96.81 348 VAL A C 1
ATOM 2729 O O . VAL A 1 348 ? -8.707 -11.805 8.674 1.00 96.81 348 VAL A O 1
ATOM 2732 N N . GLU A 1 349 ? -8.668 -13.840 7.685 1.00 95.44 349 GLU A N 1
ATOM 2733 C CA . GLU A 1 349 ? -7.589 -14.399 8.498 1.00 95.44 349 GLU A CA 1
ATOM 2734 C C . GLU A 1 349 ? -6.345 -13.502 8.450 1.00 95.44 349 GLU A C 1
ATOM 2736 O O . GLU A 1 349 ? -5.954 -12.986 7.403 1.00 95.44 349 GLU A O 1
ATOM 2741 N N . GLY A 1 350 ? -5.772 -13.250 9.623 1.00 95.06 350 GLY A N 1
ATOM 2742 C CA . GLY A 1 350 ? -4.631 -12.367 9.824 1.00 95.06 350 GLY A CA 1
ATOM 2743 C C . GLY A 1 350 ? -4.896 -10.873 9.650 1.00 95.06 350 GLY A C 1
ATOM 2744 O O . GLY A 1 350 ? -3.960 -10.098 9.827 1.00 95.06 350 GLY A O 1
ATOM 2745 N N . LEU A 1 351 ? -6.123 -10.448 9.319 1.00 97.31 351 LEU A N 1
ATOM 2746 C CA . LEU A 1 351 ? -6.430 -9.043 9.037 1.00 97.31 351 LEU A CA 1
ATOM 2747 C C . LEU A 1 351 ? -7.578 -8.484 9.871 1.00 97.31 351 LEU A C 1
ATOM 2749 O O . LEU A 1 351 ? -7.404 -7.453 10.514 1.00 97.31 351 LEU A O 1
ATOM 2753 N N . VAL A 1 352 ? -8.770 -9.077 9.826 1.00 98.38 352 VAL A N 1
ATOM 2754 C CA . VAL A 1 352 ? -9.938 -8.486 10.491 1.00 98.38 352 VAL A CA 1
ATOM 2755 C C . VAL A 1 352 ? -10.936 -9.532 10.952 1.00 98.38 352 VAL A C 1
ATOM 2757 O O . VAL A 1 352 ? -11.222 -10.492 10.240 1.00 98.38 352 VAL A O 1
ATOM 2760 N N . LYS A 1 353 ? -11.503 -9.311 12.139 1.00 98.31 353 LYS A N 1
ATOM 2761 C CA . LYS A 1 353 ? -12.619 -10.089 12.674 1.00 98.31 353 LYS A CA 1
ATOM 2762 C C . LYS A 1 353 ? -13.575 -9.197 13.456 1.00 98.31 353 LYS A C 1
ATOM 2764 O O . LYS A 1 353 ? -13.147 -8.321 14.214 1.00 98.31 353 LYS A O 1
ATOM 2769 N N . ARG A 1 354 ? -14.879 -9.431 13.304 1.00 97.44 354 ARG A N 1
ATOM 2770 C CA . ARG A 1 354 ? -15.884 -8.859 14.212 1.00 97.44 354 ARG A CA 1
ATOM 2771 C C . ARG A 1 354 ? -16.022 -9.774 15.427 1.00 97.44 354 ARG A C 1
ATOM 2773 O O . ARG A 1 354 ? -16.410 -10.926 15.279 1.00 97.44 354 ARG A O 1
ATOM 2780 N N . VAL A 1 355 ? -15.704 -9.257 16.610 1.00 98.19 355 VAL A N 1
ATOM 2781 C CA . VAL A 1 355 ? -15.618 -10.051 17.842 1.00 98.19 355 VAL A CA 1
ATOM 2782 C C . VAL A 1 355 ? -16.706 -9.631 18.818 1.00 98.19 355 VAL A C 1
ATOM 2784 O O . VAL A 1 355 ? -16.852 -8.447 19.129 1.00 98.19 355 VAL A O 1
ATOM 2787 N N . SER A 1 356 ? -17.449 -10.608 19.329 1.00 98.12 356 SER A N 1
ATOM 2788 C CA . SER A 1 356 ? -18.478 -10.373 20.338 1.00 98.12 356 SER A CA 1
ATOM 2789 C C . SER A 1 356 ? -17.888 -10.100 21.725 1.00 98.12 356 SER A C 1
ATOM 2791 O O . SER A 1 356 ? -16.796 -10.552 22.075 1.00 98.12 356 SER A O 1
ATOM 2793 N N . ARG A 1 357 ? -18.642 -9.405 22.579 1.00 97.69 357 ARG A N 1
ATOM 2794 C CA . ARG A 1 357 ? -18.268 -9.186 23.983 1.00 97.69 357 ARG A CA 1
ATOM 2795 C C . ARG A 1 357 ? -18.070 -10.499 24.751 1.00 97.69 357 ARG A C 1
ATOM 2797 O O . ARG A 1 357 ? -17.223 -10.545 25.640 1.00 97.69 357 ARG A O 1
ATOM 2804 N N . ASP A 1 358 ? -18.800 -11.555 24.401 1.00 98.06 358 ASP A N 1
ATOM 2805 C CA . ASP A 1 358 ? -18.635 -12.875 25.015 1.00 98.06 358 ASP A CA 1
ATOM 2806 C C . ASP A 1 358 ? -17.334 -13.562 24.580 1.00 98.06 358 ASP A C 1
ATOM 2808 O O . ASP A 1 358 ? -16.641 -14.126 25.425 1.00 98.06 358 ASP A O 1
ATOM 2812 N N . GLU A 1 359 ? -16.933 -13.440 23.309 1.00 98.12 359 GLU A N 1
ATOM 2813 C CA . GLU A 1 359 ? -15.597 -13.864 22.865 1.00 98.12 359 GLU A CA 1
ATOM 2814 C C . GLU A 1 359 ? -14.497 -13.069 23.583 1.00 98.12 359 GLU A C 1
ATOM 2816 O O . GLU A 1 359 ? -13.519 -13.652 24.051 1.00 98.12 359 GLU A O 1
ATOM 2821 N N . ILE A 1 360 ? -14.668 -11.751 23.742 1.00 98.31 360 ILE A N 1
ATOM 2822 C CA . ILE A 1 360 ? -13.716 -10.911 24.486 1.00 98.31 360 ILE A CA 1
ATOM 2823 C C . ILE A 1 360 ? -13.607 -11.377 25.943 1.00 98.31 360 ILE A C 1
ATOM 2825 O O . ILE A 1 360 ? -12.501 -11.518 26.467 1.00 98.31 360 ILE A O 1
ATOM 2829 N N . ARG A 1 361 ? -14.739 -11.672 26.593 1.00 97.94 361 ARG A N 1
ATOM 2830 C CA . ARG A 1 361 ? -14.781 -12.229 27.952 1.00 97.94 361 ARG A CA 1
ATOM 2831 C C . ARG A 1 361 ? -14.058 -13.577 28.033 1.00 97.94 361 ARG A C 1
ATOM 2833 O O . ARG A 1 361 ? -13.284 -13.774 28.964 1.00 97.94 361 ARG A O 1
ATOM 2840 N N . ALA A 1 362 ? -14.268 -14.472 27.067 1.00 97.75 362 ALA A N 1
ATOM 2841 C CA . ALA A 1 362 ? -13.592 -15.772 27.001 1.00 97.75 362 ALA A CA 1
ATOM 2842 C C . ALA A 1 362 ? -12.066 -15.656 26.809 1.00 97.75 362 ALA A C 1
ATOM 2844 O O . ALA A 1 362 ? -11.326 -16.588 27.114 1.00 97.75 362 ALA A O 1
ATOM 2845 N N . HIS A 1 363 ? -11.584 -14.503 26.340 1.00 96.50 363 HIS A N 1
ATOM 2846 C CA . HIS A 1 363 ? -10.167 -14.182 26.193 1.00 96.50 363 HIS A CA 1
ATOM 2847 C C . HIS A 1 363 ? -9.660 -13.188 27.252 1.00 96.50 363 HIS A C 1
ATOM 2849 O O . HIS A 1 363 ? -8.807 -12.346 26.956 1.00 96.50 363 HIS A O 1
ATOM 2855 N N . ASP A 1 364 ? -10.166 -13.292 28.485 1.00 96.44 364 ASP A N 1
ATOM 2856 C CA . ASP A 1 364 ? -9.730 -12.499 29.647 1.00 96.44 364 ASP A CA 1
ATOM 2857 C C . ASP A 1 364 ? -9.815 -10.984 29.403 1.00 96.44 364 ASP A C 1
ATOM 2859 O O . ASP A 1 364 ? -8.956 -10.187 29.806 1.00 96.44 364 ASP A O 1
ATOM 2863 N N . TRP A 1 365 ? -10.858 -10.587 28.674 1.00 97.56 365 TRP A N 1
ATOM 2864 C CA . TRP A 1 365 ? -11.123 -9.217 28.250 1.00 97.56 365 TRP A CA 1
ATOM 2865 C C . TRP A 1 365 ? -10.036 -8.596 27.374 1.00 97.56 365 TRP A C 1
ATOM 2867 O O . TRP A 1 365 ? -9.995 -7.375 27.242 1.00 97.56 365 TRP A O 1
ATOM 2877 N N . SER A 1 366 ? -9.129 -9.386 26.795 1.00 97.06 366 SER A N 1
ATOM 2878 C CA . SER A 1 366 ? -8.069 -8.879 25.921 1.00 97.06 366 SER A CA 1
ATOM 2879 C C . SER A 1 366 ? -8.655 -8.153 24.711 1.00 97.06 366 SER A C 1
ATOM 2881 O O . SER A 1 366 ? -9.583 -8.634 24.072 1.00 97.06 366 SER A O 1
ATOM 2883 N N . LEU A 1 367 ? -8.088 -7.011 24.349 1.00 97.94 367 LEU A N 1
ATOM 2884 C CA . LEU A 1 367 ? -8.471 -6.252 23.158 1.00 97.94 367 LEU A CA 1
ATOM 2885 C C . LEU A 1 367 ? -7.382 -6.294 22.082 1.00 97.94 367 LEU A C 1
ATOM 2887 O O . LEU A 1 367 ? -7.292 -5.363 21.298 1.00 97.94 367 LEU A O 1
ATOM 2891 N N . ALA A 1 368 ? -6.506 -7.304 22.091 1.00 96.31 368 ALA A N 1
ATOM 2892 C CA . ALA A 1 368 ? -5.411 -7.429 21.128 1.00 96.31 368 ALA A CA 1
ATOM 2893 C C . ALA A 1 368 ? -5.896 -8.105 19.828 1.00 96.31 368 ALA A C 1
ATOM 2895 O O . ALA A 1 368 ? -6.139 -9.317 19.867 1.00 96.31 368 ALA A O 1
ATOM 2896 N N . PRO A 1 369 ? -6.023 -7.383 18.692 1.00 97.25 369 PRO A N 1
ATOM 2897 C CA . PRO A 1 369 ? -6.525 -7.940 17.437 1.00 97.25 369 PRO A CA 1
ATOM 2898 C C . PRO A 1 369 ? -5.857 -9.239 16.995 1.00 97.25 369 PRO A C 1
ATOM 2900 O O . PRO A 1 369 ? -6.565 -10.186 16.651 1.00 97.25 369 PRO A O 1
ATOM 2903 N N . GLY A 1 370 ? -4.527 -9.335 17.096 1.00 92.94 370 GLY A N 1
ATOM 2904 C CA . GLY A 1 370 ? -3.784 -10.543 16.718 1.00 92.94 370 GLY A CA 1
ATOM 2905 C C . GLY A 1 370 ? -4.235 -11.838 17.419 1.00 92.94 370 GLY A C 1
ATOM 2906 O O . GLY A 1 370 ? -4.031 -12.922 16.885 1.00 92.94 370 GLY A O 1
ATOM 2907 N N . ARG A 1 371 ? -4.890 -11.760 18.591 1.00 93.81 371 ARG A N 1
ATOM 2908 C CA . ARG A 1 371 ? -5.453 -12.937 19.288 1.00 93.81 371 ARG A CA 1
ATOM 2909 C C . ARG A 1 371 ? -6.723 -13.475 18.619 1.00 93.81 371 ARG A C 1
ATOM 2911 O O . ARG A 1 371 ? -7.071 -14.630 18.835 1.00 93.81 371 ARG A O 1
ATOM 2918 N N . TYR A 1 372 ? -7.408 -12.642 17.841 1.00 97.06 372 TYR A N 1
ATOM 2919 C CA . TYR A 1 372 ? -8.712 -12.939 17.249 1.00 97.06 372 TYR A CA 1
ATOM 2920 C C . TYR A 1 372 ? -8.642 -13.242 15.758 1.00 97.06 372 TYR A C 1
ATOM 2922 O O . TYR A 1 372 ? -9.438 -14.042 15.274 1.00 97.06 372 TYR A O 1
ATOM 2930 N N . VAL A 1 373 ? -7.730 -12.586 15.036 1.00 95.62 373 VAL A N 1
ATOM 2931 C CA . VAL A 1 373 ? -7.646 -12.706 13.574 1.00 95.62 373 VAL A CA 1
ATOM 2932 C C . VAL A 1 373 ? -6.720 -13.832 13.116 1.00 95.62 373 VAL A C 1
ATOM 2934 O O . VAL A 1 373 ? -6.826 -14.256 11.973 1.00 95.62 373 VAL A O 1
ATOM 2937 N N . GLY A 1 374 ? -5.843 -14.346 13.985 1.00 90.00 374 GLY A N 1
ATOM 2938 C CA . GLY A 1 374 ? -4.854 -15.362 13.619 1.00 90.00 374 GLY A CA 1
ATOM 2939 C C . GLY A 1 374 ? -3.590 -14.762 12.998 1.00 90.00 374 GLY A C 1
ATOM 2940 O O . GLY A 1 374 ? -3.258 -13.599 13.233 1.00 90.00 374 GLY A O 1
ATOM 2941 N N . VAL A 1 375 ? -2.858 -15.572 12.236 1.00 81.75 375 VAL A N 1
ATOM 2942 C CA . VAL A 1 375 ? -1.623 -15.163 11.552 1.00 81.75 375 VAL A CA 1
ATOM 2943 C C . VAL A 1 375 ? -1.940 -14.977 10.076 1.00 81.75 375 VAL A C 1
ATOM 2945 O O . VAL A 1 375 ? -2.569 -15.840 9.475 1.00 81.75 375 VAL A O 1
ATOM 2948 N N . ALA A 1 376 ? -1.518 -13.852 9.499 1.00 74.50 376 ALA A N 1
ATOM 2949 C CA . ALA A 1 376 ? -1.667 -13.643 8.065 1.00 74.50 376 ALA A CA 1
ATOM 2950 C C . ALA A 1 376 ? -0.872 -14.713 7.298 1.00 74.50 376 ALA A C 1
ATOM 2952 O O . ALA A 1 376 ? 0.272 -14.983 7.680 1.00 74.50 376 ALA A O 1
ATOM 2953 N N . PRO A 1 377 ? -1.444 -15.314 6.240 1.00 71.06 377 PRO A N 1
ATOM 2954 C CA . PRO A 1 377 ? -0.678 -16.179 5.355 1.00 71.06 377 PRO A CA 1
ATOM 2955 C C . PRO A 1 377 ? 0.511 -15.407 4.768 1.00 71.06 377 PRO A C 1
ATOM 2957 O O . PRO A 1 377 ? 0.455 -14.184 4.621 1.00 71.06 377 PRO A O 1
ATOM 2960 N N . GLU A 1 378 ? 1.596 -16.113 4.451 1.00 64.94 378 GLU A N 1
ATOM 2961 C CA . GLU A 1 378 ? 2.718 -15.504 3.736 1.00 64.94 378 GLU A CA 1
ATOM 2962 C C . GLU A 1 378 ? 2.236 -15.034 2.359 1.00 64.94 378 GLU A C 1
ATOM 2964 O O . GLU A 1 378 ? 1.820 -15.838 1.525 1.00 64.94 378 GLU A O 1
ATOM 2969 N N . GLU A 1 379 ? 2.264 -13.723 2.128 1.00 60.66 379 GLU A N 1
ATOM 2970 C CA . GLU A 1 379 ? 2.040 -13.158 0.802 1.00 60.66 379 GLU A CA 1
ATOM 2971 C C . GLU A 1 379 ? 3.350 -13.250 0.014 1.00 60.66 379 GLU A C 1
ATOM 2973 O O . GLU A 1 379 ? 4.366 -12.667 0.402 1.00 60.66 379 GLU A O 1
ATOM 2978 N N . VAL A 1 380 ? 3.329 -14.004 -1.086 1.00 53.78 380 VAL A N 1
ATOM 2979 C CA . VAL A 1 380 ? 4.400 -13.969 -2.084 1.00 53.78 380 VAL A CA 1
ATOM 2980 C C . VAL A 1 380 ? 4.248 -12.662 -2.850 1.00 53.78 380 VAL A C 1
ATOM 2982 O O . VAL A 1 380 ? 3.176 -12.371 -3.375 1.00 53.78 380 VAL A O 1
ATOM 2985 N N . ASP A 1 381 ? 5.307 -11.861 -2.897 1.00 57.72 381 ASP A N 1
ATOM 2986 C CA . ASP A 1 381 ? 5.322 -10.662 -3.728 1.00 57.72 381 ASP A CA 1
ATOM 2987 C C . ASP A 1 381 ? 5.347 -11.082 -5.205 1.00 57.72 381 ASP A C 1
ATOM 2989 O O . ASP A 1 381 ? 6.389 -11.450 -5.738 1.00 57.72 381 ASP A O 1
ATOM 2993 N N . GLU A 1 382 ? 4.186 -11.070 -5.859 1.00 50.47 382 GLU A N 1
ATOM 2994 C CA . GLU A 1 382 ? 4.045 -11.414 -7.281 1.00 50.47 382 GLU A CA 1
ATOM 2995 C C . GLU A 1 382 ? 4.766 -10.422 -8.215 1.00 50.47 382 GLU A C 1
ATOM 2997 O O . GLU A 1 382 ? 4.992 -10.735 -9.384 1.00 50.47 382 GLU A O 1
ATOM 3002 N N . ASP A 1 383 ? 5.143 -9.230 -7.725 1.00 50.34 383 ASP A N 1
ATOM 3003 C CA . ASP A 1 383 ? 6.010 -8.305 -8.469 1.00 50.34 383 ASP A CA 1
ATOM 3004 C C . ASP A 1 383 ? 7.499 -8.611 -8.285 1.00 50.34 383 ASP A C 1
ATOM 3006 O O . ASP A 1 383 ? 8.325 -8.053 -9.014 1.00 50.34 383 ASP A O 1
ATOM 3010 N N . PHE A 1 384 ? 7.864 -9.482 -7.340 1.00 47.78 384 PHE A N 1
ATOM 3011 C CA . PHE A 1 384 ? 9.236 -9.938 -7.183 1.00 47.78 384 PHE A CA 1
ATOM 3012 C C . PHE A 1 384 ? 9.560 -10.952 -8.284 1.00 47.78 384 PHE A C 1
ATOM 3014 O O . PHE A 1 384 ? 9.442 -12.167 -8.127 1.00 47.78 384 PHE A O 1
ATOM 3021 N N . ASP A 1 385 ? 9.962 -10.429 -9.438 1.00 56.72 385 ASP A N 1
ATOM 3022 C CA . ASP A 1 385 ? 10.520 -11.234 -10.512 1.00 56.72 385 ASP A CA 1
ATOM 3023 C C . ASP A 1 385 ? 11.917 -11.712 -10.100 1.00 56.72 385 ASP A C 1
ATOM 3025 O O . ASP A 1 385 ? 12.817 -10.905 -9.892 1.00 56.72 385 ASP A O 1
ATOM 3029 N N . PHE A 1 386 ? 12.106 -13.024 -9.960 1.00 57.06 386 PHE A N 1
ATOM 3030 C CA . PHE A 1 386 ? 13.426 -13.614 -9.726 1.00 57.06 386 PHE A CA 1
ATOM 3031 C C . PHE A 1 386 ? 14.257 -13.680 -11.014 1.00 57.06 386 PHE A C 1
ATOM 3033 O O . PHE A 1 386 ? 15.483 -13.564 -10.958 1.00 57.06 386 PHE A O 1
ATOM 3040 N N . GLU A 1 387 ? 13.613 -13.877 -12.167 1.00 58.25 387 GLU A N 1
ATOM 3041 C CA . GLU A 1 387 ? 14.283 -14.052 -13.454 1.00 58.25 387 GLU A CA 1
ATOM 3042 C C . GLU A 1 387 ? 14.930 -12.761 -13.939 1.00 58.25 387 GLU A C 1
ATOM 3044 O O . GLU A 1 387 ? 16.025 -12.802 -14.490 1.00 58.25 387 GLU A O 1
ATOM 3049 N N . GLU A 1 388 ? 14.292 -11.614 -13.737 1.00 56.38 388 GLU A N 1
ATOM 3050 C CA . GLU A 1 388 ? 14.815 -10.335 -14.218 1.00 56.38 388 GLU A CA 1
ATOM 3051 C C . GLU A 1 388 ? 16.119 -9.903 -13.512 1.00 56.38 388 GLU A C 1
ATOM 3053 O O . GLU A 1 388 ? 17.096 -9.619 -14.213 1.00 56.38 388 GLU A O 1
ATOM 3058 N N . PRO A 1 389 ? 16.227 -9.913 -12.167 1.00 54.75 389 PRO A N 1
ATOM 3059 C CA . PRO A 1 389 ? 17.495 -9.754 -11.468 1.00 54.75 389 PRO A CA 1
ATOM 3060 C C . PRO A 1 389 ? 18.515 -10.805 -11.892 1.00 54.75 389 PRO A C 1
ATOM 3062 O O . PRO A 1 389 ? 19.675 -10.462 -12.064 1.00 54.75 389 PRO A O 1
ATOM 3065 N N . LEU A 1 390 ? 18.109 -12.061 -12.108 1.00 67.06 390 LEU A N 1
ATOM 3066 C CA . LEU A 1 390 ? 19.011 -13.114 -12.583 1.00 67.06 390 LEU A CA 1
ATOM 3067 C C . LEU A 1 390 ? 19.554 -12.827 -13.988 1.00 67.06 390 LEU A C 1
ATOM 3069 O O . LEU A 1 390 ? 20.752 -12.984 -14.207 1.00 67.06 390 LEU A O 1
ATOM 3073 N N . ARG A 1 391 ? 18.717 -12.373 -14.928 1.00 69.56 391 ARG A N 1
ATOM 3074 C CA . ARG A 1 391 ? 19.140 -11.979 -16.282 1.00 69.56 391 ARG A CA 1
ATOM 3075 C C . ARG A 1 391 ? 20.006 -10.725 -16.249 1.00 69.56 391 ARG A C 1
ATOM 3077 O O . ARG A 1 391 ? 21.019 -10.685 -16.935 1.00 69.56 391 ARG A O 1
ATOM 3084 N N . ALA A 1 392 ? 19.663 -9.737 -15.424 1.00 65.88 392 ALA A N 1
ATOM 3085 C CA . ALA A 1 392 ? 20.486 -8.546 -15.225 1.00 65.88 392 ALA A CA 1
ATOM 3086 C C . ALA A 1 392 ? 21.860 -8.909 -14.638 1.00 65.88 392 ALA A C 1
ATOM 3088 O O . ALA A 1 392 ? 22.880 -8.547 -15.212 1.00 65.88 392 ALA A O 1
ATOM 3089 N N . ILE A 1 393 ? 21.890 -9.720 -13.574 1.00 70.06 393 ILE A N 1
ATOM 3090 C CA . ILE A 1 393 ? 23.121 -10.267 -12.990 1.00 70.06 393 ILE A CA 1
ATOM 3091 C C . ILE A 1 393 ? 23.889 -11.075 -14.033 1.00 70.06 393 ILE A C 1
ATOM 3093 O O . ILE A 1 393 ? 25.105 -10.987 -14.068 1.00 70.06 393 ILE A O 1
ATOM 3097 N N . HIS A 1 394 ? 23.225 -11.846 -14.894 1.00 73.50 394 HIS A N 1
ATOM 3098 C CA . HIS A 1 394 ? 23.890 -12.606 -15.950 1.00 73.50 394 HIS A CA 1
ATOM 3099 C C . HIS A 1 394 ? 24.550 -11.693 -16.997 1.00 73.50 394 HIS A C 1
ATOM 3101 O O . HIS A 1 394 ? 25.698 -11.928 -17.372 1.00 73.50 394 HIS A O 1
ATOM 3107 N N . ILE A 1 395 ? 23.862 -10.631 -17.430 1.00 72.62 395 ILE A N 1
ATOM 3108 C CA . ILE A 1 395 ? 24.395 -9.608 -18.345 1.00 72.62 395 ILE A CA 1
ATOM 3109 C C . ILE A 1 395 ? 25.610 -8.915 -17.712 1.00 72.62 395 ILE A C 1
ATOM 3111 O O . ILE A 1 395 ? 26.651 -8.810 -18.371 1.00 72.62 395 ILE A O 1
ATOM 3115 N N . ASP A 1 396 ? 25.497 -8.504 -16.446 1.00 71.25 396 ASP A N 1
ATOM 3116 C CA . ASP A 1 396 ? 26.565 -7.849 -15.683 1.00 71.25 396 ASP A CA 1
ATOM 3117 C C . ASP A 1 396 ? 27.747 -8.799 -15.441 1.00 71.25 396 ASP A C 1
ATOM 3119 O O . ASP A 1 396 ? 28.900 -8.419 -15.630 1.00 71.25 396 ASP A O 1
ATOM 3123 N N . LEU A 1 397 ? 27.478 -10.059 -15.087 1.00 74.75 397 LEU A N 1
ATOM 3124 C CA . LEU A 1 397 ? 28.485 -11.094 -14.853 1.00 74.75 397 LEU A CA 1
ATOM 3125 C C . LEU A 1 397 ? 29.249 -11.428 -16.134 1.00 74.75 397 LEU A C 1
ATOM 3127 O O . LEU A 1 397 ? 30.465 -11.579 -16.070 1.00 74.75 397 LEU A O 1
ATOM 3131 N N . LYS A 1 398 ? 28.569 -11.502 -17.290 1.00 75.44 398 LYS A N 1
ATOM 3132 C CA . LYS A 1 398 ? 29.226 -11.654 -18.600 1.00 75.44 398 LYS A CA 1
ATOM 3133 C C . LYS A 1 398 ? 30.210 -10.500 -18.815 1.00 75.44 398 LYS A C 1
ATOM 3135 O O . LYS A 1 398 ? 31.380 -10.754 -19.059 1.00 75.44 398 LYS A O 1
ATOM 3140 N N . GLY A 1 399 ? 29.769 -9.255 -18.600 1.00 70.56 399 GLY A N 1
ATOM 3141 C CA . GLY A 1 399 ? 30.632 -8.072 -18.725 1.00 70.56 399 GLY A CA 1
ATOM 3142 C C . GLY A 1 399 ? 31.828 -8.069 -17.762 1.00 70.56 399 GLY A C 1
ATOM 3143 O O . GLY A 1 399 ? 32.956 -7.849 -18.184 1.00 70.56 399 GLY A O 1
ATOM 3144 N N . LEU A 1 400 ? 31.610 -8.372 -16.480 1.00 76.88 400 LEU A N 1
ATOM 3145 C CA . LEU A 1 400 ? 32.684 -8.451 -15.482 1.00 76.88 400 LEU A CA 1
ATOM 3146 C C . LEU A 1 400 ? 33.684 -9.574 -15.779 1.00 76.88 400 LEU A C 1
ATOM 3148 O O . LEU A 1 400 ? 34.870 -9.433 -15.492 1.00 76.88 400 LEU A O 1
ATOM 3152 N N . ASN A 1 401 ? 33.216 -10.698 -16.323 1.00 81.44 401 ASN A N 1
ATOM 3153 C CA . ASN A 1 401 ? 34.079 -11.811 -16.693 1.00 81.44 401 ASN A CA 1
ATOM 3154 C C . ASN A 1 401 ? 34.951 -11.461 -17.907 1.00 81.44 401 ASN A C 1
ATOM 3156 O O . ASN A 1 401 ? 36.139 -11.775 -17.902 1.00 81.44 401 ASN A O 1
ATOM 3160 N N . ASP A 1 402 ? 34.387 -10.764 -18.894 1.00 79.00 402 ASP A N 1
ATOM 3161 C CA . ASP A 1 402 ? 35.135 -10.248 -20.044 1.00 79.00 402 ASP A CA 1
ATOM 3162 C C . ASP A 1 402 ? 36.225 -9.253 -19.581 1.00 79.00 402 ASP A C 1
ATOM 3164 O O . ASP A 1 402 ? 37.398 -9.413 -19.930 1.00 79.00 402 ASP A O 1
ATOM 3168 N N . GLU A 1 403 ? 35.886 -8.312 -18.684 1.00 74.38 403 GLU A N 1
ATOM 3169 C CA . GLU A 1 403 ? 36.855 -7.382 -18.068 1.00 74.38 403 GLU A CA 1
ATOM 3170 C C . GLU A 1 403 ? 37.949 -8.123 -17.272 1.00 74.38 403 GLU A C 1
ATOM 3172 O O . GLU A 1 403 ? 39.130 -7.769 -17.329 1.00 74.38 403 GLU A O 1
ATOM 3177 N N . ALA A 1 404 ? 37.583 -9.174 -16.531 1.00 84.19 404 ALA A N 1
ATOM 3178 C CA . ALA A 1 404 ? 38.533 -9.967 -15.754 1.00 84.19 404 ALA A CA 1
ATOM 3179 C C . ALA A 1 404 ? 39.539 -10.713 -16.646 1.00 84.19 404 ALA A C 1
ATOM 3181 O O . ALA A 1 404 ? 40.725 -10.775 -16.310 1.00 84.19 404 ALA A O 1
ATOM 3182 N N . VAL A 1 405 ? 39.086 -11.252 -17.783 1.00 88.06 405 VAL A N 1
ATOM 3183 C CA . VAL A 1 405 ? 39.952 -11.910 -18.775 1.00 88.06 405 VAL A CA 1
ATOM 3184 C C . VAL A 1 405 ? 40.955 -10.915 -19.359 1.00 88.06 405 VAL A C 1
ATOM 3186 O O . VAL A 1 405 ? 42.146 -11.226 -19.448 1.00 88.06 405 VAL A O 1
ATOM 3189 N N . GLU A 1 406 ? 40.512 -9.705 -19.696 1.00 81.38 406 GLU A N 1
ATOM 3190 C CA . GLU A 1 406 ? 41.385 -8.659 -20.234 1.00 81.38 406 GLU A CA 1
ATOM 3191 C C . GLU A 1 406 ? 42.452 -8.221 -19.216 1.00 81.38 406 GLU A C 1
ATOM 3193 O O . GLU A 1 406 ? 43.646 -8.147 -19.527 1.00 81.38 406 GLU A O 1
ATOM 3198 N N . LEU A 1 407 ? 42.044 -7.993 -17.964 1.00 86.56 407 LEU A N 1
ATOM 3199 C CA . LEU A 1 407 ? 42.955 -7.660 -16.868 1.00 86.56 407 LEU A CA 1
ATOM 3200 C C . LEU A 1 407 ? 43.993 -8.760 -16.636 1.00 86.56 407 LEU A C 1
ATOM 3202 O O . LEU A 1 407 ? 45.175 -8.454 -16.470 1.00 86.56 407 LEU A O 1
ATOM 3206 N N . ALA A 1 408 ? 43.578 -10.028 -16.658 1.00 88.94 408 ALA A N 1
ATOM 3207 C CA . ALA A 1 408 ? 44.487 -11.159 -16.516 1.00 88.94 408 ALA A CA 1
ATOM 3208 C C . ALA A 1 408 ? 45.524 -11.204 -17.652 1.00 88.94 408 ALA A C 1
ATOM 3210 O O . ALA A 1 408 ? 46.718 -11.354 -17.383 1.00 88.94 408 ALA A O 1
ATOM 3211 N N . ALA A 1 409 ? 45.098 -10.999 -18.903 1.00 88.94 409 ALA A N 1
ATOM 3212 C CA . ALA A 1 409 ? 45.998 -10.952 -20.057 1.00 88.94 409 ALA A CA 1
ATOM 3213 C C . ALA A 1 409 ? 47.003 -9.792 -19.960 1.00 88.94 409 ALA A C 1
ATOM 3215 O O . ALA A 1 409 ? 48.195 -9.956 -20.226 1.00 88.94 409 ALA A O 1
ATOM 3216 N N . ARG A 1 410 ? 46.545 -8.618 -19.517 1.00 86.81 410 ARG A N 1
ATOM 3217 C CA . ARG A 1 410 ? 47.392 -7.434 -19.338 1.00 86.81 410 ARG A CA 1
ATOM 3218 C C . ARG A 1 410 ? 48.407 -7.608 -18.208 1.00 86.81 410 ARG A C 1
ATOM 3220 O O . ARG A 1 410 ? 49.548 -7.178 -18.346 1.00 86.81 410 ARG A O 1
ATOM 3227 N N . ILE A 1 411 ? 48.018 -8.262 -17.113 1.00 88.06 411 ILE A N 1
ATOM 3228 C CA . ILE A 1 411 ? 48.937 -8.631 -16.029 1.00 88.06 411 ILE A CA 1
ATOM 3229 C C . ILE A 1 411 ? 50.011 -9.592 -16.548 1.00 88.06 411 ILE A C 1
ATOM 3231 O O . ILE A 1 411 ? 51.189 -9.343 -16.309 1.00 88.06 411 ILE A O 1
ATOM 3235 N N . ALA A 1 412 ? 49.628 -10.640 -17.285 1.00 88.31 412 ALA A N 1
ATOM 3236 C CA . ALA A 1 412 ? 50.574 -11.601 -17.855 1.00 88.31 412 ALA A CA 1
ATOM 3237 C C . ALA A 1 412 ? 51.604 -10.917 -18.770 1.00 88.31 412 ALA A C 1
ATOM 3239 O O . ALA A 1 412 ? 52.804 -11.099 -18.587 1.00 88.31 412 ALA A O 1
ATOM 3240 N N . LYS A 1 413 ? 51.147 -10.038 -19.669 1.00 88.25 413 LYS A N 1
ATOM 3241 C CA . LYS A 1 413 ? 52.030 -9.254 -20.542 1.00 88.25 413 LYS A CA 1
ATOM 3242 C C . LYS A 1 413 ? 53.000 -8.362 -19.756 1.00 88.25 413 LYS A C 1
ATOM 3244 O O . LYS A 1 413 ? 54.178 -8.290 -20.085 1.00 88.25 413 LYS A O 1
ATOM 3249 N N . ASN A 1 414 ? 52.525 -7.703 -18.698 1.00 89.81 414 ASN A N 1
ATOM 3250 C CA . ASN A 1 414 ? 53.389 -6.877 -17.853 1.00 89.81 414 ASN A CA 1
ATOM 3251 C C . ASN A 1 414 ? 54.470 -7.712 -17.140 1.00 89.81 414 ASN A C 1
ATOM 3253 O O . ASN A 1 414 ? 55.574 -7.216 -16.939 1.00 89.81 414 ASN A O 1
ATOM 3257 N N . PHE A 1 415 ? 54.173 -8.957 -16.746 1.00 88.62 415 PHE A N 1
ATOM 3258 C CA . PHE A 1 415 ? 55.176 -9.863 -16.173 1.00 88.62 415 PHE A CA 1
ATOM 3259 C C . PHE A 1 415 ? 56.233 -10.275 -17.207 1.00 88.62 415 PHE A C 1
ATOM 3261 O O . PHE A 1 415 ? 57.423 -10.181 -16.905 1.00 88.62 415 PHE A O 1
ATOM 3268 N N . GLU A 1 416 ? 55.822 -10.593 -18.440 1.00 86.38 416 GLU A N 1
ATOM 3269 C CA . GLU A 1 416 ? 56.748 -10.880 -19.547 1.00 86.38 416 GLU A CA 1
ATOM 3270 C C . GLU A 1 416 ? 57.679 -9.688 -19.844 1.00 86.38 416 GLU A C 1
ATOM 3272 O O . GLU A 1 416 ? 58.888 -9.864 -20.001 1.00 86.38 416 GLU A O 1
ATOM 3277 N N . GLU A 1 417 ? 57.148 -8.459 -19.860 1.00 82.94 417 GLU A N 1
ATOM 3278 C CA . GLU A 1 417 ? 57.935 -7.227 -20.053 1.00 82.94 417 GLU A CA 1
ATOM 3279 C C . GLU A 1 417 ? 58.906 -6.943 -18.890 1.00 82.94 417 GLU A C 1
ATOM 3281 O O . GLU A 1 417 ? 59.946 -6.311 -19.087 1.00 82.94 417 GLU A O 1
ATOM 3286 N N . LEU A 1 418 ? 58.596 -7.434 -17.686 1.00 85.31 418 LEU A N 1
ATOM 3287 C CA . LEU A 1 418 ? 59.464 -7.364 -16.505 1.00 85.31 418 LEU A CA 1
ATOM 3288 C C . LEU A 1 418 ? 60.473 -8.526 -16.423 1.00 85.31 418 LEU A C 1
ATOM 3290 O O . LEU A 1 418 ? 61.311 -8.530 -15.519 1.00 85.31 418 LEU A O 1
ATOM 3294 N N . GLY A 1 419 ? 60.434 -9.475 -17.365 1.00 69.94 419 GLY A N 1
ATOM 3295 C CA . GLY A 1 419 ? 61.370 -10.598 -17.451 1.00 69.94 419 GLY A CA 1
ATOM 3296 C C . GLY A 1 419 ? 61.134 -11.711 -16.425 1.00 69.94 419 GLY A C 1
ATOM 3297 O O . GLY A 1 419 ? 62.091 -12.415 -16.087 1.00 69.94 419 GLY A O 1
ATOM 3298 N N . VAL A 1 420 ? 59.902 -11.846 -15.916 1.00 51.94 420 VAL A N 1
ATOM 3299 C CA . VAL A 1 420 ? 59.472 -12.905 -14.982 1.00 51.94 420 VAL A CA 1
ATOM 3300 C C . VAL A 1 420 ? 58.562 -13.903 -15.677 1.00 51.94 420 VAL A C 1
ATOM 3302 O O . VAL A 1 420 ? 57.653 -13.451 -16.406 1.00 51.94 420 VAL A O 1
#

Organism: NCBI:txid1454001

Mean predicted aligned error: 6.87 Å

Sequence (420 aa):
MANPPFNVDEVDAEKVKGDRRLPFGLPGVNKAKKVSNANYLWLSYFYSYLNEDGRAGVVMSSQASSAGRDEATVRQKMVETGAVDVMIDIRGNFFYTRTVPCQLWFFDRAKERDAQRRDQVLMLDARQIHRKVSRAICDFSPEQQKNIAAIVWLYRGQRERFLGLVAAYLEQALADGAAAEAPLAACMQALDRLLVLARPFATAQRDPDPLAETWGELLALRGNLADDGKAVNDQFAARASDWSSAGRDNGGLTGMRRALHPVAEQCRDLSKQIDLAAKLAGRVVDIALKDLAARDSDDWPGTEISRARKALELARADAVEALRQPRYFVKQADWLQDRFPDATLRDVEGLVKRVSRDEIRAHDWSLAPGRYVGVAPEEVDEDFDFEEPLRAIHIDLKGLNDEAVELAARIAKNFEELGV

Foldseek 3Di:
DEEDDWQDWAAQQVVCQPPPLQVLGAADADPVNTRRTCQLVVVSNVVSPADQFGKDKYKYALCLQVPDDRSLSSLLVVLLLLFFAEKEWAAFQADPPDRGTIIITMGGSPRSVPPVRSFKYKQFYCHVQWDDPDPRHTDHDPLSVLLVVLLVCLVVVVLLSNLVLLLVLLVQLLVLLLVLLVLLVQLLVLLVQLCVLCVLVLPDDDVVRPNPVLVVVLVVLSVVLVVLSVVLNVLSVVLVVVSVPFDSDLVSSVVSLVSCVVSLVSLLVSLLSLVSSLVSSVVSVVCCVPVVVVVVPPSHPPVSNVVSNVSSVVSSVVSNVSSVRSNVSSVSSCVNCVCPVNSHNDQDAQTIDIDGNVNCVVVSVRSNSCVPRDHDDDDDPPSPDPVSVVVVVVVVVVVVVVVVVVVVVVVVVVVVVVVD

pLDDT: mean 93.33, std 8.83, range [47.78, 98.81]